Protein AF-A0A364N516-F1 (afdb_monomer)

Secondary structure (DSSP, 8-state):
--S-TTSSS--SS-----------------------------------------------------------HHHHHHHHHHHHHT-SSHHHHHHHHHHHHHHHHT--HHHHS---HHHHHHTTS--HHHHHHHHHHHHHHHHHHHHHHHHHHHHHHHHHHT-HHHHHHHHHHHTTSSSHHHHHHHHHHSSPPP--SSS------TTSPPHHHHHTT---GGGGGB---EE-SSSEEEEPBPGGGHHHHHHHHHHHHTT--SSSPPPPSSEEEESB-TTSSBPPHHHHHHHHHHHHHHHHHH--PPPPHHHHHHHHHHHHTSS---PPPPPPP---SS-----HHHHHHHHHHHHHT-----TTTSPPTT-PPPP--HHHHHHHHHHHHTT-EEEEEETTTTEEEEEEPPP-S------------GGGGTT--TTS----------S-GGG----B-TTSPBP---TTGGGS-TTSHHHHHHHHHHHHHHHHHHHHHHHHHHTT----TTTHHHH-EEEE--SSSS--HHHHHHHHHHHHHHTT-GGG----HHHHHHHEEPEETTTTEE-S-SEEEEEEE-TTS-EEEEEEEEEEEETTTTEEEEEEEEEEE-GGGTTSSHHHHHHHHHHHHHHHTT--EEEE---TT-HHHHHHHHSTTT-----TT-------HHHHHHHHT-

Sequence (686 aa):
MRRRAWLSVCGWAGSELAVVVERVEIRVQRVVGCAHSANHACPVFACPAQSPPAALTTHAPAQSQSRDFRMPPLHLLRALLREASYLPDATARTYFRRYIVARFKAYQPRQNAVASMHVRAVDRYRHRSFRRRQIAIINERTRPMLRKGQKGLNFLRRANQGEIPCLQKVLFFAYGRMGRRKYALLEHVLKPDPIMDGGATPSPNTNSPTPLQKLYHSNKRYLQFFDAPKASSKTHYTISISDRYSRLRAVLRSQHQKGISIHRELKGPVMKTPINNVWERPMPIKRARNNVGRWYAETMTRMLPPLPNDEWDKMHAMMVGEQHIGLVKRRARALDLRPEPATEHDIFSTTVDEAIALNKPSRADKPAGMQRPHAITPKFMRRLYTKVLMLCCKLDYDHKHKRWKATWGEPSKTIKPALYTAPTDQSLFAGVDDMGHIPKVPKKHSLDKSAHVQPRNAEGEYLRFPFFAEFLPQSNPIRKELDEWKRKRAVAAAAQAQKRKETGINYHDTMASSSATVRYARREVDPDVPTILSLICELADYEKSSSGVEATEESLTRTLAHYDPSTSTFSEGFARTTLLTDPDGTIAGMALWFYSYSTWTSEPGIYLEDLYVREKYRKKGYGKRLLKEVAKQVLKVGGKRLEWSCLDWNKPSLDFYESEAIGAKRKDTWVGLRVDGDALSKLANS

InterPro domains:
  IPR000182 GNAT domain [PF00583] (574-658)
  IPR000182 GNAT domain [PS51186] (516-685)
  IPR016181 Acyl-CoA N-acyltransferase [SSF55729] (526-672)
  IPR046896 LYR motif-containing protein Cup1-like, N-terminal domain [PF20263] (76-186)
  IPR046896 LYR motif-containing protein Cup1-like, N-terminal domain [cd20273] (73-159)
  IPR051016 Diverse Substrate Acetyltransferase [PTHR10545] (511-685)

Organism: Stemphylium lycopersici (NCBI:txid183478)

pLDDT: mean 74.63, std 22.21, range [22.23, 97.81]

Mean predicted aligned error: 21.32 Å

Structure (mmCIF, N/CA/C/O backbone):
data_AF-A0A364N516-F1
#
_entry.id   AF-A0A364N516-F1
#
loop_
_atom_site.group_PDB
_atom_site.id
_atom_site.type_symbol
_atom_site.label_atom_id
_atom_site.label_alt_id
_atom_site.label_comp_id
_atom_site.label_asym_id
_atom_site.label_entity_id
_atom_site.label_seq_id
_atom_site.pdbx_PDB_ins_code
_atom_site.Cartn_x
_atom_site.Cartn_y
_atom_site.Cartn_z
_atom_site.occupancy
_atom_site.B_iso_or_equiv
_atom_site.auth_seq_id
_atom_site.auth_comp_id
_atom_site.auth_asym_id
_atom_site.auth_atom_id
_atom_site.pdbx_PDB_model_num
ATOM 1 N N . MET A 1 1 ? 33.858 -22.686 -10.894 1.00 28.77 1 MET A N 1
ATOM 2 C CA . MET A 1 1 ? 33.955 -21.378 -11.597 1.00 28.77 1 MET A CA 1
ATOM 3 C C . MET A 1 1 ? 32.661 -20.904 -12.304 1.00 28.77 1 MET A C 1
ATOM 5 O O . MET A 1 1 ? 32.713 -20.059 -13.186 1.00 28.77 1 MET A O 1
ATOM 9 N N . ARG A 1 2 ? 31.461 -21.330 -11.877 1.00 29.42 2 ARG A N 1
ATOM 10 C CA . ARG A 1 2 ? 30.159 -20.802 -12.344 1.00 29.42 2 ARG A CA 1
ATOM 11 C C . ARG A 1 2 ? 29.331 -20.423 -11.104 1.00 29.42 2 ARG A C 1
ATOM 13 O O . ARG A 1 2 ? 29.368 -21.181 -10.145 1.00 29.42 2 ARG A O 1
ATOM 20 N N . ARG A 1 3 ? 28.591 -19.297 -11.140 1.00 25.75 3 ARG A N 1
ATOM 21 C CA . ARG A 1 3 ? 27.684 -18.711 -10.098 1.00 25.75 3 ARG A CA 1
ATOM 22 C C . ARG A 1 3 ? 28.152 -17.482 -9.277 1.00 25.75 3 ARG A C 1
ATOM 24 O O . ARG A 1 3 ? 27.578 -17.233 -8.224 1.00 25.75 3 ARG A O 1
ATOM 31 N N . ARG A 1 4 ? 29.088 -16.637 -9.743 1.00 24.56 4 ARG A N 1
ATOM 32 C CA . ARG A 1 4 ? 29.430 -15.369 -9.030 1.00 24.56 4 ARG A CA 1
ATOM 33 C C . ARG A 1 4 ? 28.982 -14.040 -9.666 1.00 24.56 4 ARG A C 1
ATOM 35 O O . ARG A 1 4 ? 29.097 -13.010 -9.019 1.00 24.56 4 ARG A O 1
ATOM 42 N N . ALA A 1 5 ? 28.389 -14.012 -10.860 1.00 25.62 5 ALA A N 1
ATOM 43 C CA . ALA A 1 5 ? 28.224 -12.743 -11.595 1.00 25.62 5 ALA A CA 1
ATOM 44 C C . ALA A 1 5 ? 26.895 -11.963 -11.398 1.00 25.62 5 ALA A C 1
ATOM 46 O O . ALA A 1 5 ? 26.678 -10.972 -12.088 1.00 25.62 5 ALA A O 1
ATOM 47 N N . TRP A 1 6 ? 25.991 -12.362 -10.491 1.00 25.97 6 TRP A N 1
ATOM 48 C CA . TRP A 1 6 ? 24.670 -11.702 -10.344 1.00 25.97 6 TRP A CA 1
ATOM 49 C C . TRP A 1 6 ? 24.538 -10.699 -9.188 1.00 25.97 6 TRP A C 1
ATOM 51 O O . TRP A 1 6 ? 23.502 -10.052 -9.071 1.00 25.97 6 TRP A O 1
ATOM 61 N N . LEU A 1 7 ? 25.562 -10.528 -8.348 1.00 26.50 7 LEU A N 1
ATOM 62 C CA . LEU A 1 7 ? 25.419 -9.817 -7.066 1.00 26.50 7 LEU A CA 1
ATOM 63 C C . LEU A 1 7 ? 25.891 -8.351 -7.047 1.00 26.50 7 LEU A C 1
ATOM 65 O O . LEU A 1 7 ? 25.838 -7.720 -6.001 1.00 26.50 7 LEU A O 1
ATOM 69 N N . SER A 1 8 ? 26.280 -7.759 -8.179 1.00 24.22 8 SER A N 1
ATOM 70 C CA . SER A 1 8 ? 26.886 -6.412 -8.188 1.00 24.22 8 SER A CA 1
ATOM 71 C C . SER A 1 8 ? 25.920 -5.232 -8.431 1.00 24.22 8 SER A C 1
ATOM 73 O O . SER A 1 8 ? 26.388 -4.104 -8.547 1.00 24.22 8 SER A O 1
ATOM 75 N N . VAL A 1 9 ? 24.597 -5.427 -8.547 1.00 26.30 9 VAL A N 1
ATOM 76 C CA . VAL A 1 9 ? 23.669 -4.324 -8.932 1.00 26.30 9 VAL A CA 1
ATOM 77 C C . VAL A 1 9 ? 22.542 -4.061 -7.919 1.00 26.30 9 VAL A C 1
ATOM 79 O O . VAL A 1 9 ? 21.739 -3.156 -8.108 1.00 26.30 9 VAL A O 1
ATOM 82 N N . CYS A 1 10 ? 22.497 -4.762 -6.784 1.00 25.89 10 CYS A N 1
ATOM 83 C CA . CYS A 1 10 ? 21.513 -4.485 -5.727 1.00 25.89 10 CYS A CA 1
ATOM 84 C C . CYS A 1 10 ? 22.085 -3.552 -4.650 1.00 25.89 10 CYS A C 1
ATOM 86 O O . CYS A 1 10 ? 22.183 -3.917 -3.483 1.00 25.89 10 CYS A O 1
ATOM 88 N N . GLY A 1 11 ? 22.462 -2.342 -5.059 1.00 25.91 11 GLY A N 1
ATOM 89 C CA . GLY A 1 11 ? 22.627 -1.206 -4.159 1.00 25.91 11 GLY A CA 1
ATOM 90 C C . GLY A 1 11 ? 21.366 -0.351 -4.224 1.00 25.91 11 GLY A C 1
ATOM 91 O O . GLY A 1 11 ? 21.012 0.114 -5.300 1.00 25.91 11 GLY A O 1
ATOM 92 N N . TRP A 1 12 ? 20.714 -0.162 -3.075 1.00 25.95 12 TRP A N 1
ATOM 93 C CA . TRP A 1 12 ? 19.613 0.781 -2.832 1.00 25.95 12 TRP A CA 1
ATOM 94 C C . TRP A 1 12 ? 18.204 0.382 -3.304 1.00 25.95 12 TRP A C 1
ATOM 96 O O . TRP A 1 12 ? 17.643 0.928 -4.248 1.00 25.95 12 TRP A O 1
ATOM 106 N N . ALA A 1 13 ? 17.582 -0.505 -2.523 1.00 23.70 13 ALA A N 1
ATOM 107 C CA . ALA A 1 13 ? 16.188 -0.363 -2.093 1.00 23.70 13 ALA A CA 1
ATOM 108 C C . ALA A 1 13 ? 15.963 -1.217 -0.830 1.00 23.70 13 ALA A C 1
ATOM 110 O O . ALA A 1 13 ? 15.976 -2.439 -0.906 1.00 23.70 13 ALA A O 1
ATOM 111 N N . GLY A 1 14 ? 15.795 -0.569 0.328 1.00 24.62 14 GLY A N 1
ATOM 112 C CA . GLY A 1 14 ? 15.195 -1.143 1.543 1.00 24.62 14 GLY A CA 1
ATOM 113 C C . GLY A 1 14 ? 15.777 -2.463 2.071 1.00 24.62 14 GLY A C 1
ATOM 114 O O . GLY A 1 14 ? 15.230 -3.525 1.813 1.00 24.62 14 GLY A O 1
ATOM 115 N N . SER A 1 15 ? 16.853 -2.371 2.857 1.00 31.23 15 SER A N 1
ATOM 116 C CA . SER A 1 15 ? 17.243 -3.259 3.975 1.00 31.23 15 SER A CA 1
ATOM 117 C C . SER A 1 15 ? 16.556 -4.642 4.135 1.00 31.23 15 SER A C 1
ATOM 119 O O . SER A 1 15 ? 16.015 -4.972 5.195 1.00 31.23 15 SER A O 1
ATOM 121 N N . GLU A 1 16 ? 16.698 -5.541 3.154 1.00 29.27 16 GLU A N 1
ATOM 122 C CA . GLU A 1 16 ? 16.345 -6.960 3.292 1.00 29.27 16 GLU A CA 1
ATOM 123 C C . GLU A 1 16 ? 17.357 -7.915 2.627 1.00 29.27 16 GLU A C 1
ATOM 125 O O . GLU A 1 16 ? 17.455 -8.030 1.415 1.00 29.27 16 GLU A O 1
ATOM 130 N N . LEU A 1 17 ? 18.038 -8.688 3.484 1.00 30.52 17 LEU A N 1
ATOM 131 C CA . LEU A 1 17 ? 18.258 -10.136 3.366 1.00 30.52 17 LEU A CA 1
ATOM 132 C C . LEU A 1 17 ? 18.866 -10.692 2.066 1.00 30.52 17 LEU A C 1
ATOM 134 O O . LEU A 1 17 ? 18.158 -11.229 1.218 1.00 30.52 17 LEU A O 1
ATOM 138 N N . ALA A 1 18 ? 20.193 -10.806 2.051 1.00 22.94 18 ALA A N 1
ATOM 139 C CA . ALA A 1 18 ? 20.891 -11.805 1.249 1.00 22.94 18 ALA A CA 1
ATOM 140 C C . ALA A 1 18 ? 22.124 -12.323 2.003 1.00 22.94 18 ALA A C 1
ATOM 142 O O . ALA A 1 18 ? 23.034 -11.552 2.276 1.00 22.94 18 ALA A O 1
ATOM 143 N N . VAL A 1 19 ? 22.158 -13.623 2.321 1.00 25.56 19 VAL A N 1
ATOM 144 C CA . VAL A 1 19 ? 23.412 -14.374 2.486 1.00 25.56 19 VAL A CA 1
ATOM 145 C C . VAL A 1 19 ? 23.240 -15.743 1.822 1.00 25.56 19 VAL A C 1
ATOM 147 O O . VAL A 1 19 ? 22.163 -16.340 1.829 1.00 25.56 19 VAL A O 1
ATOM 150 N N . VAL A 1 20 ? 24.325 -16.129 1.167 1.00 23.31 20 VAL A N 1
ATOM 151 C CA . VAL A 1 20 ? 24.576 -17.187 0.189 1.00 23.31 20 VAL A CA 1
ATOM 152 C C . VAL A 1 20 ? 24.386 -18.597 0.768 1.00 23.31 20 VAL A C 1
ATOM 154 O O . VAL A 1 20 ? 24.695 -18.833 1.929 1.00 23.31 20 VAL A O 1
ATOM 157 N N . VAL A 1 21 ? 23.915 -19.546 -0.053 1.00 24.50 21 VAL A N 1
ATOM 158 C CA . VAL A 1 21 ? 23.967 -20.992 0.234 1.00 24.50 21 VAL A CA 1
ATOM 159 C C . VAL A 1 21 ? 24.708 -21.680 -0.911 1.00 24.50 21 VAL A C 1
ATOM 161 O O . VAL A 1 21 ? 24.193 -21.746 -2.030 1.00 24.50 21 VAL A O 1
ATOM 164 N N . GLU A 1 22 ? 25.901 -22.194 -0.622 1.00 23.73 22 GLU A N 1
ATOM 165 C CA . GLU A 1 22 ? 26.507 -23.292 -1.376 1.00 23.73 22 GLU A CA 1
ATOM 166 C C . GLU A 1 22 ? 25.908 -24.611 -0.872 1.00 23.73 22 GLU A C 1
ATOM 168 O O . GLU A 1 22 ? 25.768 -24.843 0.327 1.00 23.73 22 GLU A O 1
ATOM 173 N N . ARG A 1 23 ? 25.467 -25.443 -1.816 1.00 22.38 23 ARG A N 1
ATOM 174 C CA . ARG A 1 23 ? 24.948 -26.791 -1.583 1.00 22.38 23 ARG A CA 1
ATOM 175 C C . ARG A 1 23 ? 26.146 -27.740 -1.603 1.00 22.38 23 ARG A C 1
ATOM 177 O O . ARG A 1 23 ? 26.834 -27.778 -2.617 1.00 22.38 23 ARG A O 1
ATOM 184 N N . VAL A 1 24 ? 26.330 -28.527 -0.550 1.00 22.67 24 VAL A N 1
ATOM 185 C CA . VAL A 1 24 ? 27.077 -29.791 -0.605 1.00 22.67 24 VAL A CA 1
ATOM 186 C C . VAL A 1 24 ? 26.136 -30.874 -0.086 1.00 22.67 24 VAL A C 1
ATOM 188 O O . VAL A 1 24 ? 25.494 -30.703 0.952 1.00 22.67 24 VAL A O 1
ATOM 191 N N . GLU A 1 25 ? 25.966 -31.925 -0.883 1.00 24.23 25 GLU A N 1
ATOM 192 C CA . GLU A 1 25 ? 25.201 -33.124 -0.547 1.00 24.23 25 GLU A CA 1
ATOM 193 C C . GLU A 1 25 ? 25.805 -33.828 0.667 1.00 24.23 25 GLU A C 1
ATOM 195 O O . GLU A 1 25 ? 27.021 -33.966 0.759 1.00 24.23 25 GLU A O 1
ATOM 200 N N . ILE A 1 26 ? 24.960 -34.323 1.574 1.00 24.75 26 ILE A N 1
ATOM 201 C CA . ILE A 1 26 ? 25.372 -35.351 2.532 1.00 24.75 26 ILE A CA 1
ATOM 202 C C . ILE A 1 26 ? 24.325 -36.465 2.517 1.00 24.75 26 ILE A C 1
ATOM 204 O O . ILE A 1 26 ? 23.131 -36.235 2.718 1.00 24.75 26 ILE A O 1
ATOM 208 N N . ARG A 1 27 ? 24.838 -37.662 2.225 1.00 22.77 27 ARG A N 1
ATOM 209 C CA . ARG A 1 27 ? 24.201 -38.980 2.212 1.00 22.77 27 ARG A CA 1
ATOM 210 C C . ARG A 1 27 ? 23.454 -39.242 3.525 1.00 22.77 27 ARG A C 1
ATOM 212 O O . ARG A 1 27 ? 23.957 -38.953 4.607 1.00 22.77 27 ARG A O 1
ATOM 219 N N . VAL A 1 28 ? 22.262 -39.821 3.419 1.00 22.23 28 VAL A N 1
ATOM 220 C CA . VAL A 1 28 ? 21.476 -40.301 4.560 1.00 22.23 28 VAL A CA 1
ATOM 221 C C . VAL A 1 28 ? 22.133 -41.569 5.107 1.00 22.23 28 VAL A C 1
ATOM 223 O O . VAL A 1 28 ? 22.185 -42.573 4.405 1.00 22.23 28 VAL A O 1
ATOM 226 N N . GLN A 1 29 ? 22.572 -41.545 6.365 1.00 23.86 29 GLN A N 1
ATOM 227 C CA . GLN A 1 29 ? 22.681 -42.752 7.183 1.00 23.86 29 GLN A CA 1
ATOM 228 C C . GLN A 1 29 ? 21.574 -42.705 8.238 1.00 23.86 29 GLN A C 1
ATOM 230 O O . GLN A 1 29 ? 21.497 -41.783 9.050 1.00 23.86 29 GLN A O 1
ATOM 235 N N . ARG A 1 30 ? 20.671 -43.689 8.162 1.00 24.48 30 ARG A N 1
ATOM 236 C CA . ARG A 1 30 ? 19.720 -44.028 9.222 1.00 24.48 30 ARG A CA 1
ATOM 237 C C . ARG A 1 30 ? 20.519 -44.495 10.437 1.00 24.48 30 ARG A C 1
ATOM 239 O O . ARG A 1 30 ? 21.309 -45.421 10.307 1.00 24.48 30 ARG A O 1
ATOM 246 N N . VAL A 1 31 ? 20.233 -43.931 11.604 1.00 24.23 31 VAL A N 1
ATOM 247 C CA . VAL A 1 31 ? 20.443 -44.628 12.874 1.00 24.23 31 VAL A CA 1
ATOM 248 C C . VAL A 1 31 ? 19.099 -44.644 13.585 1.00 24.23 31 VAL A C 1
ATOM 250 O O . VAL A 1 31 ? 18.559 -43.606 13.966 1.00 24.23 31 VAL A O 1
ATOM 253 N N . VAL A 1 32 ? 18.534 -45.845 13.640 1.00 28.92 32 VAL A N 1
ATOM 254 C CA . VAL A 1 32 ? 17.416 -46.234 14.495 1.00 28.92 32 VAL A CA 1
ATOM 255 C C . VAL A 1 32 ? 17.987 -46.398 15.902 1.00 28.92 32 VAL A C 1
ATOM 257 O O . VAL A 1 32 ? 19.032 -47.019 16.062 1.00 28.92 32 VAL A O 1
ATOM 260 N N . GLY A 1 33 ? 17.326 -45.831 16.908 1.00 24.50 33 GLY A N 1
ATOM 261 C CA . GLY A 1 33 ? 17.673 -46.021 18.314 1.00 24.50 33 GLY A CA 1
ATOM 262 C C . GLY A 1 33 ? 16.397 -46.152 19.128 1.00 24.50 33 GLY A C 1
ATOM 263 O O . GLY A 1 33 ? 15.757 -45.146 19.429 1.00 24.50 33 GLY A O 1
ATOM 264 N N . CYS A 1 34 ? 16.014 -47.402 19.386 1.00 24.89 34 CYS A N 1
ATOM 265 C CA . CYS A 1 34 ? 14.893 -47.823 20.217 1.00 24.89 34 CYS A CA 1
ATOM 266 C C . CYS A 1 34 ? 15.009 -47.304 21.654 1.00 24.89 34 CYS A C 1
ATOM 268 O O . CYS A 1 34 ? 16.090 -47.289 22.237 1.00 24.89 34 CYS A O 1
ATOM 270 N N . ALA A 1 35 ? 13.859 -46.977 22.241 1.00 25.75 35 ALA A N 1
ATOM 271 C CA . ALA A 1 35 ? 13.672 -46.988 23.682 1.00 25.75 35 ALA A CA 1
ATOM 272 C C . ALA A 1 35 ? 13.527 -48.445 24.149 1.00 25.75 35 ALA A C 1
ATOM 274 O O . ALA A 1 35 ? 12.794 -49.208 23.520 1.00 25.75 35 ALA A O 1
ATOM 275 N N . HIS A 1 36 ? 14.199 -48.818 25.236 1.00 26.78 36 HIS A N 1
ATOM 276 C CA . HIS A 1 36 ? 13.842 -49.970 26.062 1.00 26.78 36 HIS A CA 1
ATOM 277 C C . HIS A 1 36 ? 13.916 -49.567 27.533 1.00 26.78 36 HIS A C 1
ATOM 279 O O . HIS A 1 36 ? 14.865 -48.924 27.979 1.00 26.78 36 HIS A O 1
ATOM 285 N N . SER A 1 37 ? 12.845 -49.920 28.231 1.00 27.14 37 SER A N 1
ATOM 286 C CA . SER A 1 37 ? 12.626 -49.854 29.668 1.00 27.14 37 SER A CA 1
ATOM 287 C C . SER A 1 37 ? 13.409 -50.936 30.406 1.00 27.14 37 SER A C 1
ATOM 289 O O . SER A 1 37 ? 13.543 -52.043 29.889 1.00 27.14 37 SER A O 1
ATOM 291 N N . ALA A 1 38 ? 13.768 -50.673 31.660 1.00 27.30 38 ALA A N 1
ATOM 292 C CA . ALA A 1 38 ? 13.971 -51.719 32.657 1.00 27.30 38 ALA A CA 1
ATOM 293 C C . ALA A 1 38 ? 13.373 -51.255 33.995 1.00 27.30 38 ALA A C 1
ATOM 295 O O . ALA A 1 38 ? 13.786 -50.239 34.550 1.00 27.30 38 ALA A O 1
ATOM 296 N N . ASN A 1 39 ? 12.360 -51.995 34.448 1.00 29.72 39 ASN A N 1
ATOM 297 C CA . ASN A 1 39 ? 11.831 -52.021 35.812 1.00 29.72 39 ASN A CA 1
ATOM 298 C C . ASN A 1 39 ? 12.590 -53.087 36.611 1.00 29.72 39 ASN A C 1
ATOM 300 O O . ASN A 1 39 ? 12.963 -54.087 36.013 1.00 29.72 39 ASN A O 1
ATOM 304 N N . HIS A 1 40 ? 12.728 -52.887 37.925 1.00 28.38 40 HIS A N 1
ATOM 305 C CA . HIS A 1 40 ? 12.757 -53.856 39.047 1.00 28.38 40 HIS A CA 1
ATOM 306 C C . HIS A 1 40 ? 13.300 -53.081 40.269 1.00 28.38 40 HIS A C 1
ATOM 308 O O . HIS A 1 40 ? 14.204 -52.275 40.097 1.00 28.38 40 HIS A O 1
ATOM 314 N N . ALA A 1 41 ? 12.882 -53.214 41.526 1.00 26.59 41 ALA A N 1
ATOM 315 C CA . ALA A 1 41 ? 11.753 -53.811 42.235 1.00 26.59 41 ALA A CA 1
ATOM 316 C C . ALA A 1 41 ? 11.769 -53.180 43.660 1.00 26.59 41 ALA A C 1
ATOM 318 O O . ALA A 1 41 ? 12.792 -52.647 44.087 1.00 26.59 41 ALA A O 1
ATOM 319 N N . CYS A 1 42 ? 10.639 -53.203 44.369 1.00 27.05 42 CYS A N 1
ATOM 320 C CA . CYS A 1 42 ? 10.451 -52.725 45.756 1.00 27.05 42 CYS A CA 1
ATOM 321 C C . CYS A 1 42 ? 11.157 -53.657 46.786 1.00 27.05 42 CYS A C 1
ATOM 323 O O . CYS A 1 42 ? 11.491 -54.777 46.394 1.00 27.05 42 CYS A O 1
ATOM 325 N N . PRO A 1 43 ? 11.355 -53.281 48.077 1.00 33.69 43 PRO A N 1
ATOM 326 C CA . PRO A 1 43 ? 10.239 -53.303 49.035 1.00 33.69 43 PRO A CA 1
ATOM 327 C C . PRO A 1 43 ? 10.251 -52.245 50.165 1.00 33.69 43 PRO A C 1
ATOM 329 O O . PRO A 1 43 ? 11.218 -51.535 50.421 1.00 33.69 43 PRO A O 1
ATOM 332 N N . VAL A 1 44 ? 9.093 -52.187 50.824 1.00 34.44 44 VAL A N 1
ATOM 333 C CA . VAL A 1 44 ? 8.648 -51.349 51.948 1.00 34.44 44 VAL A CA 1
ATOM 334 C C . VAL A 1 44 ? 9.063 -51.961 53.295 1.00 34.44 44 VAL A C 1
ATOM 336 O O . VAL A 1 44 ? 8.894 -53.164 53.447 1.00 34.44 44 VAL A O 1
ATOM 339 N N . PHE A 1 45 ? 9.484 -51.154 54.283 1.00 26.09 45 PHE A N 1
ATOM 340 C CA . PHE A 1 45 ? 9.282 -51.394 55.730 1.00 26.09 45 PHE A CA 1
ATOM 341 C C . PHE A 1 45 ? 9.331 -50.066 56.526 1.00 26.09 45 PHE A C 1
ATOM 343 O O . PHE A 1 45 ? 9.895 -49.076 56.065 1.00 26.09 45 PHE A O 1
ATOM 350 N N . ALA A 1 46 ? 8.649 -50.038 57.675 1.00 26.56 46 ALA A N 1
ATOM 351 C CA . ALA A 1 46 ? 8.046 -48.875 58.337 1.00 26.56 46 ALA A CA 1
ATOM 352 C C . ALA A 1 46 ? 8.844 -48.238 59.507 1.00 26.56 46 ALA A C 1
ATOM 354 O O . ALA A 1 46 ? 9.504 -48.969 60.229 1.00 26.56 46 ALA A O 1
ATOM 355 N N . CYS A 1 47 ? 8.631 -46.914 59.705 1.00 25.38 47 CYS A N 1
ATOM 356 C CA . CYS A 1 47 ? 8.639 -46.052 60.929 1.00 25.38 47 CYS A CA 1
ATOM 357 C C . CYS A 1 47 ? 9.813 -46.107 61.957 1.00 25.38 47 CYS A C 1
ATOM 359 O O . CYS A 1 47 ? 10.533 -47.093 61.983 1.00 25.38 47 CYS A O 1
ATOM 361 N N . PRO A 1 48 ? 10.011 -45.107 62.868 1.00 32.44 48 PRO A N 1
ATOM 362 C CA . PRO A 1 48 ? 9.180 -43.940 63.214 1.00 32.44 48 PRO A CA 1
ATOM 363 C C . PRO A 1 48 ? 9.928 -42.576 63.268 1.00 32.44 48 PRO A C 1
ATOM 365 O O . PRO A 1 48 ? 11.102 -42.444 62.940 1.00 32.44 48 PRO A O 1
ATOM 368 N N . ALA A 1 49 ? 9.175 -41.546 63.661 1.00 37.16 49 ALA A N 1
ATOM 369 C CA . ALA A 1 49 ? 9.527 -40.134 63.776 1.00 37.16 49 ALA A CA 1
ATOM 370 C C . ALA A 1 49 ? 10.779 -39.807 64.611 1.00 37.16 49 ALA A C 1
ATOM 372 O O . ALA A 1 49 ? 10.952 -40.348 65.697 1.00 37.16 49 ALA A O 1
ATOM 373 N N . GLN A 1 50 ? 11.537 -38.802 64.158 1.00 27.27 50 GLN A N 1
ATOM 374 C CA . GLN A 1 50 ? 12.306 -37.865 64.985 1.00 27.27 50 GLN A CA 1
ATOM 375 C C . GLN A 1 50 ? 12.562 -36.586 64.170 1.00 27.27 50 GLN A C 1
ATOM 377 O O . GLN A 1 50 ? 13.105 -36.627 63.068 1.00 27.27 50 GLN A O 1
ATOM 382 N N . SER A 1 51 ? 12.122 -35.446 64.693 1.00 39.66 51 SER A N 1
ATOM 383 C CA . SER A 1 51 ? 12.415 -34.105 64.179 1.00 39.66 51 SER A CA 1
ATOM 384 C C . SER A 1 51 ? 13.835 -33.664 64.548 1.00 39.66 51 SER A C 1
ATOM 386 O O . SER A 1 51 ? 14.201 -33.800 65.716 1.00 39.66 51 SER A O 1
ATOM 388 N N . PRO A 1 52 ? 14.594 -33.046 63.625 1.00 32.50 52 PRO A N 1
ATOM 389 C CA . PRO A 1 52 ? 15.637 -32.095 64.022 1.00 32.50 52 PRO A CA 1
ATOM 390 C C . PRO A 1 52 ? 15.634 -30.839 63.100 1.00 32.50 52 PRO A C 1
ATOM 392 O O . PRO A 1 52 ? 14.817 -30.751 62.183 1.00 32.50 52 PRO A O 1
ATOM 395 N N . PRO A 1 53 ? 16.413 -29.780 63.390 1.00 32.31 53 PRO A N 1
ATOM 396 C CA . PRO A 1 53 ? 15.865 -28.501 63.823 1.00 32.31 53 PRO A CA 1
ATOM 397 C C . PRO A 1 53 ? 15.968 -27.419 62.739 1.00 32.31 53 PRO A C 1
ATOM 399 O O . PRO A 1 53 ? 16.593 -27.594 61.694 1.00 32.31 53 PRO A O 1
ATOM 402 N N . ALA A 1 54 ? 15.356 -26.272 63.033 1.00 38.31 54 ALA A N 1
ATOM 403 C CA . ALA A 1 54 ? 15.398 -25.049 62.244 1.00 38.31 54 ALA A CA 1
ATOM 404 C C . ALA A 1 54 ? 16.825 -24.690 61.783 1.00 38.31 54 ALA A C 1
ATOM 406 O O . ALA A 1 54 ? 17.651 -24.220 62.565 1.00 38.31 54 ALA A O 1
ATOM 407 N N . ALA A 1 55 ? 17.093 -24.874 60.490 1.00 29.06 55 ALA A N 1
ATOM 408 C CA . ALA A 1 55 ? 18.265 -24.330 59.823 1.00 29.06 55 ALA A CA 1
ATOM 409 C C . ALA A 1 55 ? 17.863 -23.036 59.112 1.00 29.06 55 ALA A C 1
ATOM 411 O O . ALA A 1 55 ? 17.016 -23.039 58.219 1.00 29.06 55 ALA A O 1
ATOM 412 N N . LEU A 1 56 ? 18.485 -21.937 59.541 1.00 30.42 56 LEU A N 1
ATOM 413 C CA . LEU A 1 56 ? 18.441 -20.617 58.924 1.00 30.42 56 LEU A CA 1
ATOM 414 C C . LEU A 1 56 ? 18.550 -20.717 57.395 1.00 30.42 56 LEU A C 1
ATOM 416 O O . LEU A 1 56 ? 19.631 -20.937 56.843 1.00 30.42 56 LEU A O 1
ATOM 420 N N . THR A 1 57 ? 17.432 -20.508 56.702 1.00 28.11 57 THR A N 1
ATOM 421 C CA . THR A 1 57 ? 17.420 -20.234 55.267 1.00 28.11 57 THR A CA 1
ATOM 422 C C . THR A 1 57 ? 18.079 -18.885 55.033 1.00 28.11 57 THR A C 1
ATOM 424 O O . THR A 1 57 ? 17.454 -17.828 55.102 1.00 28.11 57 THR A O 1
ATOM 427 N N . THR A 1 58 ? 19.373 -18.931 54.739 1.00 28.03 58 THR A N 1
ATOM 428 C CA . THR A 1 58 ? 20.057 -17.872 54.009 1.00 28.03 58 THR A CA 1
ATOM 429 C C . THR A 1 58 ? 19.339 -17.713 52.673 1.00 28.03 58 THR A C 1
ATOM 431 O O . THR A 1 58 ? 19.442 -18.549 51.775 1.00 28.03 58 THR A O 1
ATOM 434 N N . HIS A 1 59 ? 18.547 -16.649 52.551 1.00 29.14 59 HIS A N 1
ATOM 435 C CA . HIS A 1 59 ? 18.025 -16.207 51.269 1.00 29.14 59 HIS A CA 1
ATOM 436 C C . HIS A 1 59 ? 19.219 -15.863 50.374 1.00 29.14 59 HIS A C 1
ATOM 438 O O . HIS A 1 59 ? 19.780 -14.772 50.445 1.00 29.14 59 HIS A O 1
ATOM 444 N N . ALA A 1 60 ? 19.622 -16.810 49.525 1.00 24.39 60 ALA A N 1
ATOM 445 C CA . ALA A 1 60 ? 20.420 -16.492 48.356 1.00 24.39 60 ALA A CA 1
ATOM 446 C C . ALA A 1 60 ? 19.626 -15.444 47.558 1.00 24.39 60 ALA A C 1
ATOM 448 O O . ALA A 1 60 ? 18.454 -15.695 47.253 1.00 24.39 60 ALA A O 1
ATOM 449 N N . PRO A 1 61 ? 20.202 -14.268 47.248 1.00 26.86 61 PRO A N 1
ATOM 450 C CA . PRO A 1 61 ? 19.467 -13.244 46.534 1.00 26.86 61 PRO A CA 1
ATOM 451 C C . PRO A 1 61 ? 19.057 -13.841 45.195 1.00 26.86 61 PRO A C 1
ATOM 453 O O . PRO A 1 61 ? 19.897 -14.349 44.443 1.00 26.86 61 PRO A O 1
ATOM 456 N N . ALA A 1 62 ? 17.751 -13.826 44.933 1.00 25.92 62 ALA A N 1
ATOM 457 C CA . ALA A 1 62 ? 17.194 -14.176 43.646 1.00 25.92 62 ALA A CA 1
ATOM 458 C C . ALA A 1 62 ? 17.945 -13.352 42.601 1.00 25.92 62 ALA A C 1
ATOM 460 O O . ALA A 1 62 ? 17.761 -12.140 42.498 1.00 25.92 62 ALA A O 1
ATOM 461 N N . GLN A 1 63 ? 18.847 -14.004 41.863 1.00 26.58 63 GLN A N 1
ATOM 462 C CA . GLN A 1 63 ? 19.440 -13.414 40.679 1.00 26.58 63 GLN A CA 1
ATOM 463 C C . GLN A 1 63 ? 18.262 -13.031 39.798 1.00 26.58 63 GLN A C 1
ATOM 465 O O . GLN A 1 63 ? 17.566 -13.906 39.277 1.00 26.58 63 GLN A O 1
ATOM 470 N N . SER A 1 64 ? 18.021 -11.728 39.694 1.00 27.97 64 SER A N 1
ATOM 471 C CA . SER A 1 64 ? 17.060 -11.115 38.800 1.00 27.97 64 SER A CA 1
ATOM 472 C C . SER A 1 64 ? 17.477 -11.462 37.374 1.00 27.97 64 SER A C 1
ATOM 474 O O . SER A 1 64 ? 18.159 -10.723 36.664 1.00 27.97 64 SER A O 1
ATOM 476 N N . GLN A 1 65 ? 17.096 -12.664 36.944 1.00 28.59 65 GLN A N 1
ATOM 477 C CA . GLN A 1 65 ? 17.041 -13.022 35.545 1.00 28.59 65 GLN A CA 1
ATOM 478 C C . GLN A 1 65 ? 15.995 -12.093 34.956 1.00 28.59 65 GLN A C 1
ATOM 480 O O . GLN A 1 65 ? 14.802 -12.387 35.005 1.00 28.59 65 GLN A O 1
ATOM 485 N N . SER A 1 66 ? 16.449 -10.948 34.446 1.00 26.67 66 SER A N 1
ATOM 486 C CA . SER A 1 66 ? 15.701 -10.150 33.486 1.00 26.67 66 SER A CA 1
ATOM 487 C C . SER A 1 66 ? 15.061 -11.134 32.510 1.00 26.67 66 SER A C 1
ATOM 489 O O . SER A 1 66 ? 15.748 -11.806 31.733 1.00 26.67 66 SER A O 1
ATOM 491 N N . ARG A 1 67 ? 13.743 -11.330 32.634 1.00 32.44 67 ARG A N 1
ATOM 492 C CA . ARG A 1 67 ? 12.975 -12.160 31.714 1.00 32.44 67 ARG A CA 1
ATOM 493 C C . ARG A 1 67 ? 12.995 -11.405 30.401 1.00 32.44 67 ARG A C 1
ATOM 495 O O . ARG A 1 67 ? 12.129 -10.597 30.108 1.00 32.44 67 ARG A O 1
ATOM 502 N N . ASP A 1 68 ? 14.037 -11.644 29.617 1.00 37.12 68 ASP A N 1
ATOM 503 C CA . ASP A 1 68 ? 14.130 -11.223 28.234 1.00 37.12 68 ASP A CA 1
ATOM 504 C C . ASP A 1 68 ? 12.833 -11.745 27.576 1.00 37.12 68 ASP A C 1
ATOM 506 O O . ASP A 1 68 ? 12.701 -12.950 27.357 1.00 37.12 68 ASP A O 1
ATOM 510 N N . PHE A 1 69 ? 11.841 -10.869 27.337 1.00 46.50 69 PHE A N 1
ATOM 511 C CA . PHE A 1 69 ? 10.481 -11.147 26.815 1.00 46.50 69 PHE A CA 1
ATOM 512 C C . PHE A 1 69 ? 10.490 -11.673 25.361 1.00 46.50 69 PHE A C 1
ATOM 514 O O . PHE A 1 69 ? 9.670 -11.347 24.498 1.00 46.50 69 PHE A O 1
ATOM 521 N N . ARG A 1 70 ? 11.481 -12.491 25.024 1.00 58.09 70 ARG A N 1
ATOM 522 C CA . ARG A 1 70 ? 11.740 -13.018 23.698 1.00 58.09 70 ARG A CA 1
ATOM 523 C C . ARG A 1 70 ? 11.421 -14.492 23.726 1.00 58.09 70 ARG A C 1
ATOM 525 O O . ARG A 1 70 ? 12.162 -15.299 24.278 1.00 58.09 70 ARG A O 1
ATOM 532 N N . MET A 1 71 ? 10.311 -14.842 23.078 1.00 65.56 71 MET A N 1
ATOM 533 C CA . MET A 1 71 ? 9.964 -16.241 22.867 1.00 65.56 71 MET A CA 1
ATOM 534 C C . MET A 1 71 ? 11.169 -17.002 22.292 1.00 65.56 71 MET A C 1
ATOM 536 O O . MET A 1 71 ? 11.760 -16.537 21.307 1.00 65.56 71 MET A O 1
ATOM 540 N N . PRO A 1 72 ? 11.501 -18.187 22.839 1.00 78.06 72 PRO A N 1
ATOM 541 C CA . PRO A 1 72 ? 12.547 -19.032 22.291 1.00 78.06 72 PRO A CA 1
ATOM 542 C C . PRO A 1 72 ? 12.357 -19.238 20.778 1.00 78.06 72 PRO A C 1
ATOM 544 O O . PRO A 1 72 ? 11.214 -19.374 20.323 1.00 78.06 72 PRO A O 1
ATOM 547 N N . PRO A 1 73 ? 13.433 -19.327 19.973 1.00 80.06 73 PRO A N 1
ATOM 548 C CA . PRO A 1 73 ? 13.329 -19.437 18.515 1.00 80.06 73 PRO A CA 1
ATOM 549 C C . PRO A 1 73 ? 12.420 -20.582 18.042 1.00 80.06 73 PRO A C 1
ATOM 551 O O . PRO A 1 73 ? 11.691 -20.438 17.061 1.00 80.06 73 PRO A O 1
ATOM 554 N N . LEU A 1 74 ? 12.418 -21.706 18.767 1.00 83.88 74 LEU A N 1
ATOM 555 C CA . LEU A 1 74 ? 11.542 -22.851 18.505 1.00 83.88 74 LEU A CA 1
ATOM 556 C C . LEU A 1 74 ? 10.063 -22.533 18.765 1.00 83.88 74 LEU A C 1
ATOM 558 O O . LEU A 1 74 ? 9.203 -22.937 17.983 1.00 83.88 74 LEU A O 1
ATOM 562 N N . HIS A 1 75 ? 9.752 -21.795 19.833 1.00 85.81 75 HIS A N 1
ATOM 563 C CA . HIS A 1 75 ? 8.386 -21.362 20.140 1.00 85.81 75 HIS A CA 1
ATOM 564 C C . HIS A 1 75 ? 7.894 -20.346 19.112 1.00 85.81 75 HIS A C 1
ATOM 566 O O . HIS A 1 75 ? 6.768 -20.464 18.632 1.00 85.81 75 HIS A O 1
ATOM 572 N N . LEU A 1 76 ? 8.762 -19.425 18.686 1.00 85.56 76 LEU A N 1
ATOM 573 C CA . LEU A 1 76 ? 8.465 -18.496 17.600 1.00 85.56 76 LEU A CA 1
ATOM 574 C C . LEU A 1 76 ? 8.185 -19.231 16.280 1.00 85.56 76 LEU A C 1
ATOM 576 O O . LEU A 1 76 ? 7.196 -18.932 15.615 1.00 85.56 76 LEU A O 1
ATOM 580 N N . LEU A 1 77 ? 9.003 -20.227 15.922 1.00 89.75 77 LEU A N 1
ATOM 581 C CA . LEU A 1 77 ? 8.774 -21.068 14.745 1.00 89.75 77 LEU A CA 1
ATOM 582 C C . LEU A 1 77 ? 7.425 -21.797 14.829 1.00 89.75 77 LEU A C 1
ATOM 584 O O . LEU A 1 77 ? 6.642 -21.745 13.883 1.00 89.75 77 LEU A O 1
ATOM 588 N N . ARG A 1 78 ? 7.130 -22.453 15.959 1.00 90.62 78 ARG A N 1
ATOM 589 C CA . ARG A 1 78 ? 5.855 -23.159 16.175 1.00 90.62 78 ARG A CA 1
ATOM 590 C C . ARG A 1 78 ? 4.662 -22.206 16.084 1.00 90.62 78 ARG A C 1
ATOM 592 O O . ARG A 1 78 ? 3.680 -22.538 15.427 1.00 90.62 78 ARG A O 1
ATOM 599 N N . ALA A 1 79 ? 4.757 -21.021 16.687 1.00 88.38 79 ALA A N 1
ATOM 600 C CA . ALA A 1 79 ? 3.716 -19.999 16.630 1.00 88.38 79 ALA A CA 1
ATOM 601 C C . ALA A 1 79 ? 3.490 -19.494 15.197 1.00 88.38 79 ALA A C 1
ATOM 603 O O . ALA A 1 79 ? 2.349 -19.423 14.749 1.00 88.38 79 ALA A O 1
ATOM 604 N N . LEU A 1 80 ? 4.564 -19.219 14.452 1.00 91.00 80 LEU A N 1
ATOM 605 C CA . LEU A 1 80 ? 4.493 -18.808 13.048 1.00 91.00 80 LEU A CA 1
ATOM 606 C C . LEU A 1 80 ? 3.855 -19.882 12.165 1.00 91.00 80 LEU A C 1
ATOM 608 O O . LEU A 1 80 ? 2.985 -19.572 11.358 1.00 91.00 80 LEU A O 1
ATOM 612 N N . LEU A 1 81 ? 4.263 -21.145 12.318 1.00 94.06 81 LEU A N 1
ATOM 613 C CA . LEU A 1 81 ? 3.692 -22.258 11.556 1.00 94.06 81 LEU A CA 1
ATOM 614 C C . LEU A 1 81 ? 2.219 -22.494 11.899 1.00 94.06 81 LEU A C 1
ATOM 616 O O . LEU A 1 81 ? 1.432 -22.805 11.006 1.00 94.06 81 LEU A O 1
ATOM 620 N N . ARG A 1 82 ? 1.842 -22.311 13.168 1.00 92.44 82 ARG A N 1
ATOM 621 C CA . ARG A 1 82 ? 0.450 -22.374 13.617 1.00 92.44 82 ARG A CA 1
ATOM 622 C C . ARG A 1 82 ? -0.381 -21.262 12.978 1.00 92.44 82 ARG A C 1
ATOM 624 O O . ARG A 1 82 ? -1.391 -21.558 12.355 1.00 92.44 82 ARG A O 1
ATOM 631 N N . GLU A 1 83 ? 0.055 -20.008 13.054 1.00 90.44 83 GLU A N 1
ATOM 632 C C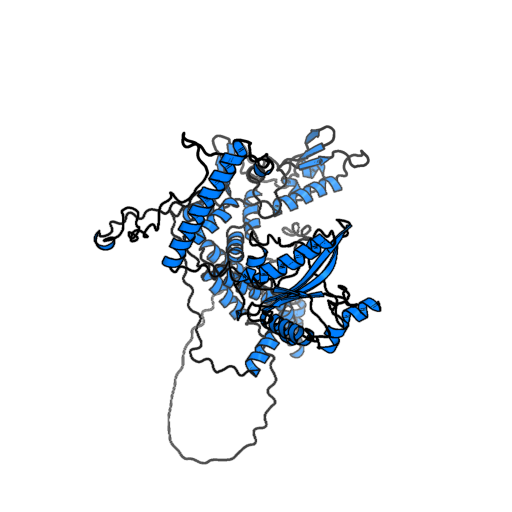A . GLU A 1 83 ? -0.678 -18.894 12.434 1.00 90.44 83 GLU A CA 1
ATOM 633 C C . GLU A 1 83 ? -0.722 -19.011 10.903 1.00 90.44 83 GLU A C 1
ATOM 635 O O . GLU A 1 83 ? -1.762 -18.769 10.298 1.00 90.44 83 GLU A O 1
ATOM 640 N N . ALA A 1 84 ? 0.349 -19.487 10.264 1.00 94.19 84 ALA A N 1
ATOM 641 C CA . ALA A 1 84 ? 0.346 -19.765 8.829 1.00 94.19 84 ALA A CA 1
ATOM 642 C C . ALA A 1 84 ? -0.640 -20.876 8.435 1.00 94.19 84 ALA A C 1
ATOM 644 O O . ALA A 1 84 ? -1.112 -20.873 7.304 1.00 94.19 84 ALA A O 1
ATOM 645 N N . SER A 1 85 ? -0.961 -21.816 9.333 1.00 93.44 85 SER A N 1
ATOM 646 C CA . SER A 1 85 ? -1.936 -22.885 9.066 1.00 93.44 85 SER A CA 1
ATOM 647 C C . SER A 1 85 ? -3.397 -22.424 9.106 1.00 93.44 85 SER A C 1
ATOM 649 O O . SER A 1 85 ? -4.241 -23.086 8.506 1.00 93.44 85 SER A O 1
ATOM 651 N N . TYR A 1 86 ? -3.679 -21.286 9.750 1.00 92.44 86 TYR A N 1
ATOM 652 C CA . TYR A 1 86 ? -5.017 -20.686 9.833 1.00 92.44 86 TYR A CA 1
ATOM 653 C C . TYR A 1 86 ? -5.328 -19.700 8.704 1.00 92.44 86 TYR A C 1
ATOM 655 O O . TYR A 1 86 ? -6.441 -19.184 8.649 1.00 92.44 86 TYR A O 1
ATOM 663 N N . LEU A 1 87 ? -4.374 -19.439 7.803 1.00 93.00 87 LEU A N 1
ATOM 664 C CA . LEU A 1 87 ? -4.629 -18.566 6.661 1.00 93.00 87 LEU A CA 1
ATOM 665 C C . LEU A 1 87 ? -5.811 -19.106 5.834 1.00 93.00 87 LEU A C 1
ATOM 667 O O . LEU A 1 87 ? -5.865 -20.313 5.574 1.00 93.00 87 LEU A O 1
ATOM 671 N N . PRO A 1 88 ? -6.725 -18.232 5.376 1.00 90.94 88 PRO A N 1
ATOM 672 C CA . PRO A 1 88 ? -7.944 -18.661 4.693 1.00 90.94 88 PRO A CA 1
ATOM 673 C C . PRO A 1 88 ? -7.674 -19.302 3.327 1.00 90.94 88 PRO A C 1
ATOM 675 O O . PRO A 1 88 ? -8.438 -20.151 2.882 1.00 90.94 88 PRO A O 1
ATOM 678 N N . ASP A 1 89 ? -6.575 -18.925 2.669 1.00 91.88 89 ASP A N 1
ATOM 679 C CA . ASP A 1 89 ? -6.200 -19.426 1.348 1.00 91.88 89 ASP A CA 1
ATOM 680 C C . ASP A 1 89 ? -5.230 -20.623 1.429 1.00 91.88 89 ASP A C 1
ATOM 682 O O . ASP A 1 89 ? -4.198 -20.574 2.106 1.00 91.88 89 ASP A O 1
ATOM 686 N N . ALA A 1 90 ? -5.526 -21.709 0.707 1.00 91.50 90 ALA A N 1
ATOM 687 C CA . ALA A 1 90 ? -4.713 -22.931 0.712 1.00 91.50 90 ALA A CA 1
ATOM 688 C C . ALA A 1 90 ? -3.308 -22.740 0.108 1.00 91.50 90 ALA A C 1
ATOM 690 O O . ALA A 1 90 ? -2.320 -23.285 0.624 1.00 91.50 90 ALA A O 1
ATOM 691 N N . THR A 1 91 ? -3.196 -21.930 -0.946 1.00 91.81 91 THR A N 1
ATOM 692 C CA . THR A 1 91 ? -1.915 -21.622 -1.597 1.00 91.81 91 THR A CA 1
ATOM 693 C C . THR A 1 91 ? -1.034 -20.802 -0.658 1.00 91.81 91 THR A C 1
ATOM 695 O O . THR A 1 91 ? 0.155 -21.096 -0.499 1.00 91.81 91 THR A O 1
ATOM 698 N N . ALA A 1 92 ? -1.621 -19.829 0.039 1.00 93.56 92 ALA A N 1
ATOM 699 C CA . ALA A 1 92 ? -0.955 -19.020 1.046 1.00 93.56 92 ALA A CA 1
ATOM 700 C C . ALA A 1 92 ? -0.463 -19.870 2.225 1.00 93.56 92 ALA A C 1
ATOM 702 O O . ALA A 1 92 ? 0.701 -19.733 2.606 1.00 93.56 92 ALA A O 1
ATOM 703 N N . ARG A 1 93 ? -1.276 -20.803 2.748 1.00 94.31 93 ARG A N 1
ATOM 704 C CA . ARG A 1 93 ? -0.853 -21.748 3.806 1.00 94.31 93 ARG A CA 1
ATOM 705 C C . ARG A 1 93 ? 0.408 -22.511 3.403 1.00 94.31 93 ARG A C 1
ATOM 707 O O . ARG A 1 93 ? 1.406 -22.520 4.129 1.00 94.31 93 ARG A O 1
ATOM 714 N N . THR A 1 94 ? 0.391 -23.107 2.212 1.00 93.75 94 THR A N 1
ATOM 715 C CA . THR A 1 94 ? 1.514 -23.900 1.689 1.00 93.75 94 THR A CA 1
ATOM 716 C C . THR A 1 94 ? 2.753 -23.037 1.455 1.00 93.75 94 THR A C 1
ATOM 718 O O . THR A 1 94 ? 3.864 -23.410 1.850 1.00 93.75 94 THR A O 1
ATOM 721 N N . TYR A 1 95 ? 2.571 -21.856 0.860 1.00 94.38 95 TYR A N 1
ATOM 722 C CA . TYR A 1 95 ? 3.649 -20.908 0.603 1.00 94.38 95 TYR A CA 1
ATOM 723 C C . TYR A 1 95 ? 4.311 -20.438 1.901 1.00 94.38 95 TYR A C 1
ATOM 725 O O . TYR A 1 95 ? 5.530 -20.560 2.039 1.00 94.38 95 TYR A O 1
ATOM 733 N N . PHE A 1 96 ? 3.535 -19.949 2.875 1.00 94.56 96 PHE A N 1
ATOM 734 C CA . PHE A 1 96 ? 4.079 -19.431 4.130 1.00 94.56 96 PHE A CA 1
ATOM 735 C C . PHE A 1 96 ? 4.701 -20.531 4.985 1.00 94.56 96 PHE A C 1
ATOM 737 O O . PHE A 1 96 ? 5.775 -20.305 5.538 1.00 94.56 96 PHE A O 1
ATOM 744 N N . ARG A 1 97 ? 4.135 -21.745 5.015 1.00 94.56 97 ARG A N 1
ATOM 745 C CA . ARG A 1 97 ? 4.779 -22.900 5.663 1.00 94.56 97 ARG A CA 1
ATOM 746 C C . ARG A 1 97 ? 6.175 -23.151 5.086 1.00 94.56 97 ARG A C 1
ATOM 748 O O . ARG A 1 97 ? 7.145 -23.216 5.840 1.00 94.56 97 ARG A O 1
ATOM 755 N N . ARG A 1 98 ? 6.303 -23.239 3.754 1.00 93.31 98 ARG A N 1
ATOM 756 C CA . ARG A 1 98 ? 7.603 -23.433 3.080 1.00 93.31 98 ARG A CA 1
ATOM 757 C C . ARG A 1 98 ? 8.545 -22.255 3.313 1.00 93.31 98 ARG A C 1
ATOM 759 O O . ARG A 1 98 ? 9.722 -22.471 3.586 1.00 93.31 98 ARG A O 1
ATOM 766 N N . TYR A 1 99 ? 8.034 -21.028 3.231 1.00 91.12 99 TYR A N 1
ATOM 767 C CA . TYR A 1 99 ? 8.801 -19.804 3.441 1.00 91.12 99 TYR A CA 1
ATOM 768 C C . TYR A 1 99 ? 9.379 -19.740 4.859 1.00 91.12 99 TYR A C 1
ATOM 770 O O . TYR A 1 99 ? 10.587 -19.580 5.014 1.00 91.12 99 TYR A O 1
ATOM 778 N N . ILE A 1 100 ? 8.550 -19.938 5.886 1.00 91.31 100 ILE A N 1
ATOM 779 C CA . ILE A 1 100 ? 8.962 -19.925 7.293 1.00 91.31 100 ILE A CA 1
ATOM 780 C C . ILE A 1 100 ? 10.013 -21.014 7.540 1.00 91.31 100 ILE A C 1
ATOM 782 O O . ILE A 1 100 ? 11.100 -20.710 8.029 1.00 91.31 100 ILE A O 1
ATOM 786 N N . VAL A 1 101 ? 9.750 -22.262 7.131 1.00 90.62 101 VAL A N 1
ATOM 787 C CA . VAL A 1 101 ? 10.704 -23.369 7.321 1.00 90.62 101 VAL A CA 1
ATOM 788 C C . VAL A 1 101 ? 12.026 -23.096 6.607 1.00 90.62 101 VAL A C 1
ATOM 790 O O . VAL A 1 101 ? 13.082 -23.264 7.209 1.00 90.62 101 VAL A O 1
ATOM 793 N N . ALA A 1 102 ? 11.998 -22.648 5.350 1.00 87.25 102 ALA A N 1
ATOM 794 C CA . ALA A 1 102 ? 13.215 -22.355 4.595 1.00 87.25 102 ALA A CA 1
ATOM 795 C C . ALA A 1 102 ? 14.043 -21.244 5.253 1.00 87.25 102 ALA A C 1
ATOM 797 O O . ALA A 1 102 ? 15.267 -21.327 5.290 1.00 87.25 102 ALA A O 1
ATOM 798 N N . ARG A 1 103 ? 13.385 -20.220 5.802 1.00 82.88 103 ARG A N 1
ATOM 799 C CA . ARG A 1 103 ? 14.038 -19.094 6.478 1.00 82.88 103 ARG A CA 1
ATOM 800 C C . ARG A 1 103 ? 14.672 -19.488 7.809 1.00 82.88 103 ARG A C 1
ATOM 802 O O . ARG A 1 103 ? 15.781 -19.041 8.078 1.00 82.88 103 ARG A O 1
ATOM 809 N N . PHE A 1 104 ? 14.012 -20.335 8.598 1.00 81.19 104 PHE A N 1
ATOM 810 C CA . PHE A 1 104 ? 14.583 -20.867 9.839 1.00 81.19 104 PHE A CA 1
ATOM 811 C C . PHE A 1 104 ? 15.687 -21.902 9.569 1.00 81.19 104 PHE A C 1
ATOM 813 O O . PHE A 1 104 ? 16.694 -21.892 10.263 1.00 81.19 104 PHE A O 1
ATOM 820 N N . LYS A 1 105 ? 15.557 -22.738 8.526 1.00 76.62 105 LYS A N 1
ATOM 821 C CA . LYS A 1 105 ? 16.607 -23.689 8.112 1.00 76.62 105 LYS A CA 1
ATOM 822 C C . LYS A 1 105 ? 17.849 -23.006 7.536 1.00 76.62 105 LYS A C 1
ATOM 824 O O . LYS A 1 105 ? 18.947 -23.504 7.745 1.00 76.62 105 LYS A O 1
ATOM 829 N N . ALA A 1 106 ? 17.685 -21.898 6.808 1.00 65.12 106 ALA A N 1
ATOM 830 C CA . ALA A 1 106 ? 18.800 -21.153 6.216 1.00 65.12 106 ALA A CA 1
ATOM 831 C C . ALA A 1 106 ? 19.743 -20.550 7.271 1.00 65.12 106 ALA A C 1
ATOM 833 O O . ALA A 1 106 ? 20.896 -20.259 6.967 1.00 65.12 106 ALA A O 1
ATOM 834 N N . TYR A 1 107 ? 19.272 -20.366 8.505 1.00 62.56 107 TYR A N 1
ATOM 835 C CA . TYR A 1 107 ? 20.104 -19.910 9.606 1.00 62.56 107 TYR A CA 1
ATOM 836 C C . TYR A 1 107 ? 20.512 -21.098 10.485 1.00 62.56 107 TYR A C 1
ATOM 838 O O . TYR A 1 107 ? 19.788 -21.481 11.399 1.00 62.56 107 TYR A O 1
ATOM 846 N N . GLN A 1 108 ? 21.682 -21.684 10.215 1.00 60.81 108 GLN A N 1
ATOM 847 C CA . GLN A 1 108 ? 22.297 -22.684 11.091 1.00 60.81 108 GLN A CA 1
ATOM 848 C C . GLN A 1 108 ? 23.421 -22.030 11.908 1.00 60.81 108 GLN A C 1
ATOM 850 O O . GLN A 1 108 ? 24.487 -21.744 11.355 1.00 60.81 108 GLN A O 1
ATOM 855 N N . PRO A 1 109 ? 23.226 -21.806 13.224 1.00 56.41 109 PRO A N 1
ATOM 856 C CA . PRO A 1 109 ? 24.221 -21.152 14.072 1.00 56.41 109 PRO A CA 1
ATOM 857 C C . PRO A 1 109 ? 25.574 -21.864 14.030 1.00 56.41 109 PRO A C 1
ATOM 859 O O . PRO A 1 109 ? 26.605 -21.216 13.923 1.00 56.41 109 PRO A O 1
ATOM 862 N N . ARG A 1 110 ? 25.573 -23.204 14.016 1.00 52.66 110 ARG A N 1
ATOM 863 C CA . ARG A 1 110 ? 26.793 -24.023 13.972 1.00 52.66 110 ARG A CA 1
ATOM 864 C C . ARG A 1 110 ? 27.616 -23.874 12.692 1.00 52.66 110 ARG A C 1
ATOM 866 O O . ARG A 1 110 ? 28.801 -24.141 12.747 1.00 52.66 110 ARG A O 1
ATOM 873 N N . GLN A 1 111 ? 27.041 -23.486 11.556 1.00 54.78 111 GLN A N 1
ATOM 874 C CA . GLN A 1 111 ? 27.814 -23.291 10.319 1.00 54.78 111 GLN A CA 1
ATOM 875 C C . GLN A 1 111 ? 28.272 -21.837 10.172 1.00 54.78 111 GLN A C 1
ATOM 877 O O . GLN A 1 111 ? 29.405 -21.584 9.786 1.00 54.78 111 GLN A O 1
ATOM 882 N N . ASN A 1 112 ? 27.427 -20.884 10.571 1.00 52.00 112 ASN A N 1
ATOM 883 C CA . ASN A 1 112 ? 27.703 -19.449 10.444 1.00 52.00 112 ASN A CA 1
ATOM 884 C C . ASN A 1 112 ? 28.520 -18.861 11.613 1.00 52.00 112 ASN A C 1
ATOM 886 O O . ASN A 1 112 ? 28.962 -17.713 11.536 1.00 52.00 112 ASN A O 1
ATOM 890 N N . ALA A 1 113 ? 28.680 -19.611 12.708 1.00 50.94 113 ALA A N 1
ATOM 891 C CA . ALA A 1 113 ? 29.535 -19.254 13.841 1.00 50.94 113 ALA A CA 1
ATOM 892 C C . ALA A 1 113 ? 30.901 -19.956 13.817 1.00 50.94 113 ALA A C 1
ATOM 894 O O . ALA A 1 113 ? 31.751 -19.626 14.640 1.00 50.94 113 ALA A O 1
ATOM 895 N N . VAL A 1 114 ? 31.120 -20.917 12.913 1.00 47.59 114 VAL A N 1
ATOM 896 C CA . VAL A 1 114 ? 32.409 -21.605 12.778 1.00 47.59 114 VAL A CA 1
ATOM 897 C C . VAL A 1 114 ? 33.343 -20.710 11.973 1.00 47.59 114 VAL A C 1
ATOM 899 O O . VAL A 1 114 ? 33.101 -20.432 10.802 1.00 47.59 114 VAL A O 1
ATOM 902 N N . ALA A 1 115 ? 34.402 -20.233 12.621 1.00 50.16 115 ALA A N 1
ATOM 903 C CA . ALA A 1 115 ? 35.554 -19.692 11.913 1.00 50.16 115 ALA A CA 1
ATOM 904 C C . ALA A 1 115 ? 36.256 -20.824 11.133 1.00 50.16 115 ALA A C 1
ATOM 906 O O . ALA A 1 115 ? 35.979 -21.994 11.389 1.00 50.16 115 ALA A O 1
ATOM 907 N N . SER A 1 116 ? 37.099 -20.470 10.158 1.00 52.50 116 SER A N 1
ATOM 908 C CA . SER A 1 116 ? 37.791 -21.366 9.208 1.00 52.50 116 SER A CA 1
ATOM 909 C C . SER A 1 116 ? 38.278 -22.703 9.800 1.00 52.50 116 SER A C 1
ATOM 911 O O . SER A 1 116 ? 38.458 -22.844 11.005 1.00 52.50 116 SER A O 1
ATOM 913 N N . MET A 1 117 ? 38.539 -23.700 8.946 1.00 50.22 117 MET A N 1
ATOM 914 C CA . MET A 1 117 ? 38.929 -25.065 9.346 1.00 50.22 117 MET A CA 1
ATOM 915 C C . MET A 1 117 ? 40.042 -25.114 10.421 1.00 50.22 117 MET A C 1
ATOM 917 O O . MET A 1 117 ? 39.987 -25.956 11.315 1.00 50.22 117 MET A O 1
ATOM 921 N N . HIS A 1 118 ? 40.965 -24.145 10.409 1.00 52.66 118 HIS A N 1
ATOM 922 C CA . HIS A 1 118 ? 42.023 -23.960 11.410 1.00 52.66 118 HIS A CA 1
ATOM 923 C C . HIS A 1 118 ? 41.523 -23.631 12.830 1.00 52.66 118 HIS A C 1
ATOM 925 O O . HIS A 1 118 ? 42.137 -24.044 13.809 1.00 52.66 118 HIS A O 1
ATOM 931 N N . VAL A 1 119 ? 40.384 -22.953 12.990 1.00 56.03 119 VAL A N 1
ATOM 932 C CA . VAL A 1 119 ? 39.846 -22.582 14.313 1.00 56.03 119 VAL A CA 1
ATOM 933 C C . VAL A 1 119 ? 39.211 -23.771 15.037 1.00 56.03 119 VAL A C 1
ATOM 935 O O . VAL A 1 119 ? 39.213 -23.804 16.265 1.00 56.03 119 VAL A O 1
ATOM 938 N N . ARG A 1 120 ? 38.741 -24.797 14.312 1.00 54.28 120 ARG A N 1
ATOM 939 C CA . ARG A 1 120 ? 38.225 -26.034 14.931 1.00 54.28 120 ARG A CA 1
ATOM 940 C C . ARG A 1 120 ? 39.305 -26.820 15.680 1.00 54.28 120 ARG A C 1
ATOM 942 O O . ARG A 1 120 ? 38.992 -27.424 16.701 1.00 54.28 120 ARG A O 1
ATOM 949 N N . ALA A 1 121 ? 40.550 -26.792 15.199 1.00 59.88 121 ALA A N 1
ATOM 950 C CA . ALA A 1 121 ? 41.686 -27.406 15.887 1.00 59.88 121 ALA A CA 1
ATOM 951 C C . ALA A 1 121 ? 42.019 -26.665 17.197 1.00 59.88 121 ALA A C 1
ATOM 953 O O . ALA A 1 121 ? 42.292 -27.291 18.218 1.00 59.88 121 ALA A O 1
ATOM 954 N N . VAL A 1 122 ? 41.892 -25.334 17.191 1.00 59.38 122 VAL A N 1
ATOM 955 C CA . VAL A 1 122 ? 42.158 -24.462 18.347 1.00 59.38 122 VAL A CA 1
ATOM 956 C C . VAL A 1 122 ? 41.032 -24.509 19.395 1.00 59.38 122 VAL A C 1
ATOM 958 O O . VAL A 1 122 ? 41.285 -24.380 20.590 1.00 59.38 122 VAL A O 1
ATOM 961 N N . ASP A 1 123 ? 39.781 -24.751 18.990 1.00 59.69 123 ASP A N 1
ATOM 962 C CA . ASP A 1 123 ? 38.615 -24.782 19.894 1.00 59.69 123 ASP A CA 1
ATOM 963 C C . ASP A 1 123 ? 38.649 -25.926 20.928 1.00 59.69 123 ASP A C 1
ATOM 965 O O . ASP A 1 123 ? 38.002 -25.831 21.983 1.00 59.69 123 ASP A O 1
ATOM 969 N N . ARG A 1 124 ? 39.427 -26.989 20.669 1.00 63.41 124 ARG A N 1
ATOM 970 C CA . ARG A 1 124 ? 39.652 -28.087 21.625 1.00 63.41 124 ARG A CA 1
ATOM 971 C C . ARG A 1 124 ? 40.418 -27.609 22.866 1.00 63.41 124 ARG A C 1
ATOM 973 O O . ARG A 1 124 ? 40.096 -28.056 23.960 1.00 63.41 124 ARG A O 1
ATOM 980 N N . TYR A 1 125 ? 41.323 -26.643 22.697 1.00 62.91 125 TYR A N 1
ATOM 981 C CA . TYR A 1 125 ? 42.208 -26.109 23.741 1.00 62.91 125 TYR A CA 1
ATOM 982 C C . TYR A 1 125 ? 41.732 -24.773 24.337 1.00 62.91 125 TYR A C 1
ATOM 984 O O . TYR A 1 125 ? 42.388 -24.196 25.200 1.00 62.91 125 TYR A O 1
ATOM 992 N N . ARG A 1 126 ? 40.579 -24.247 23.901 1.00 60.16 126 ARG A N 1
ATOM 993 C CA . ARG A 1 126 ? 40.039 -22.978 24.410 1.00 60.16 126 ARG A CA 1
ATOM 994 C C . ARG A 1 126 ? 39.287 -23.139 25.730 1.00 60.16 126 ARG A C 1
ATOM 996 O O . ARG A 1 126 ? 38.368 -23.951 25.845 1.00 60.16 126 ARG A O 1
ATOM 1003 N N . HIS A 1 127 ? 39.607 -22.261 26.679 1.00 61.09 127 HIS A N 1
ATOM 1004 C CA . HIS A 1 127 ? 38.961 -22.163 27.988 1.00 61.09 127 HIS A CA 1
ATOM 1005 C C . HIS A 1 127 ? 37.439 -21.901 27.889 1.00 61.09 127 HIS A C 1
ATOM 1007 O O . HIS A 1 127 ? 36.954 -21.225 26.973 1.00 61.09 127 HIS A O 1
ATOM 1013 N N . ARG A 1 128 ? 36.662 -22.405 28.864 1.00 60.25 128 ARG A N 1
ATOM 1014 C CA . ARG A 1 128 ? 35.178 -22.380 28.891 1.00 60.25 128 ARG A CA 1
ATOM 1015 C C . ARG A 1 128 ? 34.584 -20.970 28.734 1.00 60.25 128 ARG A C 1
ATOM 1017 O O . ARG A 1 128 ? 33.511 -20.817 28.147 1.00 60.25 128 ARG A O 1
ATOM 1024 N N . SER A 1 129 ? 35.291 -19.940 29.201 1.00 54.41 129 SER A N 1
ATOM 1025 C CA . SER A 1 129 ? 34.908 -18.524 29.075 1.00 54.41 129 SER A CA 1
ATOM 1026 C C . SER A 1 129 ? 34.890 -18.019 27.623 1.00 54.41 129 SER A C 1
ATOM 1028 O O . SER A 1 129 ? 34.018 -17.228 27.264 1.00 54.41 129 SER A O 1
ATOM 1030 N N . PHE A 1 130 ? 35.769 -18.519 26.748 1.00 53.25 130 PHE A N 1
ATOM 1031 C CA . PHE A 1 130 ? 35.802 -18.129 25.333 1.00 53.25 130 PHE A CA 1
ATOM 1032 C C . PHE A 1 130 ? 34.699 -18.805 24.507 1.00 53.25 130 PHE A C 1
ATOM 1034 O O . PHE A 1 130 ? 34.158 -18.185 23.592 1.00 53.25 130 PHE A O 1
ATOM 1041 N N . ARG A 1 131 ? 34.266 -20.020 24.882 1.00 56.25 131 ARG A N 1
ATOM 1042 C CA . ARG A 1 131 ? 33.102 -20.689 24.263 1.00 56.25 131 ARG A CA 1
ATOM 1043 C C . ARG A 1 131 ? 31.789 -19.926 24.511 1.00 56.25 131 ARG A C 1
ATOM 1045 O O . ARG A 1 131 ? 30.932 -19.876 23.630 1.00 56.25 131 ARG A O 1
ATOM 1052 N N . ARG A 1 132 ? 31.645 -19.251 25.665 1.00 52.78 132 ARG A N 1
ATOM 1053 C CA . ARG A 1 132 ? 30.486 -18.380 25.970 1.00 52.78 132 ARG A CA 1
ATOM 1054 C C . ARG A 1 132 ? 30.400 -17.152 25.048 1.00 52.78 132 ARG A C 1
ATOM 1056 O O . ARG A 1 132 ? 29.291 -16.755 24.692 1.00 52.78 132 ARG A O 1
ATOM 1063 N N . ARG A 1 133 ? 31.533 -16.605 24.575 1.00 56.22 133 ARG A N 1
ATOM 1064 C CA . ARG A 1 133 ? 31.545 -15.472 23.621 1.00 56.22 133 ARG A CA 1
ATOM 1065 C C . ARG A 1 133 ? 30.895 -15.831 22.282 1.00 56.22 133 ARG A C 1
ATOM 1067 O O . ARG A 1 133 ? 30.200 -15.005 21.703 1.00 56.22 133 ARG A O 1
ATOM 1074 N N . GLN A 1 134 ? 31.042 -17.069 21.808 1.00 61.34 134 GLN A N 1
ATOM 1075 C CA . GLN A 1 134 ? 30.426 -17.506 20.550 1.00 61.34 134 GLN A CA 1
ATOM 1076 C C . GLN A 1 134 ? 28.893 -17.564 20.646 1.00 61.34 134 GLN A C 1
ATOM 1078 O O . GLN A 1 134 ? 28.206 -17.181 19.701 1.00 61.34 134 GLN A O 1
ATOM 1083 N N . ILE A 1 135 ? 28.350 -17.970 21.801 1.00 62.97 135 ILE A N 1
ATOM 1084 C CA . ILE A 1 135 ? 26.903 -17.953 22.072 1.00 62.97 135 ILE A CA 1
ATOM 1085 C C . ILE A 1 135 ? 26.387 -16.510 22.116 1.00 62.97 135 ILE A C 1
ATOM 1087 O O . ILE A 1 135 ? 25.360 -16.221 21.507 1.00 62.97 135 ILE A O 1
ATOM 1091 N N . ALA A 1 136 ? 27.121 -15.593 22.756 1.00 64.25 136 ALA A N 1
ATOM 1092 C CA . ALA A 1 136 ? 26.779 -14.170 22.765 1.00 64.25 136 ALA A CA 1
ATOM 1093 C C . ALA A 1 136 ? 26.752 -13.577 21.342 1.00 64.25 136 ALA A C 1
ATOM 1095 O O . ALA A 1 136 ? 25.758 -12.970 20.954 1.00 64.25 136 ALA A O 1
ATOM 1096 N N . ILE A 1 137 ? 27.763 -13.868 20.514 1.00 65.38 137 ILE A N 1
ATOM 1097 C CA . ILE A 1 137 ? 27.824 -13.434 19.105 1.00 65.38 137 ILE A CA 1
ATOM 1098 C C . ILE A 1 137 ? 26.661 -14.018 18.284 1.00 65.38 137 ILE A C 1
ATOM 1100 O O . ILE A 1 137 ? 26.064 -13.328 17.453 1.00 65.38 137 ILE A O 1
ATOM 1104 N N . ILE A 1 138 ? 26.308 -15.291 18.499 1.00 66.44 138 ILE A N 1
ATOM 1105 C CA . ILE A 1 138 ? 25.138 -15.915 17.861 1.00 66.44 138 ILE A CA 1
ATOM 1106 C C . ILE A 1 138 ? 23.853 -15.207 18.305 1.00 66.44 138 ILE A C 1
ATOM 1108 O O . ILE A 1 138 ? 23.008 -14.895 17.464 1.00 66.44 138 ILE A O 1
ATOM 1112 N N . ASN A 1 139 ? 23.699 -14.923 19.596 1.00 68.44 139 ASN A N 1
ATOM 1113 C CA . ASN A 1 139 ? 22.525 -14.248 20.144 1.00 68.44 139 ASN A CA 1
ATOM 1114 C C . ASN A 1 139 ? 22.390 -12.818 19.602 1.00 68.44 139 ASN A C 1
ATOM 1116 O O . ASN A 1 139 ? 21.303 -12.422 19.185 1.00 68.44 139 ASN A O 1
ATOM 1120 N N . GLU A 1 140 ? 23.486 -12.068 19.495 1.00 69.69 140 GLU A N 1
ATOM 1121 C CA . GLU A 1 140 ? 23.495 -10.735 18.885 1.00 69.69 140 GLU A CA 1
ATOM 1122 C C . GLU A 1 140 ? 23.123 -10.773 17.399 1.00 69.69 140 GLU A C 1
ATOM 1124 O O . GLU A 1 140 ? 22.266 -10.007 16.952 1.00 69.69 140 GLU A O 1
ATOM 1129 N N . ARG A 1 141 ? 23.687 -11.714 16.629 1.00 70.69 141 ARG A N 1
ATOM 1130 C CA . ARG A 1 141 ? 23.387 -11.870 15.193 1.00 70.69 141 ARG A CA 1
ATOM 1131 C C . ARG A 1 141 ? 21.971 -12.390 14.929 1.00 70.69 141 ARG A C 1
ATOM 1133 O O . ARG A 1 141 ? 21.361 -12.024 13.923 1.00 70.69 141 ARG A 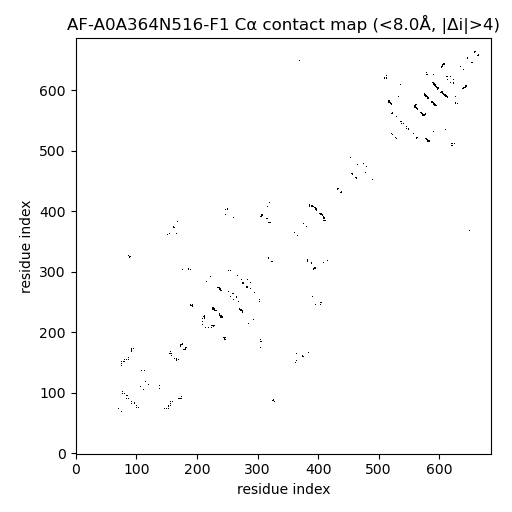O 1
ATOM 1140 N N . THR A 1 142 ? 21.431 -13.241 15.804 1.00 74.38 142 THR A N 1
ATOM 1141 C CA . THR A 1 142 ? 20.056 -13.766 15.693 1.00 74.38 142 THR A CA 1
ATOM 1142 C C . THR A 1 142 ? 19.005 -12.764 16.140 1.00 74.38 142 THR A C 1
ATOM 1144 O O . THR A 1 142 ? 17.900 -12.777 15.594 1.00 74.38 142 THR A O 1
ATOM 1147 N N . ARG A 1 143 ? 19.325 -11.861 17.074 1.00 74.44 143 ARG A N 1
ATOM 1148 C CA . ARG A 1 143 ? 18.410 -10.840 17.606 1.00 74.44 143 ARG A CA 1
ATOM 1149 C C . ARG A 1 143 ? 17.608 -10.097 16.525 1.00 74.44 143 ARG A C 1
ATOM 1151 O O . ARG A 1 143 ? 16.378 -10.098 16.619 1.00 74.44 143 ARG A O 1
ATOM 1158 N N . PRO A 1 144 ? 18.207 -9.516 15.464 1.00 76.06 144 PRO A N 1
ATOM 1159 C CA . PRO A 1 144 ? 17.437 -8.846 14.413 1.00 76.06 144 PRO A CA 1
ATOM 1160 C C . PRO A 1 144 ? 16.553 -9.810 13.608 1.00 76.06 144 PRO A C 1
ATOM 1162 O O . PRO A 1 144 ? 15.468 -9.426 13.170 1.00 76.06 144 PRO A O 1
ATOM 1165 N N . MET A 1 145 ? 16.972 -11.065 13.416 1.00 78.25 145 MET A N 1
ATOM 1166 C CA . MET A 1 145 ? 16.172 -12.072 12.712 1.00 78.25 145 MET A CA 1
ATOM 1167 C C . MET A 1 145 ? 14.963 -12.525 13.532 1.00 78.25 145 MET A C 1
ATOM 1169 O O . MET A 1 145 ? 13.866 -12.616 12.984 1.00 78.25 145 MET A O 1
ATOM 1173 N N . LEU A 1 146 ? 15.142 -12.751 14.836 1.00 78.94 146 LEU A N 1
ATOM 1174 C CA . LEU A 1 146 ? 14.056 -13.095 15.755 1.00 78.94 146 LEU A CA 1
ATOM 1175 C C . LEU A 1 146 ? 13.041 -11.955 15.849 1.00 78.94 146 LEU A C 1
ATOM 1177 O O . LEU A 1 146 ? 11.846 -12.200 15.707 1.00 78.94 146 LEU A O 1
ATOM 1181 N N . ARG A 1 147 ? 13.509 -10.702 15.933 1.00 77.62 147 ARG A N 1
ATOM 1182 C CA . ARG A 1 147 ? 12.645 -9.510 15.850 1.00 77.62 147 ARG A CA 1
ATOM 1183 C C . ARG A 1 147 ? 11.825 -9.486 14.559 1.00 77.62 147 ARG A C 1
ATOM 1185 O O . ARG A 1 147 ? 10.621 -9.246 14.597 1.00 77.62 147 ARG A O 1
ATOM 1192 N N . LYS A 1 148 ? 12.444 -9.767 13.404 1.00 80.62 148 LYS A N 1
ATOM 1193 C CA . LYS A 1 148 ? 11.722 -9.876 12.121 1.00 80.62 148 LYS A CA 1
ATOM 1194 C C . LYS A 1 148 ? 10.693 -11.012 12.137 1.00 80.62 148 LYS A C 1
ATOM 1196 O O . LYS A 1 148 ? 9.598 -10.837 11.612 1.00 80.62 148 LYS A O 1
ATOM 1201 N N . GLY A 1 149 ? 11.020 -12.148 12.751 1.00 84.00 149 GLY A N 1
ATOM 1202 C CA . GLY A 1 149 ? 10.093 -13.266 12.927 1.00 84.00 149 GLY A CA 1
ATOM 1203 C C . GLY A 1 149 ? 8.888 -12.906 13.799 1.00 84.00 149 GLY A C 1
ATOM 1204 O O . GLY A 1 149 ? 7.763 -13.230 13.436 1.00 84.00 149 GLY A O 1
ATOM 1205 N N . GLN A 1 150 ? 9.101 -12.176 14.894 1.00 82.62 150 GLN A N 1
ATOM 1206 C CA . GLN A 1 150 ? 8.039 -11.729 15.801 1.00 82.62 150 GLN A CA 1
ATOM 1207 C C . GLN A 1 150 ? 7.115 -10.696 15.137 1.00 82.62 150 GLN A C 1
ATOM 1209 O O . GLN A 1 150 ? 5.897 -10.831 15.209 1.00 82.62 150 GLN A O 1
ATOM 1214 N N . LYS A 1 151 ? 7.674 -9.761 14.355 1.00 81.44 151 LYS A N 1
ATOM 1215 C CA . LYS A 1 151 ? 6.884 -8.877 13.475 1.00 81.44 151 LYS A CA 1
ATOM 1216 C C . LYS A 1 151 ? 6.069 -9.669 12.448 1.00 81.44 151 LYS A C 1
ATOM 1218 O O . LYS A 1 151 ? 4.899 -9.384 12.220 1.00 81.44 151 LYS A O 1
ATOM 1223 N N . GLY A 1 152 ? 6.668 -10.702 11.852 1.00 84.62 152 GLY A N 1
ATOM 1224 C CA . GLY A 1 152 ? 5.965 -11.621 10.955 1.00 84.62 152 GLY A CA 1
ATOM 1225 C C . GLY A 1 152 ? 4.813 -12.368 11.639 1.00 84.62 152 GLY A C 1
ATOM 1226 O O . GLY A 1 152 ? 3.776 -12.581 11.018 1.00 84.62 152 GLY A O 1
ATOM 1227 N N . LEU A 1 153 ? 4.965 -12.722 12.919 1.00 85.94 153 LEU A N 1
ATOM 1228 C CA . LEU A 1 153 ? 3.925 -13.386 13.706 1.00 85.94 153 LEU A CA 1
ATOM 1229 C C . LEU A 1 153 ? 2.727 -12.463 13.943 1.00 85.94 153 LEU A C 1
ATOM 1231 O O . LEU A 1 153 ? 1.595 -12.873 13.696 1.00 85.94 153 LEU A O 1
ATOM 1235 N N . ASN A 1 154 ? 2.970 -11.222 14.365 1.00 82.44 154 ASN A N 1
ATOM 1236 C CA . ASN A 1 154 ? 1.916 -10.220 14.535 1.00 82.44 154 ASN A CA 1
ATOM 1237 C C . ASN A 1 154 ? 1.191 -9.943 13.216 1.00 82.44 154 ASN A C 1
ATOM 1239 O O . ASN A 1 154 ? -0.037 -9.928 13.166 1.00 82.44 154 ASN A O 1
ATOM 1243 N N . PHE A 1 155 ? 1.949 -9.823 12.128 1.00 85.12 155 PHE A N 1
ATOM 1244 C CA . PHE A 1 155 ? 1.399 -9.624 10.794 1.00 85.12 155 PHE A CA 1
ATOM 1245 C C . PHE A 1 155 ? 0.454 -10.760 10.364 1.00 85.12 155 PHE A C 1
ATOM 1247 O O . PHE A 1 155 ? -0.647 -10.499 9.879 1.00 85.12 155 PHE A O 1
ATOM 1254 N N . LEU A 1 156 ? 0.853 -12.022 10.568 1.00 89.00 156 LEU A N 1
ATOM 1255 C CA . LEU A 1 156 ? 0.005 -13.179 10.255 1.00 89.00 156 LEU A CA 1
ATOM 1256 C C . LEU A 1 156 ? -1.237 -13.244 11.152 1.00 89.00 156 LEU A C 1
ATOM 1258 O O . LEU A 1 156 ? -2.321 -13.537 10.655 1.00 89.00 156 LEU A O 1
ATOM 1262 N N . ARG A 1 157 ? -1.109 -12.915 12.444 1.00 86.81 157 ARG A N 1
ATOM 1263 C CA . ARG A 1 157 ? -2.254 -12.840 13.368 1.00 86.81 157 ARG A CA 1
ATOM 1264 C C . ARG A 1 157 ? -3.296 -11.830 12.894 1.00 86.81 157 ARG A C 1
ATOM 1266 O O . ARG A 1 157 ? -4.472 -12.170 12.837 1.00 86.81 157 ARG A O 1
ATOM 1273 N N . ARG A 1 158 ? -2.866 -10.634 12.490 1.00 84.69 158 ARG A N 1
ATOM 1274 C CA . ARG A 1 158 ? -3.749 -9.580 11.962 1.00 84.69 158 ARG A CA 1
ATOM 1275 C C . ARG A 1 158 ? -4.405 -9.978 10.641 1.00 84.69 158 ARG A C 1
ATOM 1277 O O . ARG A 1 158 ? -5.597 -9.754 10.445 1.00 84.69 158 ARG A O 1
ATOM 1284 N N . ALA A 1 159 ? -3.655 -10.635 9.754 1.00 88.44 159 ALA A N 1
ATOM 1285 C CA . ALA A 1 159 ? -4.218 -11.198 8.528 1.00 88.44 159 ALA A CA 1
ATOM 1286 C C . ALA A 1 159 ? -5.316 -12.236 8.830 1.00 88.44 159 ALA A C 1
ATOM 1288 O O . ALA A 1 159 ? -6.382 -12.182 8.222 1.00 88.44 159 ALA A O 1
ATOM 1289 N N . ASN A 1 160 ? -5.090 -13.124 9.806 1.00 88.94 160 ASN A N 1
ATOM 1290 C CA . ASN A 1 160 ? -6.067 -14.125 10.257 1.00 88.94 160 ASN A CA 1
ATOM 1291 C C . ASN A 1 160 ? -7.266 -13.518 10.999 1.00 88.94 160 ASN A C 1
ATOM 1293 O O . ASN A 1 160 ? -8.341 -14.108 11.003 1.00 88.94 160 ASN A O 1
ATOM 1297 N N . GLN A 1 161 ? -7.098 -12.356 11.631 1.00 85.50 161 GLN A N 1
ATOM 1298 C CA . GLN A 1 161 ? -8.202 -11.598 12.221 1.00 85.50 161 GLN A CA 1
ATOM 1299 C C . GLN A 1 161 ? -9.066 -10.915 11.150 1.00 85.50 161 GLN A C 1
ATOM 1301 O O . GLN A 1 161 ? -10.181 -10.525 11.456 1.00 85.50 161 GLN A O 1
ATOM 1306 N N . GLY A 1 162 ? -8.601 -10.815 9.900 1.00 85.94 162 GLY A N 1
ATOM 1307 C CA . GLY A 1 162 ? -9.369 -10.238 8.795 1.00 85.94 162 GLY A CA 1
ATOM 1308 C C . GLY A 1 162 ? -9.043 -8.778 8.496 1.00 85.94 162 GLY A C 1
ATOM 1309 O O . GLY A 1 162 ? -9.853 -8.054 7.914 1.00 85.94 162 GLY A O 1
ATOM 1310 N N . GLU A 1 163 ? -7.842 -8.325 8.850 1.00 86.25 163 GLU A N 1
ATOM 1311 C CA . GLU A 1 163 ? -7.354 -7.043 8.361 1.00 86.25 163 GLU A CA 1
ATOM 1312 C C . GLU A 1 163 ? -6.998 -7.102 6.874 1.00 86.25 163 GLU A C 1
ATOM 1314 O O . GLU A 1 163 ? -6.060 -7.795 6.459 1.00 86.25 163 GLU A O 1
ATOM 1319 N N . ILE A 1 164 ? -7.715 -6.310 6.071 1.00 86.75 164 ILE A N 1
ATOM 1320 C CA . ILE A 1 164 ? -7.591 -6.302 4.608 1.00 86.75 164 ILE A CA 1
ATOM 1321 C C . ILE A 1 164 ? -6.150 -6.042 4.142 1.00 86.75 164 ILE A C 1
ATOM 1323 O O . ILE A 1 164 ? -5.662 -6.839 3.339 1.00 86.75 164 ILE A O 1
ATOM 1327 N N . PRO A 1 165 ? -5.425 -5.001 4.608 1.00 86.88 165 PRO A N 1
ATOM 1328 C CA . PRO A 1 165 ? -4.097 -4.700 4.068 1.00 86.88 165 PRO A CA 1
ATOM 1329 C C . PRO A 1 165 ? -3.077 -5.810 4.351 1.00 86.88 165 PRO A C 1
ATOM 1331 O O . PRO A 1 165 ? -2.250 -6.136 3.494 1.00 86.88 165 PRO A O 1
ATOM 1334 N N . CYS A 1 166 ? -3.153 -6.425 5.535 1.00 88.12 166 CYS A N 1
ATOM 1335 C CA . CYS A 1 166 ? -2.295 -7.541 5.919 1.00 88.12 166 CYS A CA 1
ATOM 1336 C C . CYS A 1 166 ? -2.609 -8.779 5.076 1.00 88.12 166 CYS A C 1
ATOM 1338 O O . CYS A 1 166 ? -1.706 -9.348 4.460 1.00 88.12 166 CYS A O 1
ATOM 1340 N N . LEU A 1 167 ? -3.887 -9.152 4.977 1.00 90.81 167 LEU A N 1
ATOM 1341 C CA . LEU A 1 167 ? -4.315 -10.328 4.223 1.00 90.81 167 LEU A CA 1
ATOM 1342 C C . LEU A 1 167 ? -4.063 -10.181 2.713 1.00 90.81 167 LEU A C 1
ATOM 1344 O O . LEU A 1 167 ? -3.547 -11.099 2.079 1.00 90.81 167 LEU A O 1
ATOM 1348 N N . GLN A 1 168 ? -4.320 -9.006 2.138 1.00 92.19 168 GLN A N 1
ATOM 1349 C CA . GLN A 1 168 ? -4.001 -8.705 0.740 1.00 92.19 168 GLN A CA 1
ATOM 1350 C C . GLN A 1 168 ? -2.502 -8.873 0.462 1.00 92.19 168 GLN A C 1
ATOM 1352 O O . GLN A 1 168 ? -2.106 -9.482 -0.532 1.00 92.19 168 GLN A O 1
ATOM 1357 N N . LYS A 1 169 ? -1.647 -8.387 1.365 1.00 91.44 169 LYS A N 1
ATOM 1358 C CA . LYS A 1 169 ? -0.195 -8.524 1.232 1.00 91.44 169 LYS A CA 1
ATOM 1359 C C . LYS A 1 169 ? 0.275 -9.974 1.410 1.00 91.44 169 LYS A C 1
ATOM 1361 O O . LYS A 1 169 ? 1.190 -10.385 0.697 1.00 91.44 169 LYS A O 1
ATOM 1366 N N . VAL A 1 170 ? -0.358 -10.774 2.277 1.00 93.25 170 VAL A N 1
ATOM 1367 C CA . VAL A 1 170 ? -0.147 -12.238 2.336 1.00 93.25 170 VAL A CA 1
ATOM 1368 C C . VAL A 1 170 ? -0.412 -12.861 0.962 1.00 93.25 170 VAL A C 1
ATOM 1370 O O . VAL A 1 170 ? 0.445 -13.585 0.450 1.00 93.25 170 VAL A O 1
ATOM 1373 N N . LEU A 1 171 ? -1.543 -12.536 0.328 1.00 94.25 171 LEU A N 1
ATOM 1374 C CA . LEU A 1 171 ? -1.866 -13.049 -1.005 1.00 94.25 171 LEU A CA 1
ATOM 1375 C C . LEU A 1 171 ? -0.879 -12.561 -2.073 1.00 94.25 171 LEU A C 1
ATOM 1377 O O . LEU A 1 171 ? -0.468 -13.339 -2.929 1.00 94.25 171 LEU A O 1
ATOM 1381 N N . PHE A 1 172 ? -0.407 -11.316 -2.000 1.00 94.56 172 PHE A N 1
ATOM 1382 C CA . PHE A 1 172 ? 0.619 -10.809 -2.917 1.00 94.56 172 PHE A CA 1
ATOM 1383 C C . PHE A 1 172 ? 1.936 -11.588 -2.840 1.00 94.56 172 PHE A C 1
ATOM 1385 O O . PHE A 1 172 ? 2.571 -11.810 -3.873 1.00 94.56 172 PHE A O 1
ATOM 1392 N N . PHE A 1 173 ? 2.345 -12.043 -1.655 1.00 93.38 173 PHE A N 1
ATOM 1393 C CA . PHE A 1 173 ? 3.478 -12.961 -1.530 1.00 93.38 173 PHE A CA 1
ATOM 1394 C C . PHE A 1 173 ? 3.150 -14.351 -2.082 1.00 93.38 173 PHE A C 1
ATOM 1396 O O . PHE A 1 173 ? 3.951 -14.914 -2.833 1.00 93.38 173 PHE A O 1
ATOM 1403 N N . ALA A 1 174 ? 1.974 -14.883 -1.739 1.00 93.69 174 ALA A N 1
ATOM 1404 C CA . ALA A 1 174 ? 1.542 -16.210 -2.158 1.00 93.69 174 ALA A CA 1
ATOM 1405 C C . ALA A 1 174 ? 1.449 -16.330 -3.685 1.00 93.69 174 ALA A C 1
ATOM 1407 O O . ALA A 1 174 ? 1.940 -17.313 -4.217 1.00 93.69 174 ALA A O 1
ATOM 1408 N N . TYR A 1 175 ? 0.938 -15.322 -4.393 1.00 94.62 175 TYR A N 1
ATOM 1409 C CA . TYR A 1 175 ? 0.801 -15.297 -5.859 1.00 94.62 175 TYR A CA 1
ATOM 1410 C C . TYR A 1 175 ? 1.941 -14.546 -6.576 1.00 94.62 175 TYR A C 1
ATOM 1412 O O . TYR A 1 175 ? 1.833 -14.144 -7.739 1.00 94.62 175 TYR A O 1
ATOM 1420 N N . GLY A 1 176 ? 3.065 -14.314 -5.888 1.00 91.75 176 GLY A N 1
ATOM 1421 C CA . GLY A 1 176 ? 4.285 -13.786 -6.505 1.00 91.75 176 GLY A CA 1
ATOM 1422 C C . GLY A 1 176 ? 4.151 -12.384 -7.107 1.00 91.75 176 GLY A C 1
ATOM 1423 O O . GLY A 1 176 ? 4.855 -12.058 -8.057 1.00 91.75 176 GLY A O 1
ATOM 1424 N N . ARG A 1 177 ? 3.267 -11.540 -6.567 1.00 93.12 177 ARG A N 1
ATOM 1425 C CA . ARG A 1 177 ? 3.275 -10.092 -6.842 1.00 93.12 177 ARG A CA 1
ATOM 1426 C C . ARG A 1 177 ? 4.410 -9.399 -6.083 1.00 93.12 177 ARG A C 1
ATOM 1428 O O . ARG A 1 177 ? 4.946 -8.389 -6.536 1.00 93.12 177 ARG A O 1
ATOM 1435 N N . MET A 1 178 ? 4.805 -9.980 -4.948 1.00 89.88 178 MET A N 1
ATOM 1436 C CA . MET A 1 178 ? 5.896 -9.524 -4.089 1.00 89.88 178 MET A CA 1
ATOM 1437 C C . MET A 1 178 ? 6.782 -10.687 -3.618 1.00 89.88 178 MET A C 1
ATOM 1439 O O . MET A 1 178 ? 6.384 -11.853 -3.619 1.00 89.88 178 MET A O 1
ATOM 1443 N N . GLY A 1 179 ? 7.997 -10.356 -3.177 1.00 87.56 179 GLY A N 1
ATOM 1444 C CA . GLY A 1 179 ? 8.927 -11.298 -2.552 1.00 87.56 179 GLY A CA 1
ATOM 1445 C C . GLY A 1 179 ? 9.597 -12.279 -3.514 1.00 87.56 179 GLY A C 1
ATOM 1446 O O . GLY A 1 179 ? 9.638 -12.083 -4.724 1.00 87.56 179 GLY A O 1
ATOM 1447 N N . ARG A 1 180 ? 10.152 -13.364 -2.961 1.00 87.94 180 ARG A N 1
ATOM 1448 C CA . ARG A 1 180 ? 11.001 -14.310 -3.708 1.00 87.94 180 ARG A CA 1
ATOM 1449 C C . ARG A 1 180 ? 10.258 -15.044 -4.829 1.00 87.94 180 ARG A C 1
ATOM 1451 O O . ARG A 1 180 ? 10.850 -15.287 -5.877 1.00 87.94 180 ARG A O 1
ATOM 1458 N N . ARG A 1 181 ? 8.974 -15.375 -4.632 1.00 91.88 181 ARG A N 1
ATOM 1459 C CA . ARG A 1 181 ? 8.163 -16.072 -5.646 1.00 91.88 181 ARG A CA 1
ATOM 1460 C C . ARG A 1 181 ? 8.002 -15.247 -6.921 1.00 91.88 181 ARG A C 1
ATOM 1462 O O . ARG A 1 181 ? 8.030 -15.826 -7.998 1.00 91.88 181 ARG A O 1
ATOM 1469 N N . LYS A 1 182 ? 7.921 -13.914 -6.813 1.00 93.06 182 LYS A N 1
ATOM 1470 C CA . LYS A 1 182 ? 7.889 -13.012 -7.974 1.00 93.06 182 LYS A CA 1
ATOM 1471 C C . LYS A 1 182 ? 9.047 -13.291 -8.929 1.00 93.06 182 LYS A C 1
ATOM 1473 O O . LYS A 1 182 ? 8.839 -13.504 -10.115 1.00 93.06 182 LYS A O 1
ATOM 1478 N N . TYR A 1 183 ? 10.265 -13.325 -8.397 1.00 90.62 183 TYR A N 1
ATOM 1479 C CA . TYR A 1 183 ? 11.466 -13.534 -9.202 1.00 90.62 183 TYR A CA 1
ATOM 1480 C C . TYR A 1 183 ? 11.570 -14.962 -9.743 1.00 90.62 183 TYR A C 1
ATOM 1482 O O . TYR A 1 183 ? 12.049 -15.141 -10.856 1.00 90.62 183 TYR A O 1
ATOM 1490 N N . ALA A 1 184 ? 11.064 -15.955 -9.002 1.00 91.88 184 ALA A N 1
ATOM 1491 C CA . ALA A 1 184 ? 10.962 -17.325 -9.503 1.00 91.88 184 ALA A CA 1
ATOM 1492 C C . ALA A 1 184 ? 10.016 -17.418 -10.715 1.00 91.88 184 ALA A C 1
ATOM 1494 O O . ALA A 1 184 ? 10.357 -18.055 -11.701 1.00 91.88 184 ALA A O 1
ATOM 1495 N N . LEU A 1 185 ? 8.868 -16.731 -10.685 1.00 93.06 185 LEU A N 1
ATOM 1496 C CA . LEU A 1 185 ? 7.948 -16.677 -11.829 1.00 93.06 185 LEU A CA 1
ATOM 1497 C C . LEU A 1 185 ? 8.532 -15.878 -13.005 1.00 93.06 185 LEU A C 1
ATOM 1499 O O . LEU A 1 185 ? 8.415 -16.299 -14.153 1.00 93.06 185 LEU A O 1
ATOM 1503 N N . LEU A 1 186 ? 9.214 -14.758 -12.729 1.00 91.94 186 LEU A N 1
ATOM 1504 C CA . LEU A 1 186 ? 9.915 -13.979 -13.759 1.00 91.94 186 LEU A CA 1
ATOM 1505 C C . LEU A 1 186 ? 10.976 -14.812 -14.487 1.00 91.94 186 LEU A C 1
ATOM 1507 O O . LEU A 1 186 ? 11.153 -14.649 -15.690 1.00 91.94 186 LEU A O 1
ATOM 1511 N N . GLU A 1 187 ? 11.654 -15.732 -13.796 1.00 90.38 187 GLU A N 1
ATOM 1512 C CA . GLU A 1 187 ? 12.668 -16.594 -14.408 1.00 90.38 187 GLU A CA 1
ATOM 1513 C C . GLU A 1 187 ? 12.113 -17.422 -15.577 1.00 90.38 187 GLU A C 1
ATOM 1515 O O . GLU A 1 187 ? 12.815 -17.600 -16.569 1.00 90.38 187 GLU A O 1
ATOM 1520 N N . HIS A 1 188 ? 10.851 -17.861 -15.523 1.00 87.56 188 HIS A N 1
ATOM 1521 C CA . HIS A 1 188 ? 10.209 -18.593 -16.624 1.00 87.56 188 HIS A CA 1
ATOM 1522 C C . HIS A 1 188 ? 9.940 -17.722 -17.858 1.00 87.56 188 HIS A C 1
ATOM 1524 O O . HIS A 1 188 ? 9.955 -18.229 -18.980 1.00 87.56 188 HIS A O 1
ATOM 1530 N N . VAL A 1 189 ? 9.723 -16.421 -17.658 1.00 89.44 189 VAL A N 1
ATOM 1531 C CA . VAL A 1 189 ? 9.482 -15.442 -18.730 1.00 89.44 189 VAL A CA 1
ATOM 1532 C C . VAL A 1 189 ? 10.788 -14.954 -19.358 1.00 89.44 189 VAL A C 1
ATOM 1534 O O . VAL A 1 189 ? 10.818 -14.591 -20.528 1.00 89.44 189 VAL A O 1
ATOM 1537 N N . LEU A 1 190 ? 11.878 -14.961 -18.586 1.00 89.44 190 LEU A N 1
ATOM 1538 C CA . LEU A 1 190 ? 13.215 -14.558 -19.031 1.00 89.44 190 LEU A CA 1
ATOM 1539 C C . LEU A 1 190 ? 13.989 -15.676 -19.747 1.00 89.44 190 LEU A C 1
ATOM 1541 O O . LEU A 1 190 ? 15.155 -15.476 -20.102 1.00 89.44 190 LEU A O 1
ATOM 1545 N N . LYS A 1 191 ? 13.386 -16.854 -19.934 1.00 87.00 191 LYS A N 1
ATOM 1546 C CA . LYS A 1 191 ? 13.945 -17.910 -20.785 1.00 87.00 191 LYS A CA 1
ATOM 1547 C C . LYS A 1 191 ? 13.699 -17.555 -22.256 1.00 87.00 191 LYS A C 1
ATOM 1549 O O . LYS A 1 191 ? 12.625 -17.036 -22.555 1.00 87.00 191 LYS A O 1
ATOM 1554 N N . PRO A 1 192 ? 14.675 -17.796 -23.150 1.00 83.81 192 PRO A N 1
ATOM 1555 C CA . PRO A 1 192 ? 14.441 -17.644 -24.580 1.00 83.81 192 PRO A CA 1
ATOM 1556 C C . PRO A 1 192 ? 13.338 -18.609 -25.021 1.00 83.81 192 PRO A C 1
ATOM 1558 O O . PRO A 1 192 ? 13.160 -19.671 -24.413 1.00 83.81 192 PRO A O 1
ATOM 1561 N N . ASP A 1 193 ? 12.589 -18.227 -26.048 1.00 80.75 193 ASP A N 1
ATOM 1562 C CA . ASP A 1 193 ? 11.546 -19.087 -26.591 1.00 80.75 193 ASP A CA 1
ATOM 1563 C C . ASP A 1 193 ? 12.132 -20.380 -27.184 1.00 80.75 193 ASP A C 1
ATOM 1565 O O . ASP A 1 193 ? 13.223 -20.351 -27.761 1.00 80.75 193 ASP A O 1
ATOM 1569 N N . PRO A 1 194 ? 11.440 -21.524 -27.020 1.00 70.19 194 PRO A N 1
ATOM 1570 C CA . PRO A 1 194 ? 11.802 -22.749 -27.715 1.00 70.19 194 PRO A CA 1
ATOM 1571 C C . PRO A 1 194 ? 11.647 -22.523 -29.222 1.00 70.19 194 PRO A C 1
ATOM 1573 O O . PRO A 1 194 ? 10.666 -21.929 -29.668 1.00 70.19 194 PRO A O 1
ATOM 1576 N N . ILE A 1 195 ? 12.631 -22.978 -29.991 1.00 64.44 195 ILE A N 1
ATOM 1577 C CA . ILE A 1 195 ? 12.596 -22.954 -31.454 1.00 64.44 195 ILE A CA 1
ATOM 1578 C C . ILE A 1 195 ? 11.509 -23.953 -31.875 1.00 64.44 195 ILE A C 1
ATOM 1580 O O . ILE A 1 195 ? 11.619 -25.130 -31.546 1.00 64.44 195 ILE A O 1
ATOM 1584 N N . MET A 1 196 ? 10.434 -23.478 -32.509 1.00 55.38 196 MET A N 1
ATOM 1585 C CA . MET A 1 196 ? 9.270 -24.304 -32.881 1.00 55.38 196 MET A CA 1
ATOM 1586 C C . MET A 1 196 ? 9.320 -24.825 -34.325 1.00 55.38 196 MET A C 1
ATOM 1588 O O . MET A 1 196 ? 8.400 -25.522 -34.740 1.00 55.38 196 MET A O 1
ATOM 1592 N N . ASP A 1 197 ? 10.380 -24.530 -35.076 1.00 45.66 197 ASP A N 1
ATOM 1593 C CA . ASP A 1 197 ? 10.527 -24.981 -36.459 1.00 45.66 197 ASP A CA 1
ATOM 1594 C C . ASP A 1 197 ? 11.474 -26.187 -36.510 1.00 45.66 197 ASP A C 1
ATOM 1596 O O . ASP A 1 197 ? 12.616 -26.111 -36.054 1.00 45.66 197 ASP A O 1
ATOM 1600 N N . GLY A 1 198 ? 10.989 -27.313 -37.045 1.00 46.56 198 GLY A N 1
ATOM 1601 C CA . GLY A 1 198 ? 11.707 -28.583 -37.214 1.00 46.56 198 GLY A CA 1
ATOM 1602 C C . GLY A 1 198 ? 12.844 -28.545 -38.244 1.00 46.56 198 GLY A C 1
ATOM 1603 O O . GLY A 1 198 ? 12.939 -29.430 -39.085 1.00 46.56 198 GLY A O 1
ATOM 1604 N N . GLY A 1 199 ? 13.708 -27.534 -38.186 1.00 35.91 199 GLY A N 1
ATOM 1605 C CA . GLY A 1 199 ? 14.887 -27.389 -39.030 1.00 35.91 199 GLY A CA 1
ATOM 1606 C C . GLY A 1 199 ? 16.097 -26.985 -38.194 1.00 35.91 199 GLY A C 1
ATOM 1607 O O . GLY A 1 199 ? 16.102 -25.912 -37.604 1.00 35.91 199 GLY A O 1
ATOM 1608 N N . ALA A 1 200 ? 17.101 -27.866 -38.173 1.00 36.97 200 ALA A N 1
ATOM 1609 C CA . ALA A 1 200 ? 18.462 -27.685 -37.668 1.00 36.97 200 ALA A CA 1
ATOM 1610 C C . ALA A 1 200 ? 18.614 -27.097 -36.249 1.00 36.97 200 ALA A C 1
ATOM 1612 O O . ALA A 1 200 ? 18.403 -25.918 -35.977 1.00 36.97 200 ALA A O 1
ATOM 1613 N N . THR A 1 201 ? 19.142 -27.923 -35.344 1.00 42.94 201 THR A N 1
ATOM 1614 C CA . THR A 1 201 ? 19.776 -27.460 -34.106 1.00 42.94 201 THR A CA 1
ATOM 1615 C C . THR A 1 201 ? 20.728 -26.293 -34.377 1.00 42.94 201 THR A C 1
ATOM 1617 O O . THR A 1 201 ? 21.687 -26.446 -35.134 1.00 42.94 201 THR A O 1
ATOM 1620 N N . PRO A 1 202 ? 20.618 -25.220 -33.588 1.00 42.59 202 PRO A N 1
ATOM 1621 C CA . PRO A 1 202 ? 21.787 -24.802 -32.851 1.00 42.59 202 PRO A CA 1
ATOM 1622 C C . PRO A 1 202 ? 21.572 -25.191 -31.396 1.00 42.59 202 PRO A C 1
ATOM 1624 O O . PRO A 1 202 ? 20.820 -24.574 -30.639 1.00 42.59 202 PRO A O 1
ATOM 1627 N N . SER A 1 203 ? 22.299 -26.235 -31.008 1.00 42.00 203 SER A N 1
ATOM 1628 C CA . SER A 1 203 ? 22.748 -26.433 -29.635 1.00 42.00 203 SER A CA 1
ATOM 1629 C C . SER A 1 203 ? 23.175 -25.079 -29.028 1.00 42.00 203 SER A C 1
ATOM 1631 O O . SER A 1 203 ? 23.705 -24.219 -29.742 1.00 42.00 203 SER A O 1
ATOM 1633 N N . PRO A 1 204 ? 22.912 -24.829 -27.734 1.00 43.53 204 PRO A N 1
ATOM 1634 C CA . PRO A 1 204 ? 22.974 -23.508 -27.133 1.00 43.53 204 PRO A CA 1
ATOM 1635 C C . PRO A 1 204 ? 24.411 -22.993 -27.051 1.00 43.53 204 PRO A C 1
ATOM 1637 O O . PRO A 1 204 ? 25.036 -23.028 -25.994 1.00 43.53 204 PRO A O 1
ATOM 1640 N N . ASN A 1 205 ? 24.876 -22.325 -28.100 1.00 44.81 205 ASN A N 1
ATOM 1641 C CA . ASN A 1 205 ? 25.846 -21.253 -27.939 1.00 44.81 205 ASN A CA 1
ATOM 1642 C C . ASN A 1 205 ? 25.120 -20.035 -27.340 1.00 44.81 205 ASN A C 1
ATOM 1644 O O . ASN A 1 205 ? 25.060 -18.956 -27.920 1.00 44.81 205 ASN A O 1
ATOM 1648 N N . THR A 1 206 ? 24.602 -20.184 -26.112 1.00 53.75 206 THR A N 1
ATOM 1649 C CA . THR A 1 206 ? 24.087 -19.087 -25.262 1.00 53.75 206 THR A CA 1
ATOM 1650 C C . THR A 1 206 ? 25.159 -18.030 -24.950 1.00 53.75 206 THR A C 1
ATOM 1652 O O . THR A 1 206 ? 24.868 -17.036 -24.289 1.00 53.75 206 THR A O 1
ATOM 1655 N N . ASN A 1 207 ? 26.387 -18.234 -25.435 1.00 55.47 207 ASN A N 1
ATOM 1656 C CA . ASN A 1 207 ? 27.548 -17.382 -25.231 1.00 55.47 207 ASN A CA 1
ATOM 1657 C C . ASN A 1 207 ? 27.836 -16.425 -26.396 1.00 55.47 207 ASN A C 1
ATOM 1659 O O . ASN A 1 207 ? 28.713 -15.577 -26.241 1.00 55.47 207 ASN A O 1
ATOM 1663 N N . SER A 1 208 ? 27.142 -16.510 -27.542 1.00 65.75 208 SER A N 1
ATOM 1664 C CA . SER A 1 208 ? 27.346 -15.508 -28.595 1.00 65.75 208 SER A CA 1
ATOM 1665 C C . SER A 1 208 ? 26.753 -14.167 -28.136 1.00 65.75 208 SER A C 1
ATOM 1667 O O . SER A 1 208 ? 25.549 -14.113 -27.849 1.00 65.75 208 SER A O 1
ATOM 1669 N N . PRO A 1 209 ? 27.549 -13.085 -28.047 1.00 76.31 209 PRO A N 1
ATOM 1670 C CA . PRO A 1 209 ? 27.054 -11.807 -27.567 1.00 76.31 209 PRO A CA 1
ATOM 1671 C C . PRO A 1 209 ? 25.962 -11.288 -28.503 1.00 76.31 209 PRO A C 1
ATOM 1673 O O . PRO A 1 209 ? 26.102 -11.281 -29.726 1.00 76.31 209 PRO A O 1
ATOM 1676 N N . THR A 1 210 ? 24.855 -10.864 -27.907 1.00 83.69 210 THR A N 1
ATOM 1677 C CA . THR A 1 210 ? 23.730 -10.246 -28.620 1.00 83.69 210 THR A CA 1
ATOM 1678 C C . THR A 1 210 ? 24.164 -8.971 -29.352 1.00 83.69 210 THR A C 1
ATOM 1680 O O . THR A 1 210 ? 25.162 -8.364 -28.950 1.00 83.69 210 THR A O 1
ATOM 1683 N N . PRO A 1 211 ? 23.432 -8.516 -30.390 1.00 85.38 211 PRO A N 1
ATOM 1684 C CA . PRO A 1 211 ? 23.795 -7.311 -31.141 1.00 85.38 211 PRO A CA 1
ATOM 1685 C C . PRO A 1 211 ? 24.070 -6.098 -30.241 1.00 85.38 211 PRO A C 1
ATOM 1687 O O . PRO A 1 211 ? 25.058 -5.393 -30.431 1.00 85.38 211 PRO A O 1
ATOM 1690 N N . LEU A 1 212 ? 23.270 -5.915 -29.183 1.00 88.75 212 LEU A N 1
ATOM 1691 C CA . LEU A 1 212 ? 23.474 -4.833 -28.221 1.00 88.75 212 LEU A CA 1
ATOM 1692 C C . LEU A 1 212 ? 24.697 -5.048 -27.310 1.00 88.75 212 LEU A C 1
ATOM 1694 O O . LEU A 1 212 ? 25.388 -4.092 -26.964 1.00 88.75 212 LEU A O 1
ATOM 1698 N N . GLN A 1 213 ? 24.993 -6.291 -26.917 1.00 91.12 213 GLN A N 1
ATOM 1699 C CA . GLN A 1 213 ? 26.203 -6.608 -26.145 1.00 91.12 213 GLN A CA 1
ATOM 1700 C C . GLN A 1 213 ? 27.477 -6.364 -26.956 1.00 91.12 213 GLN A C 1
ATOM 1702 O O . GLN A 1 213 ? 28.448 -5.856 -26.391 1.00 91.12 213 GLN A O 1
ATOM 1707 N N . LYS A 1 214 ? 27.451 -6.679 -28.260 1.00 90.69 214 LYS A N 1
ATOM 1708 C CA . LYS A 1 214 ? 28.531 -6.361 -29.204 1.00 90.69 214 LYS A CA 1
ATOM 1709 C C . LYS A 1 214 ? 28.709 -4.846 -29.326 1.00 90.69 214 LYS A C 1
ATOM 1711 O O . LYS A 1 214 ? 29.810 -4.360 -29.102 1.00 90.69 214 LYS A O 1
ATOM 1716 N N . LEU A 1 215 ? 27.617 -4.108 -29.552 1.00 90.56 215 LEU A N 1
ATOM 1717 C CA . LEU A 1 215 ? 27.637 -2.646 -29.685 1.00 90.56 215 LEU A CA 1
ATOM 1718 C C . LEU A 1 215 ? 28.175 -1.929 -28.435 1.00 90.56 215 LEU A C 1
ATOM 1720 O O . LEU A 1 215 ? 28.844 -0.908 -28.535 1.00 90.56 215 LEU A O 1
ATOM 1724 N N . TYR A 1 216 ? 27.865 -2.435 -27.238 1.00 91.69 216 TYR A N 1
ATOM 1725 C CA . TYR A 1 216 ? 28.289 -1.818 -25.974 1.00 91.69 216 TYR A CA 1
ATOM 1726 C C . TYR A 1 216 ? 29.539 -2.446 -25.350 1.00 91.69 216 TYR A C 1
ATOM 1728 O O . TYR A 1 216 ? 29.864 -2.107 -24.206 1.00 91.69 216 TYR A O 1
ATOM 1736 N N . HIS A 1 217 ? 30.205 -3.369 -26.051 1.00 90.31 217 HIS A N 1
ATOM 1737 C CA . HIS A 1 217 ? 31.388 -4.093 -25.575 1.00 90.31 217 HIS A CA 1
ATOM 1738 C C . HIS A 1 217 ? 31.209 -4.636 -24.141 1.00 90.31 217 HIS A C 1
ATOM 1740 O O . HIS A 1 217 ? 32.030 -4.408 -23.249 1.00 90.31 217 HIS A O 1
ATOM 1746 N N . SER A 1 218 ? 30.064 -5.271 -23.851 1.00 89.62 218 SER A N 1
ATOM 1747 C CA . SER A 1 218 ? 29.719 -5.665 -22.480 1.00 89.62 218 SER A CA 1
ATOM 1748 C C . SER A 1 218 ? 28.907 -6.953 -22.393 1.00 89.62 218 SER A C 1
ATOM 1750 O O . SER A 1 218 ? 27.806 -7.041 -22.920 1.00 89.62 218 SER A O 1
ATOM 1752 N N . ASN A 1 219 ? 29.381 -7.900 -21.580 1.00 88.75 219 ASN A N 1
ATOM 1753 C CA . ASN A 1 219 ? 28.748 -9.210 -21.364 1.00 88.75 219 ASN A CA 1
ATOM 1754 C C . ASN A 1 219 ? 27.700 -9.218 -20.232 1.00 88.75 219 ASN A C 1
ATOM 1756 O O . ASN A 1 219 ? 27.438 -10.246 -19.607 1.00 88.75 219 ASN A O 1
ATOM 1760 N N . LYS A 1 220 ? 27.103 -8.065 -19.902 1.00 89.38 220 LYS A N 1
ATOM 1761 C CA . LYS A 1 220 ? 26.089 -7.996 -18.837 1.00 89.38 220 LYS A CA 1
ATOM 1762 C C . LYS A 1 220 ? 24.820 -8.739 -19.264 1.00 89.38 220 LYS A C 1
ATOM 1764 O O . LYS A 1 220 ? 24.311 -8.515 -20.362 1.00 89.38 220 LYS A O 1
ATOM 1769 N N . ARG A 1 221 ? 24.261 -9.572 -18.371 1.00 88.44 221 ARG A N 1
ATOM 1770 C CA . ARG A 1 221 ? 23.100 -10.428 -18.689 1.00 88.44 221 ARG A CA 1
ATOM 1771 C C . ARG A 1 221 ? 21.854 -9.639 -19.091 1.00 88.44 221 ARG A C 1
ATOM 1773 O O . ARG A 1 221 ? 21.142 -10.087 -19.969 1.00 88.44 221 ARG A O 1
ATOM 1780 N N . TYR A 1 222 ? 21.595 -8.461 -18.522 1.00 90.38 222 TYR A N 1
ATOM 1781 C CA . TYR A 1 222 ? 20.395 -7.694 -18.888 1.00 90.38 222 TYR A CA 1
ATOM 1782 C C . TYR A 1 222 ? 20.417 -7.150 -20.324 1.00 90.38 222 TYR A C 1
ATOM 1784 O O . TYR A 1 222 ? 19.360 -6.870 -20.874 1.00 90.38 222 TYR A O 1
ATOM 1792 N N . LEU A 1 223 ? 21.594 -7.004 -20.941 1.00 91.38 223 LEU A N 1
ATOM 1793 C CA . LEU A 1 223 ? 21.705 -6.525 -22.321 1.00 91.38 223 LEU A CA 1
ATOM 1794 C C . LEU A 1 223 ? 21.218 -7.569 -23.330 1.00 91.38 223 LEU A C 1
ATOM 1796 O O . LEU A 1 223 ? 20.817 -7.203 -24.425 1.00 91.38 223 LEU A O 1
ATOM 1800 N N . GLN A 1 224 ? 21.198 -8.851 -22.948 1.00 89.88 224 GLN A N 1
ATOM 1801 C CA . GLN A 1 224 ? 20.811 -9.940 -23.843 1.00 89.88 224 GLN A CA 1
ATOM 1802 C C . GLN A 1 224 ? 19.338 -9.880 -24.279 1.00 89.88 224 GLN A C 1
ATOM 1804 O O . GLN A 1 224 ? 18.961 -10.500 -25.271 1.00 89.88 224 GLN A O 1
ATOM 1809 N N . PHE A 1 225 ? 18.503 -9.180 -23.503 1.00 89.69 225 PHE A N 1
ATOM 1810 C CA . PHE A 1 225 ? 17.057 -9.110 -23.703 1.00 89.69 225 PHE A CA 1
ATOM 1811 C C . PHE A 1 225 ? 16.640 -8.083 -24.757 1.00 89.69 225 PHE A C 1
ATOM 1813 O O . PHE A 1 225 ? 15.465 -8.030 -25.104 1.00 89.69 225 PHE A O 1
ATOM 1820 N N . PHE A 1 226 ? 17.567 -7.264 -25.249 1.00 91.94 226 PHE A N 1
ATOM 1821 C CA . PHE A 1 226 ? 17.281 -6.149 -26.144 1.00 91.94 226 PHE A CA 1
ATOM 1822 C C . PHE A 1 226 ? 17.901 -6.367 -27.522 1.00 91.94 226 PHE A C 1
ATOM 1824 O O . PHE A 1 226 ? 18.935 -7.027 -27.652 1.00 91.94 226 PHE A O 1
ATOM 1831 N N . ASP A 1 227 ? 17.280 -5.770 -28.533 1.00 90.50 227 ASP A N 1
ATOM 1832 C CA . ASP A 1 227 ? 17.841 -5.692 -29.880 1.00 90.50 227 ASP A CA 1
ATOM 1833 C C . ASP A 1 227 ? 18.803 -4.505 -30.023 1.00 90.50 227 ASP A C 1
ATOM 1835 O O . ASP A 1 227 ? 18.963 -3.679 -29.117 1.00 90.50 227 ASP A O 1
ATOM 1839 N N . ALA A 1 228 ? 19.458 -4.418 -31.181 1.00 89.31 228 ALA A N 1
AT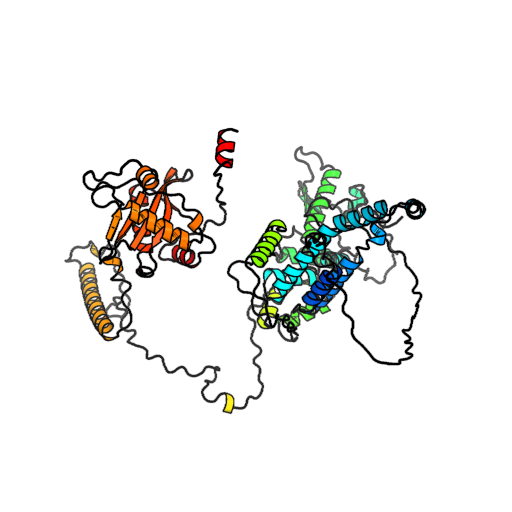OM 1840 C CA . ALA A 1 228 ? 20.240 -3.245 -31.546 1.00 89.31 228 ALA A CA 1
ATOM 1841 C C . ALA A 1 228 ? 19.346 -1.984 -31.608 1.00 89.31 228 ALA A C 1
ATOM 1843 O O . ALA A 1 228 ? 18.181 -2.078 -32.010 1.00 89.31 228 ALA A O 1
ATOM 1844 N N . PRO A 1 229 ? 19.870 -0.807 -31.218 1.00 92.69 229 PRO A N 1
ATOM 1845 C CA . PRO A 1 229 ? 19.134 0.447 -31.301 1.00 92.69 229 PRO A CA 1
ATOM 1846 C C . PRO A 1 229 ? 18.785 0.769 -32.757 1.00 92.69 229 PRO A C 1
ATOM 1848 O O . PRO A 1 229 ? 19.640 0.689 -33.635 1.00 92.69 229 PRO A O 1
ATOM 1851 N N . LYS A 1 230 ? 17.536 1.172 -33.001 1.00 92.31 230 LYS A N 1
ATOM 1852 C CA . LYS A 1 230 ? 17.046 1.633 -34.307 1.00 92.31 230 LYS A CA 1
ATOM 1853 C C . LYS A 1 230 ? 16.730 3.121 -34.237 1.00 92.31 230 LYS A C 1
ATOM 1855 O O . LYS A 1 230 ? 16.103 3.567 -33.271 1.00 92.31 230 LYS A O 1
ATOM 1860 N N . ALA A 1 231 ? 17.166 3.900 -35.223 1.00 89.75 231 ALA A N 1
ATOM 1861 C CA . ALA A 1 231 ? 16.850 5.326 -35.290 1.00 89.75 231 ALA A CA 1
ATOM 1862 C C . ALA A 1 231 ? 15.337 5.501 -35.484 1.00 89.75 231 ALA A C 1
ATOM 1864 O O . ALA A 1 231 ? 14.780 5.015 -36.463 1.00 89.75 231 ALA A O 1
ATOM 1865 N N . SER A 1 232 ? 14.666 6.145 -34.525 1.00 90.12 232 SER A N 1
ATOM 1866 C CA . SER A 1 232 ? 13.237 6.477 -34.646 1.00 90.12 232 SER A CA 1
ATOM 1867 C C . SER A 1 232 ? 13.013 7.903 -35.127 1.00 90.12 232 SER A C 1
ATOM 1869 O O . SER A 1 232 ? 11.990 8.206 -35.725 1.00 90.12 232 SER A O 1
ATOM 1871 N N . SER A 1 233 ? 13.952 8.793 -34.815 1.00 91.94 233 SER A N 1
ATOM 1872 C CA . SER A 1 233 ? 13.960 10.183 -35.256 1.00 91.94 233 SER A CA 1
ATOM 1873 C C . SER A 1 233 ? 15.405 10.642 -35.422 1.00 91.94 233 SER A C 1
ATOM 1875 O O . SER A 1 233 ? 16.326 9.958 -34.970 1.00 91.94 233 SER A O 1
ATOM 1877 N N . LYS A 1 234 ? 15.608 11.834 -35.995 1.00 89.00 234 LYS A N 1
ATOM 1878 C CA . LYS A 1 234 ? 16.938 12.462 -36.108 1.00 89.00 234 LYS A CA 1
ATOM 1879 C C . LYS A 1 234 ? 17.644 12.638 -34.755 1.00 89.00 234 LYS A C 1
ATOM 1881 O O . LYS A 1 234 ? 18.858 12.766 -34.714 1.00 89.00 234 LYS A O 1
ATOM 1886 N N . THR A 1 235 ? 16.895 12.639 -33.650 1.00 91.56 235 THR A N 1
ATOM 1887 C CA . THR A 1 235 ? 17.415 12.904 -32.302 1.00 91.56 235 THR A CA 1
ATOM 1888 C C . THR A 1 235 ? 17.375 11.695 -31.371 1.00 91.56 235 THR A C 1
ATOM 1890 O O . THR A 1 235 ? 18.042 11.727 -30.338 1.00 91.56 235 THR A O 1
ATOM 1893 N N . HIS A 1 236 ? 16.621 10.631 -31.686 1.00 93.25 236 HIS A N 1
ATOM 1894 C CA . HIS A 1 236 ? 16.383 9.512 -30.765 1.00 93.25 236 HIS A CA 1
ATOM 1895 C C . HIS A 1 236 ? 16.540 8.125 -31.404 1.00 93.25 236 HIS A C 1
ATOM 1897 O O . HIS A 1 236 ? 16.007 7.830 -32.476 1.00 93.25 236 HIS A O 1
ATOM 1903 N N . TYR A 1 237 ? 17.179 7.234 -30.644 1.00 93.56 237 TYR A N 1
ATOM 1904 C CA . TYR A 1 237 ? 17.141 5.789 -30.826 1.00 93.56 237 TYR A CA 1
ATOM 1905 C C . TYR A 1 237 ? 15.986 5.158 -30.048 1.00 93.56 237 TYR A C 1
ATOM 1907 O O . TYR A 1 237 ? 15.656 5.562 -28.930 1.00 93.56 237 TYR A O 1
ATOM 1915 N N . THR A 1 238 ? 15.437 4.091 -30.620 1.00 94.19 238 THR A N 1
ATOM 1916 C CA . THR A 1 238 ? 14.526 3.154 -29.965 1.00 94.19 238 THR A CA 1
ATOM 1917 C C . THR A 1 238 ? 15.215 1.817 -29.759 1.00 94.19 238 THR A C 1
ATOM 1919 O O . THR A 1 238 ? 15.849 1.278 -30.663 1.00 94.19 238 THR A O 1
ATOM 1922 N N . ILE A 1 239 ? 15.093 1.284 -28.548 1.00 93.25 239 ILE A N 1
ATOM 1923 C CA . ILE A 1 239 ? 15.607 -0.028 -28.161 1.00 93.25 239 ILE A CA 1
ATOM 1924 C C . ILE A 1 239 ? 14.406 -0.869 -27.729 1.00 93.25 239 ILE A C 1
ATOM 1926 O O . ILE A 1 239 ? 13.749 -0.571 -26.725 1.00 93.25 239 ILE A O 1
ATOM 1930 N N . SER A 1 240 ? 14.100 -1.901 -28.515 1.00 92.00 240 SER A N 1
ATOM 1931 C CA . SER A 1 240 ? 13.053 -2.884 -28.237 1.00 92.00 240 SER A CA 1
ATOM 1932 C C . SER A 1 240 ? 13.604 -4.128 -27.549 1.00 92.00 240 SER A C 1
ATOM 1934 O O . SER A 1 240 ? 14.794 -4.440 -27.618 1.00 92.00 240 SER A O 1
ATOM 1936 N N . ILE A 1 241 ? 12.707 -4.858 -26.892 1.00 90.81 241 ILE A N 1
ATOM 1937 C CA . ILE A 1 241 ? 12.981 -6.211 -26.409 1.00 90.81 241 ILE A CA 1
ATOM 1938 C C . ILE A 1 241 ? 13.028 -7.160 -27.602 1.00 90.81 241 ILE A C 1
ATOM 1940 O O . ILE A 1 241 ? 12.154 -7.088 -28.470 1.00 90.81 241 ILE A O 1
ATOM 1944 N N . SER A 1 242 ? 14.013 -8.055 -27.578 1.00 88.62 242 SER A N 1
ATOM 1945 C CA . SER A 1 242 ? 14.278 -9.011 -28.645 1.00 88.62 242 SER A CA 1
ATOM 1946 C C . SER A 1 242 ? 13.120 -9.968 -28.884 1.00 88.62 242 SER A C 1
ATOM 1948 O O . SER A 1 242 ? 12.490 -10.444 -27.935 1.00 88.62 242 SER A O 1
ATOM 1950 N N . ASP A 1 243 ? 12.886 -10.306 -30.153 1.00 84.69 243 ASP A N 1
ATOM 1951 C CA . ASP A 1 243 ? 11.857 -11.268 -30.566 1.00 84.69 243 ASP A CA 1
ATOM 1952 C C . ASP A 1 243 ? 12.083 -12.668 -29.971 1.00 84.69 243 ASP A C 1
ATOM 1954 O O . ASP A 1 243 ? 11.123 -13.399 -29.745 1.00 84.69 243 ASP A O 1
ATOM 1958 N N . ARG A 1 244 ? 13.326 -12.998 -29.582 1.00 85.19 244 ARG A N 1
ATOM 1959 C CA . ARG A 1 244 ? 13.677 -14.236 -28.852 1.00 85.19 244 ARG A CA 1
ATOM 1960 C C . ARG A 1 244 ? 13.043 -14.349 -27.460 1.00 85.19 244 ARG A C 1
ATOM 1962 O O . ARG A 1 244 ? 13.101 -15.413 -26.849 1.00 85.19 244 ARG A O 1
ATOM 1969 N N . TYR A 1 245 ? 12.520 -13.243 -26.932 1.00 89.56 245 TYR A N 1
ATOM 1970 C CA . TYR A 1 245 ? 11.838 -13.161 -25.641 1.00 89.56 245 TYR A CA 1
ATOM 1971 C C . TYR A 1 245 ? 10.395 -12.683 -25.836 1.00 89.56 245 TYR A C 1
ATOM 1973 O O . TYR A 1 245 ? 9.937 -11.715 -25.216 1.00 89.56 245 TYR A O 1
ATOM 1981 N N . SER A 1 246 ? 9.654 -13.365 -26.706 1.00 89.38 246 SER A N 1
ATOM 1982 C CA . SER A 1 246 ? 8.291 -12.989 -27.080 1.00 89.38 246 SER A CA 1
ATOM 1983 C C . SER A 1 246 ? 7.317 -13.038 -25.891 1.00 89.38 246 SER A C 1
ATOM 1985 O O . SER A 1 246 ? 6.460 -12.158 -25.771 1.00 89.38 246 SER A O 1
ATOM 1987 N N . ARG A 1 247 ? 7.515 -13.960 -24.933 1.00 91.81 247 ARG A N 1
ATOM 1988 C CA . ARG A 1 247 ? 6.766 -14.021 -23.655 1.00 91.81 247 ARG A CA 1
ATOM 1989 C C . ARG A 1 247 ? 6.916 -12.743 -22.836 1.00 91.81 247 ARG A C 1
ATOM 1991 O O . ARG A 1 247 ? 5.927 -12.154 -22.400 1.00 91.81 247 ARG A O 1
ATOM 1998 N N . LEU A 1 248 ? 8.161 -12.299 -22.641 1.00 91.94 248 LEU A N 1
ATOM 1999 C CA . LEU A 1 248 ? 8.482 -11.076 -21.904 1.00 91.94 248 LEU A CA 1
ATOM 2000 C C . LEU A 1 248 ? 7.823 -9.867 -22.567 1.00 91.94 248 LEU A C 1
ATOM 2002 O O . LEU A 1 248 ? 7.202 -9.042 -21.893 1.00 91.94 248 LEU A O 1
ATOM 2006 N N . ARG A 1 249 ? 7.917 -9.796 -23.896 1.00 91.69 249 ARG A N 1
ATOM 2007 C CA . ARG A 1 249 ? 7.331 -8.713 -24.682 1.00 91.69 249 ARG A CA 1
ATOM 2008 C C . ARG A 1 249 ? 5.807 -8.673 -24.568 1.00 91.69 249 ARG A C 1
ATOM 2010 O O . ARG A 1 249 ? 5.251 -7.591 -24.382 1.00 91.69 249 ARG A O 1
ATOM 2017 N N . ALA A 1 250 ? 5.138 -9.824 -24.636 1.00 92.75 250 ALA A N 1
ATOM 2018 C CA . ALA A 1 250 ? 3.684 -9.927 -24.514 1.00 92.75 250 ALA A CA 1
ATOM 2019 C C . ALA A 1 250 ? 3.180 -9.439 -23.146 1.00 92.75 250 ALA A C 1
ATOM 2021 O O . ALA A 1 250 ? 2.234 -8.648 -23.071 1.00 92.75 250 ALA A O 1
ATOM 2022 N N . VAL A 1 251 ? 3.844 -9.846 -22.059 1.00 93.56 251 VAL A N 1
ATOM 2023 C CA . VAL A 1 251 ? 3.466 -9.422 -20.702 1.00 93.56 251 VAL A CA 1
ATOM 2024 C C . VAL A 1 251 ? 3.697 -7.924 -20.507 1.00 93.56 251 VAL A C 1
ATOM 2026 O O . VAL A 1 251 ? 2.799 -7.235 -20.038 1.00 93.56 251 VAL A O 1
ATOM 2029 N N . LEU A 1 252 ? 4.852 -7.385 -20.911 1.00 93.62 252 LEU A N 1
ATOM 2030 C CA . LEU A 1 252 ? 5.141 -5.956 -20.737 1.00 93.62 252 LEU A CA 1
ATOM 2031 C C . LEU A 1 252 ? 4.214 -5.064 -21.565 1.00 93.62 252 LEU A C 1
ATOM 2033 O O . LEU A 1 252 ? 3.710 -4.066 -21.053 1.00 93.62 252 LEU A O 1
ATOM 2037 N N . ARG A 1 253 ? 3.958 -5.432 -22.828 1.00 93.62 253 ARG A N 1
ATOM 2038 C CA . ARG A 1 253 ? 3.054 -4.679 -23.705 1.00 93.62 253 ARG A CA 1
ATOM 2039 C C . ARG A 1 253 ? 1.634 -4.663 -23.142 1.00 93.62 253 ARG A C 1
ATOM 2041 O O . ARG A 1 253 ? 1.048 -3.592 -23.033 1.00 93.62 253 ARG A O 1
ATOM 2048 N N . SER A 1 254 ? 1.110 -5.824 -22.745 1.00 93.81 254 SER A N 1
ATOM 2049 C CA . SER A 1 254 ? -0.246 -5.924 -22.191 1.00 93.81 254 SER A CA 1
ATOM 2050 C C . SER A 1 254 ? -0.386 -5.227 -20.833 1.00 93.81 254 SER A C 1
ATOM 2052 O O . SER A 1 254 ? -1.384 -4.547 -20.611 1.00 93.81 254 SER A O 1
ATOM 2054 N N . GLN A 1 255 ? 0.618 -5.330 -19.951 1.00 94.38 255 GLN A N 1
ATOM 2055 C CA . GLN A 1 255 ? 0.608 -4.651 -18.652 1.00 94.38 255 GLN A CA 1
ATOM 2056 C C . GLN A 1 255 ? 0.601 -3.127 -18.818 1.00 94.38 255 GLN A C 1
ATOM 2058 O O . GLN A 1 255 ? -0.179 -2.446 -18.154 1.00 94.38 255 GLN A O 1
ATOM 2063 N N . HIS A 1 256 ? 1.460 -2.601 -19.699 1.00 94.12 256 HIS A N 1
ATOM 2064 C CA . HIS A 1 256 ? 1.542 -1.168 -19.975 1.00 94.12 256 HIS A CA 1
ATOM 2065 C C . HIS A 1 256 ? 0.250 -0.648 -20.616 1.00 94.12 256 HIS A C 1
ATOM 2067 O O . HIS A 1 256 ? -0.293 0.346 -20.152 1.00 94.12 256 HIS A O 1
ATOM 2073 N N . GLN A 1 257 ? -0.292 -1.358 -21.613 1.00 93.19 257 GLN A N 1
ATOM 2074 C CA . GLN A 1 257 ? -1.533 -0.970 -22.291 1.00 93.19 257 GLN A CA 1
ATOM 2075 C C . GLN A 1 257 ? -2.743 -0.932 -21.345 1.00 93.19 257 GLN A C 1
ATOM 2077 O O . GLN A 1 257 ? -3.601 -0.070 -21.494 1.00 93.19 257 GLN A O 1
ATOM 2082 N N . LYS A 1 258 ? -2.819 -1.848 -20.371 1.00 90.44 258 LYS A N 1
ATOM 2083 C CA . LYS A 1 258 ? -3.897 -1.865 -19.370 1.00 90.44 258 LYS A CA 1
ATOM 2084 C C . LYS A 1 258 ? -3.650 -0.939 -18.166 1.00 90.44 258 LYS A C 1
ATOM 2086 O O . LYS A 1 258 ? -4.515 -0.866 -17.301 1.00 90.44 258 LYS A O 1
ATOM 2091 N N . GLY A 1 259 ? -2.487 -0.287 -18.058 1.00 90.94 259 GLY A N 1
ATOM 2092 C CA . GLY A 1 259 ? -2.157 0.584 -16.919 1.00 90.94 259 GLY A CA 1
ATOM 2093 C C . GLY A 1 259 ? -2.073 -0.142 -15.566 1.00 90.94 259 GLY A C 1
ATOM 2094 O O . GLY A 1 259 ? -2.328 0.452 -14.524 1.00 90.94 259 GLY A O 1
ATOM 2095 N N . ILE A 1 260 ? -1.747 -1.441 -15.549 1.00 91.56 260 ILE A N 1
ATOM 2096 C CA . ILE A 1 260 ? -1.800 -2.250 -14.320 1.00 91.56 260 ILE A CA 1
ATOM 2097 C C . ILE A 1 260 ? -0.504 -2.088 -13.511 1.00 91.56 260 ILE A C 1
ATOM 2099 O O . ILE A 1 260 ? 0.569 -2.558 -13.913 1.00 91.56 260 ILE A O 1
ATOM 2103 N N . SER A 1 261 ? -0.599 -1.495 -12.319 1.00 89.81 261 SER A N 1
ATOM 2104 C CA . SER A 1 261 ? 0.513 -1.364 -11.370 1.00 89.81 261 SER A CA 1
ATOM 2105 C C . SER A 1 261 ? 0.067 -1.497 -9.907 1.00 89.81 261 SER A C 1
ATOM 2107 O O . SER A 1 261 ? -1.081 -1.263 -9.551 1.00 89.81 261 SER A O 1
ATOM 2109 N N . ILE A 1 262 ? 1.001 -1.897 -9.034 1.00 86.81 262 ILE A N 1
ATOM 2110 C CA . ILE A 1 262 ? 0.806 -1.891 -7.565 1.00 86.81 262 ILE A CA 1
ATOM 2111 C C . ILE A 1 262 ? 1.233 -0.544 -6.965 1.00 86.81 262 ILE A C 1
ATOM 2113 O O . ILE A 1 262 ? 0.685 -0.082 -5.968 1.00 86.81 262 ILE A O 1
ATOM 2117 N N . HIS A 1 263 ? 2.260 0.057 -7.559 1.00 81.38 263 HIS A N 1
ATOM 2118 C CA . HIS A 1 263 ? 2.818 1.345 -7.170 1.00 81.38 263 HIS A CA 1
ATOM 2119 C C . HIS A 1 263 ? 2.888 2.214 -8.433 1.00 81.38 263 HIS A C 1
ATOM 2121 O O . HIS A 1 263 ? 1.888 2.390 -9.120 1.00 81.38 263 HIS A O 1
ATOM 2127 N N . ARG A 1 264 ? 4.080 2.693 -8.796 1.00 85.50 264 ARG A N 1
ATOM 2128 C CA . ARG A 1 264 ? 4.306 3.460 -10.025 1.00 85.50 264 ARG A CA 1
ATOM 2129 C C . ARG A 1 264 ? 4.043 2.622 -11.272 1.00 85.50 264 ARG A C 1
ATOM 2131 O O . ARG A 1 264 ? 4.350 1.426 -11.295 1.00 85.50 264 ARG A O 1
ATOM 2138 N N . GLU A 1 265 ? 3.552 3.288 -12.306 1.00 86.81 265 GLU A N 1
ATOM 2139 C CA . GLU A 1 265 ? 3.296 2.688 -13.609 1.00 86.81 265 GLU A CA 1
ATOM 2140 C C . GLU A 1 265 ? 4.565 2.096 -14.237 1.00 86.81 265 GLU A C 1
ATOM 2142 O O . GLU A 1 265 ? 5.711 2.497 -13.966 1.00 86.81 265 GLU A O 1
ATOM 2147 N N . LEU A 1 266 ? 4.345 1.077 -15.065 1.00 88.50 266 LEU A N 1
ATOM 2148 C CA . LEU A 1 266 ? 5.388 0.432 -15.844 1.00 88.50 266 LEU A CA 1
ATOM 2149 C C . LEU A 1 266 ? 5.789 1.353 -17.003 1.00 88.50 266 LEU A C 1
ATOM 2151 O O . LEU A 1 266 ? 4.931 1.818 -17.755 1.00 88.50 266 LEU A O 1
ATOM 2155 N N . LYS A 1 267 ? 7.097 1.576 -17.176 1.00 84.06 267 LYS A N 1
ATOM 2156 C CA . LYS A 1 267 ? 7.614 2.264 -18.365 1.00 84.06 267 LYS A CA 1
ATOM 2157 C C . LYS A 1 267 ? 7.222 1.491 -19.626 1.00 84.06 267 LYS A C 1
ATOM 2159 O O . LYS A 1 267 ? 7.140 0.265 -19.600 1.00 84.06 267 LYS A O 1
ATOM 2164 N N . GLY A 1 268 ? 6.997 2.215 -20.721 1.00 83.06 268 GLY A N 1
ATOM 2165 C CA . GLY A 1 268 ? 6.606 1.613 -21.993 1.00 83.06 268 GLY A CA 1
ATOM 2166 C C . GLY A 1 268 ? 7.577 0.514 -22.456 1.00 83.06 268 GLY A C 1
ATOM 2167 O O . GLY A 1 268 ? 8.755 0.547 -22.095 1.00 83.06 268 GLY A O 1
ATOM 2168 N N . PRO A 1 269 ? 7.109 -0.450 -23.270 1.00 84.50 269 PRO A N 1
ATOM 2169 C CA . PRO A 1 269 ? 7.881 -1.631 -23.676 1.00 84.50 269 PRO A CA 1
ATOM 2170 C C . PRO A 1 269 ? 9.076 -1.314 -24.590 1.00 84.50 269 PRO A C 1
ATOM 2172 O O . PRO A 1 269 ? 9.907 -2.187 -24.834 1.00 84.50 269 PRO A O 1
ATOM 2175 N N . VAL A 1 270 ? 9.147 -0.087 -25.112 1.00 89.62 270 VAL A N 1
ATOM 2176 C CA . VAL A 1 270 ? 10.240 0.416 -25.944 1.00 89.62 270 VAL A CA 1
ATOM 2177 C C . VAL A 1 270 ? 10.938 1.539 -25.195 1.00 89.62 270 VAL A C 1
ATOM 2179 O O . VAL A 1 270 ? 10.300 2.473 -24.705 1.00 89.62 270 VAL A O 1
ATOM 2182 N N . MET A 1 271 ? 12.261 1.459 -25.124 1.00 91.00 271 MET A N 1
ATOM 2183 C CA . MET A 1 271 ? 13.088 2.488 -24.514 1.00 91.00 271 MET A CA 1
ATOM 2184 C C . MET A 1 271 ? 13.510 3.499 -25.580 1.00 91.00 271 MET A C 1
ATOM 2186 O O . MET A 1 271 ? 14.121 3.125 -26.578 1.00 91.00 271 MET A O 1
ATOM 2190 N N . LYS A 1 272 ? 13.198 4.780 -25.358 1.00 91.25 272 LYS A N 1
ATOM 2191 C CA . LYS A 1 272 ? 13.682 5.896 -26.181 1.00 91.25 272 LYS A CA 1
ATOM 2192 C C . LYS A 1 272 ? 14.916 6.509 -25.523 1.00 91.25 272 LYS A C 1
ATOM 2194 O O . LYS A 1 272 ? 14.882 6.828 -24.334 1.00 91.25 272 LYS A O 1
ATOM 2199 N N . THR A 1 273 ? 15.994 6.672 -26.279 1.00 90.88 273 THR A N 1
ATOM 2200 C CA . THR A 1 273 ? 17.217 7.348 -25.821 1.00 90.88 273 THR A CA 1
ATOM 2201 C C . THR A 1 273 ? 17.703 8.349 -26.845 1.00 90.88 273 THR A C 1
ATOM 2203 O O . THR A 1 273 ? 17.699 8.014 -28.027 1.00 90.88 273 THR A O 1
ATOM 2206 N N . PRO A 1 274 ? 18.172 9.529 -26.419 1.00 92.50 274 PRO A N 1
ATOM 2207 C CA . PRO A 1 274 ? 18.731 10.498 -27.345 1.00 92.50 274 PRO A CA 1
ATOM 2208 C C . PRO A 1 274 ? 20.023 9.959 -27.980 1.00 92.50 274 PRO A C 1
ATOM 2210 O O . PRO A 1 274 ? 20.794 9.247 -27.327 1.00 92.50 274 PRO A O 1
ATOM 2213 N N . ILE A 1 275 ? 20.223 10.281 -29.259 1.00 92.50 275 ILE A N 1
ATOM 2214 C CA . ILE A 1 275 ? 21.411 9.922 -30.050 1.00 92.50 275 ILE A CA 1
ATOM 2215 C C . ILE A 1 275 ? 22.613 10.725 -29.552 1.00 92.50 275 ILE A C 1
ATOM 2217 O O . ILE A 1 275 ? 23.674 10.158 -29.280 1.00 92.50 275 ILE A O 1
ATOM 2221 N N . ASN A 1 276 ? 22.400 12.027 -29.357 1.00 93.19 276 ASN A N 1
ATOM 2222 C CA . ASN A 1 276 ? 23.410 12.965 -28.896 1.00 93.19 276 ASN A CA 1
ATOM 2223 C C . ASN A 1 276 ? 23.208 13.324 -27.419 1.00 93.19 276 ASN A C 1
ATOM 2225 O O . ASN A 1 276 ? 22.134 13.146 -26.839 1.00 93.19 276 ASN A O 1
ATOM 2229 N N . ASN A 1 277 ? 24.275 13.776 -26.772 1.00 92.81 277 ASN A N 1
ATOM 2230 C CA . ASN A 1 277 ? 24.229 14.338 -25.431 1.00 92.81 277 ASN A CA 1
ATOM 2231 C C . ASN A 1 277 ? 23.835 15.829 -25.479 1.00 92.81 277 ASN A C 1
ATOM 2233 O O . ASN A 1 277 ? 23.536 16.366 -26.538 1.00 92.81 277 ASN A O 1
ATOM 2237 N N . VAL A 1 278 ? 23.825 16.488 -24.316 1.00 91.38 278 VAL A N 1
ATOM 2238 C CA . VAL A 1 278 ? 23.475 17.920 -24.190 1.00 91.38 278 VAL A CA 1
ATOM 2239 C C . VAL A 1 278 ? 24.431 18.827 -24.981 1.00 91.38 278 VAL A C 1
ATOM 2241 O O . VAL A 1 278 ? 24.043 19.910 -25.380 1.00 91.38 278 VAL A O 1
ATOM 2244 N N . TRP A 1 279 ? 25.653 18.362 -25.248 1.00 91.06 279 TRP A N 1
ATOM 2245 C CA . TRP A 1 279 ? 26.679 19.066 -26.022 1.00 91.06 279 TRP A CA 1
ATOM 2246 C C . TRP A 1 279 ? 26.682 18.663 -27.504 1.00 91.06 279 TRP A C 1
ATOM 2248 O O . TRP A 1 279 ? 27.715 18.767 -28.155 1.00 91.06 279 TRP A O 1
ATOM 2258 N N . GLU A 1 280 ? 25.587 18.076 -27.996 1.00 89.62 280 GLU A N 1
ATOM 2259 C CA . GLU A 1 280 ? 25.418 17.602 -29.380 1.00 89.62 280 GLU A CA 1
ATOM 2260 C C . GLU A 1 280 ? 26.438 16.548 -29.857 1.00 89.62 280 GLU A C 1
ATOM 2262 O O . GLU A 1 280 ? 26.467 16.167 -31.023 1.00 89.62 280 GLU A O 1
ATOM 2267 N N . ARG A 1 281 ? 27.225 15.977 -28.940 1.00 92.19 281 ARG A N 1
ATOM 2268 C CA . ARG A 1 281 ? 28.165 14.880 -29.218 1.00 92.19 281 ARG A CA 1
ATOM 2269 C C . ARG A 1 281 ? 27.466 13.523 -29.114 1.00 92.19 281 ARG A C 1
ATOM 2271 O O . ARG A 1 281 ? 26.517 13.403 -28.333 1.00 92.19 281 ARG A O 1
ATOM 2278 N N . PRO A 1 282 ? 27.951 12.463 -29.788 1.00 91.81 282 PRO A N 1
ATOM 2279 C CA . PRO A 1 282 ? 27.356 11.134 -29.675 1.00 91.81 282 PRO A CA 1
ATOM 2280 C C . PRO A 1 282 ? 27.308 10.648 -28.217 1.00 91.81 282 PRO A C 1
ATOM 2282 O O . PRO A 1 282 ? 28.216 10.888 -27.414 1.00 91.81 282 PRO A O 1
ATOM 2285 N N . MET A 1 283 ? 26.226 9.956 -27.855 1.00 93.31 283 MET A N 1
ATOM 2286 C CA . MET A 1 283 ? 25.999 9.460 -26.497 1.00 93.31 283 MET A CA 1
ATOM 2287 C C . MET A 1 283 ? 27.129 8.522 -26.034 1.00 93.31 283 MET A C 1
ATOM 2289 O O . MET A 1 283 ? 27.336 7.470 -26.644 1.00 93.31 283 MET A O 1
ATOM 2293 N N . PRO A 1 284 ? 27.812 8.803 -24.903 1.00 94.12 284 PRO A N 1
ATOM 2294 C CA . PRO A 1 284 ? 28.853 7.913 -24.399 1.00 94.12 284 PRO A CA 1
ATOM 2295 C C . PRO A 1 284 ? 28.321 6.499 -24.125 1.00 94.12 284 PRO A C 1
ATOM 2297 O O . PRO A 1 284 ? 27.333 6.332 -23.402 1.00 94.12 284 PRO A O 1
ATOM 2300 N N . ILE A 1 285 ? 29.021 5.466 -24.612 1.00 92.31 285 ILE A N 1
ATOM 2301 C CA . ILE A 1 285 ? 28.604 4.051 -24.500 1.00 92.31 285 ILE A CA 1
ATOM 2302 C C . ILE A 1 285 ? 28.330 3.655 -23.041 1.00 92.31 285 ILE A C 1
ATOM 2304 O O . ILE A 1 285 ? 27.328 3.003 -22.737 1.00 92.31 285 ILE A O 1
ATOM 2308 N N . LYS A 1 286 ? 29.175 4.103 -22.098 1.00 92.38 286 LYS A N 1
ATOM 2309 C CA . LYS A 1 286 ? 28.971 3.866 -20.656 1.00 92.38 286 LYS A CA 1
ATOM 2310 C C . LYS A 1 286 ? 27.620 4.417 -20.175 1.00 92.38 286 LYS A C 1
ATOM 2312 O O . LYS A 1 286 ? 26.930 3.737 -19.414 1.00 92.38 286 LYS A O 1
ATOM 2317 N N . ARG A 1 287 ? 27.223 5.610 -20.634 1.00 92.75 287 ARG A N 1
ATOM 2318 C CA . ARG A 1 287 ? 25.948 6.255 -20.280 1.00 92.75 287 ARG A CA 1
ATOM 2319 C C . ARG A 1 287 ? 24.766 5.548 -20.938 1.00 92.75 287 ARG A C 1
ATOM 2321 O O . ARG A 1 287 ? 23.805 5.239 -20.237 1.00 92.75 287 ARG A O 1
ATOM 2328 N N . ALA A 1 288 ? 24.864 5.208 -22.224 1.00 91.69 288 ALA A N 1
ATOM 2329 C CA . ALA A 1 288 ? 23.843 4.437 -22.936 1.00 91.69 288 ALA A CA 1
ATOM 2330 C C . ALA A 1 288 ? 23.575 3.081 -22.249 1.00 91.69 288 ALA A C 1
ATOM 2332 O O . ALA A 1 288 ? 22.437 2.760 -21.898 1.00 91.69 288 ALA A O 1
ATOM 2333 N N . ARG A 1 289 ? 24.639 2.344 -21.905 1.00 92.56 289 ARG A N 1
ATOM 2334 C CA . ARG A 1 289 ? 24.565 1.080 -21.156 1.00 92.56 289 ARG A CA 1
ATOM 2335 C C . ARG A 1 289 ? 23.929 1.236 -19.771 1.00 92.56 289 ARG A C 1
ATOM 2337 O O . ARG A 1 289 ? 23.185 0.352 -19.334 1.00 92.56 289 ARG A O 1
ATOM 2344 N N . ASN A 1 290 ? 24.233 2.324 -19.062 1.00 93.25 290 ASN A N 1
ATOM 2345 C CA . ASN A 1 290 ? 23.644 2.615 -17.753 1.00 93.25 290 ASN A CA 1
ATOM 2346 C C . ASN A 1 290 ? 22.160 2.988 -17.868 1.00 93.25 290 ASN A C 1
ATOM 2348 O O . ASN A 1 290 ? 21.380 2.605 -17.000 1.00 93.25 290 ASN A O 1
ATOM 2352 N N . ASN A 1 291 ? 21.749 3.663 -18.944 1.00 91.88 291 ASN A N 1
ATOM 2353 C CA . ASN A 1 291 ? 20.340 3.946 -19.213 1.00 91.88 291 ASN A CA 1
ATOM 2354 C C . ASN A 1 291 ? 19.546 2.651 -19.440 1.00 91.88 291 ASN A C 1
ATOM 2356 O O . ASN A 1 291 ? 18.504 2.481 -18.808 1.00 91.88 291 ASN A O 1
ATOM 2360 N N . VAL A 1 292 ? 20.078 1.707 -20.231 1.00 93.19 292 VAL A N 1
ATOM 2361 C CA . VAL A 1 292 ? 19.459 0.376 -20.414 1.00 93.19 292 VAL A CA 1
ATOM 2362 C C . VAL A 1 292 ? 19.394 -0.381 -19.087 1.00 93.19 292 VAL A C 1
ATOM 2364 O O . VAL A 1 292 ? 18.356 -0.935 -18.735 1.00 93.19 292 VAL A O 1
ATOM 2367 N N . GLY A 1 293 ? 20.479 -0.367 -18.306 1.00 93.50 293 GLY A N 1
ATOM 2368 C CA . GLY A 1 293 ? 20.516 -1.015 -16.992 1.00 93.50 293 GLY A CA 1
ATOM 2369 C C . GLY A 1 293 ? 19.491 -0.440 -16.010 1.00 93.50 293 GLY A C 1
ATOM 2370 O O . GLY A 1 2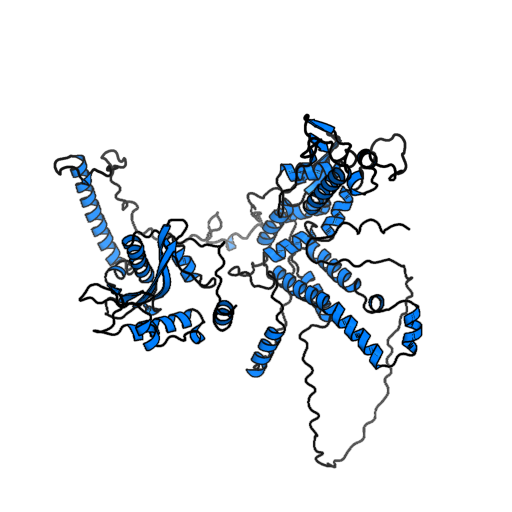93 ? 18.795 -1.200 -15.336 1.00 93.50 293 GLY A O 1
ATOM 2371 N N . ARG A 1 294 ? 19.350 0.892 -15.965 1.00 93.19 294 ARG A N 1
ATOM 2372 C CA . ARG A 1 294 ? 18.359 1.585 -15.128 1.00 93.19 294 ARG A CA 1
ATOM 2373 C C . ARG A 1 294 ? 16.937 1.234 -15.557 1.00 93.19 294 ARG A C 1
ATOM 2375 O O . ARG A 1 294 ? 16.127 0.872 -14.708 1.00 93.19 294 ARG A O 1
ATOM 2382 N N . TRP A 1 295 ? 16.655 1.293 -16.860 1.00 93.12 295 TRP A N 1
ATOM 2383 C CA . TRP A 1 295 ? 15.355 0.909 -17.409 1.00 93.12 295 TRP A CA 1
ATOM 2384 C C . TRP A 1 295 ? 15.023 -0.550 -17.073 1.00 93.12 295 TRP A C 1
ATOM 2386 O O . TRP A 1 295 ? 13.923 -0.828 -16.601 1.00 93.12 295 TRP A O 1
ATOM 2396 N N . TYR A 1 296 ? 15.978 -1.473 -17.227 1.00 92.69 296 TYR A N 1
ATOM 2397 C CA . TYR A 1 296 ? 15.787 -2.892 -16.915 1.00 92.69 296 TYR A CA 1
ATOM 2398 C C . TYR A 1 296 ? 15.476 -3.114 -15.431 1.00 92.69 296 TYR A C 1
ATOM 2400 O O . TYR A 1 296 ? 14.502 -3.790 -15.102 1.00 92.69 296 TYR A O 1
ATOM 2408 N N . ALA A 1 297 ? 16.265 -2.526 -14.527 1.00 91.81 297 ALA A N 1
ATOM 2409 C CA . ALA A 1 297 ? 16.063 -2.671 -13.086 1.00 91.81 297 ALA A CA 1
ATOM 2410 C C . ALA A 1 297 ? 14.687 -2.144 -12.645 1.00 91.81 297 ALA A C 1
ATOM 2412 O O . ALA A 1 297 ? 13.975 -2.798 -11.877 1.00 91.81 297 ALA A O 1
ATOM 2413 N N . GLU A 1 298 ? 14.286 -0.988 -13.173 1.00 91.06 298 GLU A N 1
ATOM 2414 C CA . GLU A 1 298 ? 12.990 -0.374 -12.893 1.00 91.06 298 GLU A CA 1
ATOM 2415 C C . GLU A 1 298 ? 11.830 -1.218 -13.435 1.00 91.06 298 GLU A C 1
ATOM 2417 O O . GLU A 1 298 ? 10.873 -1.499 -12.710 1.00 91.06 298 GLU A O 1
ATOM 2422 N N . THR A 1 299 ? 11.949 -1.689 -14.678 1.00 90.94 299 THR A N 1
ATOM 2423 C CA . THR A 1 299 ? 10.932 -2.504 -15.352 1.00 90.94 299 THR A CA 1
ATOM 2424 C C . THR A 1 299 ? 10.748 -3.843 -14.647 1.00 90.94 299 THR A C 1
ATOM 2426 O O . THR A 1 299 ? 9.627 -4.184 -14.291 1.00 90.94 299 THR A O 1
ATOM 2429 N N . MET A 1 300 ? 11.822 -4.572 -14.332 1.00 90.19 300 MET A N 1
ATOM 2430 C CA . MET A 1 300 ? 11.736 -5.882 -13.662 1.00 90.19 300 MET A CA 1
ATOM 2431 C C . MET A 1 300 ? 11.194 -5.788 -12.230 1.00 90.19 300 MET A C 1
ATOM 2433 O O . MET A 1 300 ? 10.503 -6.690 -11.752 1.00 90.19 300 MET A O 1
ATOM 2437 N N . THR A 1 301 ? 11.461 -4.677 -11.539 1.00 89.75 301 THR A N 1
ATOM 2438 C CA . THR A 1 301 ? 10.912 -4.433 -10.199 1.00 89.75 301 THR A CA 1
ATOM 2439 C C . THR A 1 301 ? 9.405 -4.176 -10.244 1.00 89.75 301 THR A C 1
ATOM 2441 O O . THR A 1 301 ? 8.697 -4.563 -9.312 1.00 89.75 301 THR A O 1
ATOM 2444 N N . ARG A 1 302 ? 8.887 -3.582 -11.327 1.00 91.25 302 ARG A N 1
ATOM 2445 C CA . ARG A 1 302 ? 7.465 -3.222 -11.488 1.00 91.25 302 ARG A CA 1
ATOM 2446 C C . ARG A 1 302 ? 6.639 -4.246 -12.259 1.00 91.25 302 ARG A C 1
ATOM 2448 O O . ARG A 1 302 ? 5.437 -4.345 -12.032 1.00 91.25 302 ARG A O 1
ATOM 2455 N N . MET A 1 303 ? 7.279 -5.031 -13.117 1.00 92.12 303 MET A N 1
ATOM 2456 C CA . MET A 1 303 ? 6.639 -6.073 -13.907 1.00 92.12 303 MET A CA 1
ATOM 2457 C C . MET A 1 303 ? 5.940 -7.079 -12.992 1.00 92.12 303 MET A C 1
ATOM 2459 O O . MET A 1 303 ? 6.488 -7.493 -11.961 1.00 92.12 303 MET A O 1
ATOM 2463 N N . LEU A 1 304 ? 4.726 -7.461 -13.370 1.00 93.94 304 LEU A N 1
ATOM 2464 C CA . LEU A 1 304 ? 3.940 -8.477 -12.685 1.00 93.94 304 LEU A CA 1
ATOM 2465 C C . LEU A 1 304 ? 4.028 -9.772 -13.505 1.00 93.94 304 LEU A C 1
ATOM 2467 O O . LEU A 1 304 ? 3.530 -9.805 -14.629 1.00 93.94 304 LEU A O 1
ATOM 2471 N N . PRO A 1 305 ? 4.697 -10.824 -13.000 1.00 93.75 305 PRO A N 1
ATOM 2472 C CA . PRO A 1 305 ? 4.900 -12.038 -13.782 1.00 93.75 305 PRO A CA 1
ATOM 2473 C C . PRO A 1 305 ? 3.581 -12.796 -14.004 1.00 93.75 305 PRO A C 1
ATOM 2475 O O . PRO A 1 305 ? 2.687 -12.716 -13.154 1.00 93.75 305 PRO A O 1
ATOM 2478 N N . PRO A 1 306 ? 3.452 -13.573 -15.089 1.00 95.31 306 PRO A N 1
ATOM 2479 C CA . PRO A 1 306 ? 2.319 -14.463 -15.273 1.00 95.31 306 PRO A CA 1
ATOM 2480 C C . PRO A 1 306 ? 2.324 -15.568 -14.212 1.00 95.31 306 PRO A C 1
ATOM 2482 O O . PRO A 1 306 ? 3.381 -16.001 -13.740 1.00 95.31 306 PRO A O 1
ATOM 2485 N N . LEU A 1 307 ? 1.130 -15.979 -13.798 1.00 95.06 307 LEU A N 1
ATOM 2486 C CA . LEU A 1 307 ? 0.932 -17.183 -12.998 1.00 95.06 307 LEU A CA 1
ATOM 2487 C C . LEU A 1 307 ? 0.882 -18.414 -13.918 1.00 95.06 307 LEU A C 1
ATOM 2489 O O . LEU A 1 307 ? 0.513 -18.270 -15.084 1.00 95.06 307 LEU A O 1
ATOM 2493 N N . PRO A 1 308 ? 1.227 -19.613 -13.413 1.00 94.44 308 PRO A N 1
ATOM 2494 C CA . PRO A 1 308 ? 0.894 -20.861 -14.093 1.00 94.44 308 PRO A CA 1
ATOM 2495 C C . PRO A 1 308 ? -0.608 -20.930 -14.387 1.00 94.44 308 PRO A C 1
ATOM 2497 O O . PRO A 1 308 ? -1.405 -20.523 -13.537 1.00 94.44 308 PRO A O 1
ATOM 2500 N N . ASN A 1 309 ? -0.979 -21.460 -15.554 1.00 93.38 309 ASN A N 1
ATOM 2501 C CA . ASN A 1 309 ? -2.367 -21.475 -16.026 1.00 93.38 309 ASN A CA 1
ATOM 2502 C C . ASN A 1 309 ? -3.302 -22.143 -15.007 1.00 93.38 309 ASN A C 1
ATOM 2504 O O . ASN A 1 309 ? -4.232 -21.494 -14.538 1.00 93.38 309 ASN A O 1
ATOM 2508 N N . ASP A 1 310 ? -2.943 -23.328 -14.507 1.00 93.38 310 ASP A N 1
ATOM 2509 C CA . ASP A 1 310 ? -3.719 -24.045 -13.486 1.00 93.38 310 ASP A CA 1
ATOM 2510 C C . ASP A 1 310 ? -3.954 -23.229 -12.204 1.00 93.38 310 ASP A C 1
ATOM 2512 O O . ASP A 1 310 ? -5.003 -23.330 -11.570 1.00 93.38 310 ASP A O 1
ATOM 2516 N N . GLU A 1 311 ? -2.965 -22.441 -11.765 1.00 93.44 311 GLU A N 1
ATOM 2517 C CA . GLU A 1 311 ? -3.102 -21.610 -10.563 1.00 93.44 311 GLU A CA 1
ATOM 2518 C C . GLU A 1 311 ? -3.990 -20.392 -10.820 1.00 93.44 311 GLU A C 1
ATOM 2520 O O . GLU A 1 311 ? -4.744 -19.983 -9.933 1.00 93.44 311 GLU A O 1
ATOM 2525 N N . TRP A 1 312 ? -3.890 -19.807 -12.016 1.00 94.69 312 TRP A N 1
ATOM 2526 C CA . TRP A 1 312 ? -4.724 -18.683 -12.425 1.00 94.69 312 TRP A CA 1
ATOM 2527 C C . TRP A 1 312 ? -6.183 -19.119 -12.577 1.00 94.69 312 TRP A C 1
ATOM 2529 O O . TRP A 1 312 ? -7.058 -18.468 -12.010 1.00 94.69 312 TRP A O 1
ATOM 2539 N N . ASP A 1 313 ? -6.435 -20.247 -13.246 1.00 93.38 313 ASP A N 1
ATOM 2540 C CA . ASP A 1 313 ? -7.781 -20.780 -13.472 1.00 93.38 313 ASP A CA 1
ATOM 2541 C C . ASP A 1 313 ? -8.440 -21.192 -12.141 1.00 93.38 313 ASP A C 1
ATOM 2543 O O . ASP A 1 313 ? -9.589 -20.832 -11.891 1.00 93.38 313 ASP A O 1
ATOM 2547 N N . LYS A 1 314 ? -7.697 -21.807 -11.204 1.00 91.88 314 LYS A N 1
ATOM 2548 C CA . LYS A 1 314 ? -8.186 -22.061 -9.829 1.00 91.88 314 LYS A CA 1
ATOM 2549 C C . LYS A 1 314 ? -8.566 -20.774 -9.097 1.00 91.88 314 LYS A C 1
ATOM 2551 O O . LYS A 1 314 ? -9.603 -20.706 -8.442 1.00 91.88 314 LYS A O 1
ATOM 2556 N N . MET A 1 315 ? -7.735 -19.732 -9.182 1.00 91.81 315 MET A N 1
ATOM 2557 C CA . MET A 1 315 ? -8.038 -18.447 -8.540 1.00 91.81 315 MET A CA 1
ATOM 2558 C C . MET A 1 315 ? -9.250 -17.759 -9.177 1.00 91.81 315 MET A C 1
ATOM 2560 O O . MET A 1 315 ? -10.056 -17.159 -8.463 1.00 91.81 315 MET A O 1
ATOM 2564 N N . HIS A 1 316 ? -9.401 -17.882 -10.495 1.00 91.62 316 HIS A N 1
ATOM 2565 C CA . HIS A 1 316 ? -10.569 -17.412 -11.226 1.00 91.62 316 HIS A CA 1
ATOM 2566 C C . HIS A 1 316 ? -11.841 -18.164 -10.790 1.00 91.62 316 HIS A C 1
ATOM 2568 O O . HIS A 1 316 ? -12.820 -17.522 -10.415 1.00 91.62 316 HIS A O 1
ATOM 2574 N N . ALA A 1 317 ? -11.809 -19.498 -10.716 1.00 90.94 317 ALA A N 1
ATOM 2575 C CA . ALA A 1 317 ? -12.929 -20.323 -10.251 1.00 90.94 317 ALA A CA 1
ATOM 2576 C C . ALA A 1 317 ? -13.344 -20.000 -8.802 1.00 90.94 317 ALA A C 1
ATOM 2578 O O . ALA A 1 317 ? -14.534 -19.883 -8.498 1.00 90.94 317 ALA A O 1
ATOM 2579 N N . MET A 1 318 ? -12.378 -19.770 -7.901 1.00 89.44 318 MET A N 1
ATOM 2580 C CA . MET A 1 318 ? -12.650 -19.320 -6.525 1.00 89.44 318 MET A CA 1
ATOM 2581 C C . MET A 1 318 ? -13.286 -17.925 -6.472 1.00 89.44 318 MET A C 1
ATOM 2583 O O . MET A 1 318 ? -14.124 -17.661 -5.608 1.00 89.44 318 MET A O 1
ATOM 2587 N N . MET A 1 319 ? -12.888 -17.022 -7.374 1.00 88.88 319 MET A N 1
ATOM 2588 C CA . MET A 1 319 ? -13.467 -15.681 -7.479 1.00 88.88 319 MET A CA 1
ATOM 2589 C C . MET A 1 319 ? -14.926 -15.742 -7.950 1.00 88.88 319 MET A C 1
ATOM 2591 O O . MET A 1 319 ? -15.782 -15.115 -7.322 1.00 88.88 319 MET A O 1
ATOM 2595 N N . VAL A 1 320 ? -15.199 -16.487 -9.027 1.00 86.69 320 VAL A N 1
ATOM 2596 C CA . VAL A 1 320 ? -16.554 -16.684 -9.575 1.00 86.69 320 VAL A CA 1
ATOM 2597 C C . VAL A 1 320 ? -17.443 -17.389 -8.549 1.00 86.69 320 VAL A C 1
ATOM 2599 O O . VAL A 1 320 ? -18.594 -17.005 -8.344 1.00 86.69 320 VAL A O 1
ATOM 2602 N N . GLY A 1 321 ? -16.875 -18.343 -7.812 1.00 83.81 321 GLY A N 1
ATOM 2603 C CA . GLY A 1 321 ? -17.572 -19.117 -6.793 1.00 83.81 321 GLY A CA 1
ATOM 2604 C C . GLY A 1 321 ? -17.933 -20.535 -7.217 1.00 83.81 321 GLY A C 1
ATOM 2605 O O . GLY A 1 321 ? -18.632 -21.192 -6.454 1.00 83.81 321 GLY A O 1
ATOM 2606 N N . GLU A 1 322 ? -17.443 -20.991 -8.372 1.00 85.81 322 GLU A N 1
ATOM 2607 C CA . GLU A 1 322 ? -17.521 -22.387 -8.825 1.00 85.81 322 GLU A CA 1
ATOM 2608 C C . GLU A 1 322 ? -16.750 -23.313 -7.878 1.00 85.81 322 GLU A C 1
ATOM 2610 O O . GLU A 1 322 ? -17.195 -24.412 -7.563 1.00 85.81 322 GLU A O 1
ATOM 2615 N N . GLN A 1 323 ? -15.608 -22.841 -7.364 1.00 84.25 323 GLN A N 1
ATOM 2616 C CA . GLN A 1 323 ? -14.817 -23.575 -6.384 1.00 84.25 323 GLN A CA 1
ATOM 2617 C C . GLN A 1 323 ? -15.097 -23.088 -4.956 1.00 84.25 323 GLN A C 1
ATOM 2619 O O . GLN A 1 323 ? -15.016 -21.893 -4.650 1.00 84.25 323 GLN A O 1
ATOM 2624 N N . HIS A 1 324 ? -15.377 -24.031 -4.052 1.00 81.00 324 HIS A N 1
ATOM 2625 C CA . HIS A 1 324 ? -15.610 -23.739 -2.639 1.00 81.00 324 HIS A CA 1
ATOM 2626 C C . HIS A 1 324 ? -14.326 -23.297 -1.911 1.00 81.00 324 HIS A C 1
ATOM 2628 O O . HIS A 1 324 ? -13.258 -23.891 -2.069 1.00 81.00 324 HIS A O 1
ATOM 2634 N N . ILE A 1 325 ? -14.440 -22.270 -1.059 1.00 82.81 325 ILE A N 1
ATOM 2635 C CA . ILE A 1 325 ? -13.330 -21.731 -0.259 1.00 82.81 325 ILE A CA 1
ATOM 2636 C C . ILE A 1 325 ? -13.343 -22.412 1.115 1.00 82.81 325 ILE A C 1
ATOM 2638 O O . ILE A 1 325 ? -14.117 -22.032 1.990 1.00 82.81 325 ILE A O 1
ATOM 2642 N N . GLY A 1 326 ? -12.467 -23.400 1.315 1.00 78.75 326 GLY A N 1
ATOM 2643 C CA . GLY A 1 326 ? -12.321 -24.114 2.589 1.00 78.75 326 GLY A CA 1
ATOM 2644 C C . GLY A 1 326 ? -11.659 -23.263 3.680 1.00 78.75 326 GLY A C 1
ATOM 2645 O O . GLY A 1 326 ? -10.452 -23.375 3.910 1.00 78.75 326 GLY A O 1
ATOM 2646 N N . LEU A 1 327 ? -12.442 -22.409 4.345 1.00 83.81 327 LEU A N 1
ATOM 2647 C CA . LEU A 1 327 ? -11.979 -21.565 5.450 1.00 83.81 327 LEU A CA 1
ATOM 2648 C C . LEU A 1 327 ? -11.657 -22.415 6.688 1.00 83.81 327 LEU A C 1
ATOM 2650 O O . LEU A 1 327 ? -12.480 -23.191 7.165 1.00 83.81 327 LEU A O 1
ATOM 2654 N N . VAL A 1 328 ? -10.453 -22.247 7.238 1.00 84.44 328 VAL A N 1
ATOM 2655 C CA . VAL A 1 328 ? -10.014 -22.977 8.435 1.00 84.44 328 VAL A CA 1
ATOM 2656 C C . VAL A 1 328 ? -10.431 -22.212 9.688 1.00 84.44 328 VAL A C 1
ATOM 2658 O O . VAL A 1 328 ? -10.002 -21.078 9.900 1.00 84.44 328 VAL A O 1
ATOM 2661 N N . LYS A 1 329 ? -11.221 -22.844 10.563 1.00 79.38 329 LYS A N 1
ATOM 2662 C CA . LYS A 1 329 ? -11.571 -22.262 11.865 1.00 79.38 329 LYS A CA 1
ATOM 2663 C C . LYS A 1 329 ? -10.348 -22.251 12.787 1.00 79.38 329 LYS A C 1
ATOM 2665 O O . LYS A 1 329 ? -9.649 -23.254 12.945 1.00 79.38 329 LYS A O 1
ATOM 2670 N N . ARG A 1 330 ? -10.089 -21.106 13.421 1.00 77.94 330 ARG A N 1
ATOM 2671 C CA . ARG A 1 330 ? -9.011 -20.965 14.407 1.00 77.94 330 ARG A CA 1
ATOM 2672 C C . ARG A 1 330 ? -9.367 -21.741 15.676 1.00 77.94 330 ARG A C 1
ATOM 2674 O O . ARG A 1 330 ? -10.497 -21.652 16.151 1.00 77.94 330 ARG A O 1
ATOM 2681 N N . ARG A 1 331 ? -8.397 -22.452 16.263 1.00 75.88 331 ARG A N 1
ATOM 2682 C CA . ARG A 1 331 ? -8.566 -22.991 17.623 1.00 75.88 331 ARG A CA 1
ATOM 2683 C C . ARG A 1 331 ? -8.680 -21.830 18.610 1.00 75.88 331 ARG A C 1
ATOM 2685 O O . ARG A 1 331 ? -7.912 -20.869 18.501 1.00 75.88 331 ARG A O 1
ATOM 2692 N N . ALA A 1 332 ? -9.606 -21.933 19.559 1.00 64.81 332 ALA A N 1
ATOM 2693 C CA . ALA A 1 332 ? -9.684 -20.989 20.665 1.00 64.81 332 ALA A CA 1
ATOM 2694 C C . ALA A 1 332 ? -8.331 -20.947 21.393 1.00 64.81 332 ALA A C 1
ATOM 2696 O O . ALA A 1 332 ? -7.653 -21.970 21.536 1.00 64.81 332 ALA A O 1
ATOM 2697 N N . ARG A 1 333 ? -7.894 -19.747 21.788 1.00 60.19 333 ARG A N 1
ATOM 2698 C CA . ARG A 1 333 ? -6.743 -19.624 22.685 1.00 60.19 333 ARG A CA 1
ATOM 2699 C C . ARG A 1 333 ? -7.170 -20.228 24.023 1.00 60.19 333 ARG A C 1
ATOM 2701 O O . ARG A 1 333 ? -8.309 -20.011 24.421 1.00 60.19 333 ARG A O 1
ATOM 2708 N N . ALA A 1 334 ? -6.283 -20.974 24.680 1.00 56.94 334 ALA A N 1
ATOM 2709 C CA . ALA A 1 334 ? -6.516 -21.356 26.067 1.00 56.94 334 ALA A CA 1
ATOM 2710 C C . ALA A 1 334 ? -6.733 -20.062 26.865 1.00 56.94 334 ALA A C 1
ATOM 2712 O O . ALA A 1 334 ? -5.851 -19.197 26.858 1.00 56.94 334 ALA A O 1
ATOM 2713 N N . LEU A 1 335 ? -7.935 -19.887 27.414 1.00 52.25 335 LEU A N 1
ATOM 2714 C CA . LEU A 1 335 ? -8.165 -18.906 28.463 1.00 52.25 335 LEU A CA 1
ATOM 2715 C C . LEU A 1 335 ? -7.570 -19.493 29.741 1.00 52.25 335 LEU A C 1
ATOM 2717 O O . LEU A 1 335 ? -7.781 -20.678 30.008 1.00 52.25 335 LEU A O 1
ATOM 2721 N N . ASP A 1 336 ? -6.849 -18.681 30.510 1.00 49.12 336 ASP A N 1
ATOM 2722 C CA . ASP A 1 336 ? -6.584 -19.042 31.898 1.00 49.12 336 ASP A CA 1
ATOM 2723 C C . ASP A 1 336 ? -7.924 -19.056 32.625 1.00 49.12 336 ASP A C 1
ATOM 2725 O O . ASP A 1 336 ? -8.616 -18.044 32.705 1.00 49.12 336 ASP A O 1
ATOM 2729 N N . LEU A 1 337 ? -8.314 -20.240 33.092 1.00 57.94 337 LEU A N 1
ATOM 2730 C CA . LEU A 1 337 ? -9.576 -20.460 33.800 1.00 57.94 337 LEU A CA 1
ATOM 2731 C C . LEU A 1 337 ? -9.555 -19.841 35.208 1.00 57.94 337 LEU A C 1
ATOM 2733 O O . LEU A 1 337 ? -10.601 -19.732 35.840 1.00 57.94 337 LEU A O 1
ATOM 2737 N N . ARG A 1 338 ? -8.370 -19.441 35.684 1.00 46.16 338 ARG A N 1
ATOM 2738 C CA . ARG A 1 338 ? -8.128 -18.724 36.937 1.00 46.16 338 ARG A CA 1
ATOM 2739 C C . ARG A 1 338 ? -7.008 -17.707 36.706 1.00 46.16 338 ARG A C 1
ATOM 2741 O O . ARG A 1 338 ? -5.842 -18.064 36.864 1.00 46.16 338 ARG A O 1
ATOM 2748 N N . PRO A 1 339 ? -7.312 -16.484 36.247 1.00 52.81 339 PRO A N 1
ATOM 2749 C CA . PRO A 1 339 ? -6.326 -15.424 36.321 1.00 52.81 339 PRO A CA 1
ATOM 2750 C C . PRO A 1 339 ? -6.108 -15.137 37.808 1.00 52.81 339 PRO A C 1
ATOM 2752 O O . PRO A 1 339 ? -7.019 -14.648 38.473 1.00 52.81 339 PRO A O 1
ATOM 2755 N N . GLU A 1 340 ? -4.935 -15.473 38.343 1.00 62.19 340 GLU A N 1
ATOM 2756 C CA . GLU A 1 340 ? -4.487 -14.834 39.582 1.00 62.19 340 GLU A CA 1
ATOM 2757 C C . GLU A 1 340 ? -4.593 -13.317 39.356 1.00 62.19 340 GLU A C 1
ATOM 2759 O O . GLU A 1 340 ? -4.194 -12.851 38.276 1.00 62.19 340 GLU A O 1
ATOM 2764 N N . PRO A 1 341 ? -5.191 -12.545 40.282 1.00 53.25 341 PRO A N 1
ATOM 2765 C CA . PRO A 1 341 ? -5.267 -11.103 40.129 1.00 53.25 341 PRO A CA 1
ATOM 2766 C C . PRO A 1 341 ? -3.836 -10.589 40.004 1.00 53.25 341 PRO A C 1
ATOM 2768 O O . PRO A 1 341 ? -3.050 -10.678 40.942 1.00 53.25 341 PRO A O 1
ATOM 2771 N N . ALA A 1 342 ? -3.472 -10.121 38.809 1.00 59.91 342 ALA A N 1
ATOM 2772 C CA . ALA A 1 342 ? -2.160 -9.546 38.593 1.00 59.91 342 ALA A CA 1
ATOM 2773 C C . ALA A 1 342 ? -2.046 -8.338 39.523 1.00 59.91 342 ALA A C 1
ATOM 2775 O O . ALA A 1 342 ? -2.842 -7.402 39.425 1.00 59.91 342 ALA A O 1
ATOM 2776 N N . THR A 1 343 ? -1.093 -8.388 40.447 1.00 73.69 343 THR A N 1
ATOM 2777 C CA . THR A 1 343 ? -0.809 -7.292 41.369 1.00 73.69 343 THR A CA 1
ATOM 2778 C C . THR A 1 343 ? -0.534 -6.024 40.555 1.00 73.69 343 THR A C 1
ATOM 2780 O O . THR A 1 343 ? 0.052 -6.114 39.474 1.00 73.69 343 THR A O 1
ATOM 2783 N N . GLU A 1 344 ? -0.892 -4.832 41.044 1.00 66.38 344 GLU A N 1
ATOM 2784 C CA . GLU A 1 344 ? -0.588 -3.573 40.332 1.00 66.38 344 GLU A CA 1
ATOM 2785 C C . GLU A 1 344 ? 0.897 -3.473 39.952 1.00 66.38 344 GLU A C 1
ATOM 2787 O O . GLU A 1 344 ? 1.238 -3.019 38.862 1.00 66.38 344 GLU A O 1
ATOM 2792 N N . HIS A 1 345 ? 1.775 -4.006 40.805 1.00 72.06 345 HIS A N 1
ATOM 2793 C CA . HIS A 1 345 ? 3.207 -4.117 40.549 1.00 72.06 345 HIS A CA 1
ATOM 2794 C C . HIS A 1 345 ? 3.562 -5.054 39.379 1.00 72.06 345 HIS A C 1
ATOM 2796 O O . HIS A 1 345 ? 4.468 -4.754 38.601 1.00 72.06 345 HIS A O 1
ATOM 2802 N N . ASP A 1 346 ? 2.846 -6.166 39.201 1.00 68.06 346 ASP A N 1
ATOM 2803 C CA . ASP A 1 346 ? 3.051 -7.088 38.077 1.00 68.06 346 ASP A CA 1
ATOM 2804 C C . ASP A 1 346 ? 2.578 -6.471 36.761 1.00 68.06 346 ASP A C 1
ATOM 2806 O O . ASP A 1 346 ? 3.243 -6.614 35.735 1.00 68.06 346 ASP A O 1
ATOM 2810 N N . ILE A 1 347 ? 1.459 -5.740 36.787 1.00 67.81 347 ILE A N 1
ATOM 2811 C CA . ILE A 1 347 ? 0.926 -5.008 35.629 1.00 67.81 347 ILE A CA 1
ATOM 2812 C C . ILE A 1 347 ? 1.865 -3.857 35.258 1.00 67.81 347 ILE A C 1
ATOM 2814 O O . ILE A 1 347 ? 2.179 -3.670 34.082 1.00 67.81 347 ILE A O 1
ATOM 2818 N N . PHE A 1 348 ? 2.345 -3.109 36.253 1.00 68.69 348 PHE A N 1
ATOM 2819 C CA . PHE A 1 348 ? 3.286 -2.008 36.071 1.00 68.69 348 PHE A CA 1
ATOM 2820 C C . PHE A 1 348 ? 4.636 -2.502 35.547 1.00 68.69 348 PHE A C 1
ATOM 2822 O O . PHE A 1 348 ? 5.143 -1.977 34.562 1.00 68.69 348 PHE A O 1
ATOM 2829 N N . SER A 1 349 ? 5.202 -3.558 36.132 1.00 67.19 349 SER A N 1
ATOM 2830 C CA . SER A 1 349 ? 6.459 -4.143 35.653 1.00 67.19 349 SER A CA 1
ATOM 2831 C C . SER A 1 349 ? 6.322 -4.722 34.245 1.00 67.19 349 SER A C 1
ATOM 2833 O O . SER A 1 349 ? 7.192 -4.475 33.414 1.00 67.19 349 SER A O 1
ATOM 2835 N N . THR A 1 350 ? 5.207 -5.387 33.908 1.00 57.69 350 THR A N 1
ATOM 2836 C CA . THR A 1 350 ? 4.956 -5.822 32.520 1.00 57.69 350 THR A CA 1
ATOM 2837 C C . THR A 1 350 ? 4.815 -4.654 31.554 1.00 57.69 350 THR A C 1
ATOM 2839 O O . THR A 1 350 ? 5.393 -4.706 30.471 1.00 57.69 350 THR A O 1
ATOM 2842 N N . THR A 1 351 ? 4.097 -3.590 31.915 1.00 62.59 351 THR A N 1
ATOM 2843 C CA . THR A 1 351 ? 3.962 -2.409 31.045 1.00 62.59 351 THR A CA 1
ATOM 2844 C C . THR A 1 351 ? 5.272 -1.645 30.889 1.00 62.59 351 THR A C 1
ATOM 2846 O O . THR A 1 351 ? 5.584 -1.218 29.779 1.00 62.59 351 THR A O 1
ATOM 2849 N N . VAL A 1 352 ? 6.072 -1.516 31.948 1.00 59.91 352 VAL A N 1
ATOM 2850 C CA . VAL A 1 352 ? 7.403 -0.896 31.915 1.00 59.91 352 VAL A CA 1
ATOM 2851 C C . VAL A 1 352 ? 8.383 -1.747 31.107 1.00 59.91 352 VAL A C 1
ATOM 2853 O O . VAL A 1 352 ? 9.080 -1.208 30.252 1.00 59.91 352 VAL A O 1
ATOM 2856 N N . ASP A 1 353 ? 8.397 -3.068 31.276 1.00 53.91 353 ASP A N 1
ATOM 2857 C CA . ASP A 1 353 ? 9.230 -3.970 30.472 1.00 53.91 353 ASP A CA 1
ATOM 2858 C C . ASP A 1 353 ? 8.816 -3.963 28.995 1.00 53.91 353 ASP A C 1
ATOM 2860 O O . ASP A 1 353 ? 9.674 -3.954 28.104 1.00 53.91 353 ASP A O 1
ATOM 2864 N N . GLU A 1 354 ? 7.511 -3.919 28.707 1.00 52.06 354 GLU A N 1
ATOM 2865 C CA . GLU A 1 354 ? 7.000 -3.724 27.352 1.00 52.06 354 GLU A CA 1
ATOM 2866 C C . GLU A 1 354 ? 7.456 -2.377 26.790 1.00 52.06 354 GLU A C 1
ATOM 2868 O O . GLU A 1 354 ? 7.963 -2.356 25.665 1.00 52.06 354 GLU A O 1
ATOM 2873 N N . ALA A 1 355 ? 7.357 -1.298 27.579 1.00 53.56 355 ALA A N 1
ATOM 2874 C CA . ALA A 1 355 ? 7.752 0.064 27.227 1.00 53.56 355 ALA A CA 1
ATOM 2875 C C . ALA A 1 355 ? 9.260 0.199 26.960 1.00 53.56 355 ALA A C 1
ATOM 2877 O O . ALA A 1 355 ? 9.662 0.770 25.946 1.00 53.56 355 ALA A O 1
ATOM 2878 N N . ILE A 1 356 ? 10.104 -0.395 27.804 1.00 54.28 356 ILE A N 1
ATOM 2879 C CA . ILE A 1 356 ? 11.566 -0.435 27.652 1.00 54.28 356 ILE A CA 1
ATOM 2880 C C . ILE A 1 356 ? 11.956 -1.307 26.447 1.00 54.28 356 ILE A C 1
ATOM 2882 O O . ILE A 1 356 ? 12.913 -1.011 25.724 1.00 54.28 356 ILE A O 1
ATOM 2886 N N . ALA A 1 357 ? 11.195 -2.369 26.163 1.00 50.72 357 ALA A N 1
ATOM 2887 C CA . ALA A 1 357 ? 11.388 -3.207 24.984 1.00 50.72 357 ALA A CA 1
ATOM 2888 C C . ALA A 1 357 ? 10.863 -2.580 23.672 1.00 50.72 357 ALA A C 1
ATOM 2890 O O . ALA A 1 357 ? 11.125 -3.149 22.591 1.00 50.72 357 ALA A O 1
ATOM 2891 N N . LEU A 1 358 ? 10.160 -1.433 23.720 1.00 45.44 358 LEU A N 1
ATOM 2892 C CA . LEU A 1 358 ? 9.539 -0.793 22.554 1.00 45.44 358 LEU A CA 1
ATOM 2893 C C . LEU A 1 358 ? 10.586 -0.382 21.514 1.00 45.44 358 LEU A C 1
ATOM 2895 O O . LEU A 1 358 ? 11.157 0.704 21.493 1.00 45.44 358 LEU A O 1
ATOM 2899 N N . ASN A 1 359 ? 10.742 -1.242 20.515 1.00 51.72 359 ASN A N 1
ATOM 2900 C CA . ASN A 1 359 ? 11.110 -0.791 19.184 1.00 51.72 359 ASN A CA 1
ATOM 2901 C C . ASN A 1 359 ? 9.853 -0.174 18.567 1.00 51.72 359 ASN A C 1
ATOM 2903 O O . ASN A 1 359 ? 8.800 -0.804 18.660 1.00 51.72 359 ASN A O 1
ATOM 2907 N N . LYS A 1 360 ? 9.964 0.980 17.881 1.00 50.66 360 LYS A N 1
ATOM 2908 C CA . LYS A 1 360 ? 8.851 1.601 17.130 1.00 50.66 360 LYS A CA 1
ATOM 2909 C C . LYS A 1 360 ? 7.979 0.506 16.484 1.00 50.66 360 LYS A C 1
ATOM 2911 O O . LYS A 1 360 ? 8.508 -0.229 15.628 1.00 50.66 360 LYS A O 1
ATOM 2916 N N . PRO A 1 361 ? 6.700 0.347 16.890 1.00 50.69 361 PRO A N 1
ATOM 2917 C CA . PRO A 1 361 ? 5.828 -0.659 16.303 1.00 50.69 361 PRO A CA 1
ATOM 2918 C C . PRO A 1 361 ? 5.821 -0.449 14.792 1.00 50.69 361 PRO A C 1
ATOM 2920 O O . PRO A 1 361 ? 5.785 0.689 14.307 1.00 50.69 361 PRO A O 1
ATOM 2923 N N . SER A 1 362 ? 5.929 -1.535 14.021 1.00 47.22 362 SER A N 1
ATOM 2924 C CA . SER A 1 362 ? 5.799 -1.423 12.572 1.00 47.22 362 SER A CA 1
ATOM 2925 C C . SER A 1 362 ? 4.467 -0.743 12.248 1.00 47.22 362 SER A C 1
ATOM 2927 O O . SER A 1 362 ? 3.499 -0.854 12.997 1.00 47.22 362 SER A O 1
ATOM 2929 N N . ARG A 1 363 ? 4.351 -0.103 11.082 1.00 48.84 363 ARG A N 1
ATOM 2930 C CA . ARG A 1 363 ? 3.043 0.339 10.570 1.00 48.84 363 ARG A CA 1
ATOM 2931 C C . ARG A 1 363 ? 2.033 -0.825 10.502 1.00 48.84 363 ARG A C 1
ATOM 2933 O O . ARG A 1 363 ? 0.836 -0.589 10.545 1.00 48.84 363 ARG A O 1
ATOM 2940 N N . ALA A 1 364 ? 2.528 -2.067 10.449 1.00 44.75 364 ALA A N 1
ATOM 2941 C CA . ALA A 1 364 ? 1.749 -3.299 10.548 1.00 44.75 364 ALA A CA 1
ATOM 2942 C C . ALA A 1 364 ? 1.612 -3.888 11.971 1.00 44.75 364 ALA A C 1
ATOM 2944 O O . ALA A 1 364 ? 1.018 -4.949 12.120 1.00 44.75 364 ALA A O 1
ATOM 2945 N N . ASP A 1 365 ? 2.127 -3.227 13.009 1.00 44.66 365 ASP A N 1
ATOM 2946 C CA . ASP A 1 365 ? 1.865 -3.509 14.433 1.00 44.66 365 ASP A CA 1
ATOM 2947 C C . ASP A 1 365 ? 0.911 -2.459 15.044 1.00 44.66 365 ASP A C 1
ATOM 2949 O O . ASP A 1 365 ? 0.215 -2.759 16.005 1.00 44.66 365 ASP A O 1
ATOM 2953 N N . LYS A 1 366 ? 0.793 -1.261 14.446 1.00 54.22 366 LYS A N 1
ATOM 2954 C CA . LYS A 1 366 ? -0.205 -0.253 14.844 1.00 54.22 366 LYS A CA 1
ATOM 2955 C C . LYS A 1 366 ? -1.618 -0.718 14.469 1.00 54.22 366 LYS A C 1
ATOM 2957 O O . LYS A 1 366 ? -1.822 -0.973 13.273 1.00 54.22 366 LYS A O 1
ATOM 2962 N N . PRO A 1 367 ? -2.575 -0.860 15.405 1.00 48.88 367 PRO A N 1
ATOM 2963 C CA . PRO A 1 367 ? -3.961 -1.137 15.041 1.00 48.88 367 PRO A CA 1
ATOM 2964 C C . PRO A 1 367 ? -4.393 -0.064 14.041 1.00 48.88 367 PRO A C 1
ATOM 2966 O O . PRO A 1 367 ? -4.180 1.126 14.269 1.00 48.88 367 PRO A O 1
ATOM 2969 N N . ALA A 1 368 ? -4.875 -0.480 12.869 1.00 46.97 368 ALA A N 1
ATOM 2970 C CA . ALA A 1 368 ? -5.399 0.490 11.922 1.00 46.97 368 ALA A CA 1
ATOM 2971 C C . ALA A 1 368 ? -6.613 1.129 12.600 1.00 46.97 368 ALA A C 1
ATOM 2973 O O . ALA A 1 368 ? -7.540 0.411 12.977 1.00 46.97 368 ALA A O 1
ATOM 2974 N N . GLY A 1 369 ? -6.572 2.444 12.817 1.00 45.94 369 GLY A N 1
ATOM 2975 C CA . GLY A 1 369 ? -7.686 3.172 13.409 1.00 45.94 369 GLY A CA 1
ATOM 2976 C C . GLY A 1 369 ? -9.014 2.780 12.753 1.00 45.94 369 GLY A C 1
ATOM 2977 O O . GLY A 1 369 ? -9.096 2.577 11.541 1.00 45.94 369 GLY A O 1
ATOM 2978 N N . MET A 1 370 ? -10.048 2.648 13.582 1.00 40.75 370 MET A N 1
ATOM 2979 C CA . MET A 1 370 ? -11.470 2.564 13.222 1.00 40.75 370 MET A CA 1
ATOM 2980 C C . MET A 1 370 ? -11.979 1.367 12.389 1.00 40.75 370 MET A C 1
ATOM 2982 O O . MET A 1 370 ? -13.182 1.107 12.413 1.00 40.75 370 MET A O 1
ATOM 2986 N N . GLN A 1 371 ? -11.139 0.589 11.699 1.00 51.03 371 GLN A N 1
ATOM 2987 C CA . GLN A 1 371 ? -11.589 -0.631 11.014 1.00 51.03 371 GLN A CA 1
ATOM 2988 C C . GLN A 1 371 ? -11.469 -1.834 11.945 1.00 51.03 371 GLN A C 1
ATOM 2990 O O . GLN A 1 371 ? -10.400 -2.423 12.102 1.00 51.03 371 GLN A O 1
ATOM 2995 N N . ARG A 1 372 ? -12.598 -2.218 12.552 1.00 58.03 372 ARG A N 1
ATOM 2996 C CA . ARG A 1 372 ? -12.721 -3.525 13.205 1.00 58.03 372 ARG A CA 1
ATOM 2997 C C . ARG A 1 372 ? -12.269 -4.620 12.220 1.00 58.03 372 ARG A C 1
ATOM 2999 O O . ARG A 1 372 ? -12.609 -4.525 11.037 1.00 58.03 372 ARG A O 1
ATOM 3006 N N . PRO A 1 373 ? -11.534 -5.650 12.676 1.00 67.56 373 PRO A N 1
ATOM 3007 C CA . PRO A 1 373 ? -11.188 -6.787 11.832 1.00 67.56 373 PRO A CA 1
ATOM 3008 C C . PRO A 1 373 ? -12.439 -7.343 11.137 1.00 67.56 373 PRO A C 1
ATOM 3010 O O . PRO A 1 373 ? -13.455 -7.591 11.789 1.00 67.56 373 PRO A O 1
ATOM 3013 N N . HIS A 1 374 ? -12.395 -7.503 9.811 1.00 76.50 374 HIS A N 1
ATOM 3014 C CA . HIS A 1 374 ? -13.533 -8.048 9.073 1.00 76.50 374 HIS A CA 1
ATOM 3015 C C . HIS A 1 374 ? -13.680 -9.539 9.369 1.00 76.50 374 HIS A C 1
ATOM 3017 O O . HIS A 1 374 ? -12.710 -10.288 9.298 1.00 76.50 374 HIS A O 1
ATOM 3023 N N . ALA A 1 375 ? -14.906 -10.008 9.605 1.00 85.00 375 ALA A N 1
ATOM 3024 C CA . ALA A 1 375 ? -15.158 -11.442 9.627 1.00 85.00 375 ALA A CA 1
ATOM 3025 C C . ALA A 1 375 ? -14.793 -12.047 8.259 1.00 85.00 375 ALA A C 1
ATOM 3027 O O . ALA A 1 375 ? -15.323 -11.640 7.217 1.00 85.00 375 ALA A O 1
ATOM 3028 N N . ILE A 1 376 ? -13.871 -13.014 8.258 1.00 87.25 376 ILE A N 1
ATOM 3029 C CA . ILE A 1 376 ? -13.428 -13.688 7.037 1.00 87.25 376 ILE A CA 1
ATOM 3030 C C . ILE A 1 376 ? -14.563 -14.597 6.560 1.00 87.25 376 ILE A C 1
ATOM 3032 O O . ILE A 1 376 ? -14.736 -15.712 7.041 1.00 87.25 376 ILE A O 1
ATOM 3036 N N . THR A 1 377 ? -15.348 -14.099 5.609 1.00 89.62 377 THR A N 1
ATOM 3037 C CA . THR A 1 377 ? -16.432 -14.833 4.943 1.00 89.62 377 THR A CA 1
ATOM 3038 C C . THR A 1 377 ? -16.034 -15.206 3.509 1.00 89.62 377 THR A C 1
ATOM 3040 O O . THR A 1 377 ? -15.169 -14.546 2.920 1.00 89.62 377 THR A O 1
ATOM 3043 N N . PRO A 1 378 ? -16.676 -16.206 2.873 1.00 88.31 378 PRO A N 1
ATOM 3044 C CA . PRO A 1 378 ? -16.415 -16.528 1.467 1.00 88.31 378 PRO A CA 1
ATOM 3045 C C . PRO A 1 378 ? -16.635 -15.328 0.532 1.00 88.31 378 PRO A C 1
ATOM 3047 O O . PRO A 1 378 ? -15.822 -15.070 -0.352 1.00 88.31 378 PRO A O 1
ATOM 3050 N N . LYS A 1 379 ? -17.678 -14.520 0.778 1.00 86.69 379 LYS A N 1
ATOM 3051 C CA . LYS A 1 379 ? -17.961 -13.284 0.021 1.00 86.69 379 LYS A CA 1
ATOM 3052 C C . LYS A 1 379 ? -16.838 -12.254 0.156 1.00 86.69 379 LYS A C 1
ATOM 3054 O O . LYS A 1 379 ? -16.463 -11.612 -0.825 1.00 86.69 379 LYS A O 1
ATOM 3059 N N . PHE A 1 380 ? -16.295 -12.103 1.363 1.00 88.94 380 PHE A N 1
ATOM 3060 C CA . PHE A 1 380 ? -15.140 -11.247 1.616 1.00 88.94 380 PHE A CA 1
ATOM 3061 C C . PHE A 1 380 ? -13.904 -11.727 0.842 1.00 88.94 380 PHE A C 1
ATOM 3063 O O . PHE A 1 380 ? -13.265 -10.929 0.154 1.00 88.94 380 PHE A O 1
ATOM 3070 N N . MET A 1 381 ? -13.619 -13.031 0.872 1.00 91.25 381 MET A N 1
ATOM 3071 C CA . MET A 1 381 ? -12.494 -13.616 0.139 1.00 91.25 381 MET A CA 1
ATOM 3072 C C . MET A 1 381 ? -12.638 -13.477 -1.379 1.00 91.25 381 MET A C 1
ATOM 3074 O O . MET A 1 381 ? -11.669 -13.099 -2.027 1.00 91.25 381 MET A O 1
ATOM 3078 N N . ARG A 1 382 ? -13.835 -13.670 -1.953 1.00 90.31 382 ARG A N 1
ATOM 3079 C CA . ARG A 1 382 ? -14.084 -13.451 -3.395 1.00 90.31 382 ARG A CA 1
ATOM 3080 C C . ARG A 1 382 ? -13.698 -12.042 -3.839 1.00 90.31 382 ARG A C 1
ATOM 3082 O O . ARG A 1 382 ? -12.960 -11.886 -4.805 1.00 90.31 382 ARG A O 1
ATOM 3089 N N . ARG A 1 383 ? -14.104 -11.018 -3.076 1.00 89.12 383 ARG A N 1
ATOM 3090 C CA . ARG A 1 383 ? -13.722 -9.616 -3.339 1.00 89.12 383 ARG A CA 1
ATOM 3091 C C . ARG A 1 383 ? -12.208 -9.412 -3.285 1.00 89.12 383 ARG A C 1
ATOM 3093 O O . ARG A 1 383 ? -11.656 -8.644 -4.073 1.00 89.12 383 ARG A O 1
ATOM 3100 N N . LEU A 1 384 ? -11.533 -10.079 -2.351 1.00 90.88 384 LEU A N 1
ATOM 3101 C CA . LEU A 1 384 ? -10.080 -10.018 -2.224 1.00 90.88 384 LEU A CA 1
ATOM 3102 C C . LEU A 1 384 ? -9.385 -10.714 -3.405 1.00 90.88 384 LEU A C 1
ATOM 3104 O O . LEU A 1 384 ? -8.444 -10.154 -3.965 1.00 90.88 384 LEU A O 1
ATOM 3108 N N . TYR A 1 385 ? -9.880 -11.880 -3.832 1.00 92.56 385 TYR A N 1
ATOM 3109 C CA . TYR A 1 385 ? -9.385 -12.584 -5.013 1.00 92.56 385 TYR A CA 1
ATOM 3110 C C . TYR A 1 385 ? -9.565 -11.759 -6.282 1.00 92.56 385 TYR A C 1
ATOM 3112 O O . TYR A 1 385 ? -8.615 -11.676 -7.048 1.00 92.56 385 TYR A O 1
ATOM 3120 N N . THR A 1 386 ? -10.688 -11.053 -6.468 1.00 91.50 386 THR A N 1
ATOM 3121 C CA . THR A 1 386 ? -10.855 -10.118 -7.597 1.00 91.50 386 THR A CA 1
ATOM 3122 C C . THR A 1 386 ? -9.732 -9.078 -7.624 1.00 91.50 386 THR A C 1
ATOM 3124 O O . THR A 1 386 ? -9.103 -8.870 -8.659 1.00 91.50 386 THR A O 1
ATOM 3127 N N . LYS A 1 387 ? -9.406 -8.467 -6.473 1.00 91.50 387 LYS A N 1
ATOM 3128 C CA . LYS A 1 387 ? -8.306 -7.489 -6.372 1.00 91.50 387 LYS A CA 1
ATOM 3129 C C . LYS A 1 387 ? -6.947 -8.078 -6.739 1.00 91.50 387 LYS A C 1
ATOM 3131 O O . LYS A 1 387 ? -6.148 -7.408 -7.387 1.00 91.50 387 LYS A O 1
ATOM 3136 N N . VAL A 1 388 ? -6.670 -9.309 -6.317 1.00 92.94 388 VAL A N 1
ATOM 3137 C CA . VAL A 1 388 ? -5.405 -9.991 -6.631 1.00 92.94 388 VAL A CA 1
ATOM 3138 C C . VAL A 1 388 ? -5.363 -10.423 -8.098 1.00 92.94 388 VAL A C 1
ATOM 3140 O O . VAL A 1 388 ? -4.344 -10.225 -8.753 1.00 92.94 388 VAL A O 1
ATOM 3143 N N . LEU A 1 389 ? -6.465 -10.950 -8.633 1.00 93.19 389 LEU A N 1
ATOM 3144 C CA . LEU A 1 389 ? -6.581 -11.453 -10.000 1.00 93.19 389 LEU A CA 1
ATOM 3145 C C . LEU A 1 389 ? -6.429 -10.345 -11.045 1.00 93.19 389 LEU A C 1
ATOM 3147 O O . LEU A 1 389 ? -5.786 -10.576 -12.063 1.00 93.19 389 LEU A O 1
ATOM 3151 N N . MET A 1 390 ? -6.901 -9.124 -10.767 1.00 92.56 390 MET A N 1
ATOM 3152 C CA . MET A 1 390 ? -6.631 -7.952 -11.618 1.00 92.56 390 MET A CA 1
ATOM 3153 C C . MET A 1 390 ? -5.126 -7.667 -11.789 1.00 92.56 390 MET A C 1
ATOM 3155 O O . MET A 1 390 ? -4.704 -7.119 -12.802 1.00 92.56 390 MET A O 1
ATOM 3159 N N . LEU A 1 391 ? -4.297 -8.063 -10.818 1.00 93.94 391 LEU A N 1
ATOM 3160 C CA . LEU A 1 391 ? -2.837 -7.916 -10.854 1.00 93.94 391 LEU A CA 1
ATOM 3161 C C . LEU A 1 391 ? -2.124 -9.164 -11.400 1.00 93.94 391 LEU A C 1
ATOM 3163 O O . LEU A 1 391 ? -0.887 -9.220 -11.419 1.00 93.94 391 LEU A O 1
ATOM 3167 N N . CYS A 1 392 ? -2.875 -10.184 -11.808 1.00 94.12 392 CYS A N 1
ATOM 3168 C CA . CYS A 1 392 ? -2.367 -11.455 -12.294 1.00 94.12 392 CYS A CA 1
ATOM 3169 C C . CYS A 1 392 ? -2.769 -11.671 -13.754 1.00 94.12 392 CYS A C 1
ATOM 3171 O O . CYS A 1 392 ? -3.923 -11.497 -14.142 1.00 94.12 392 CYS A O 1
ATOM 3173 N N . CYS A 1 393 ? -1.810 -12.126 -14.552 1.00 94.31 393 CYS A N 1
ATOM 3174 C CA . CYS A 1 393 ? -2.059 -12.602 -15.903 1.00 94.31 393 CYS A CA 1
ATOM 3175 C C . CYS A 1 393 ? -1.747 -14.091 -16.017 1.00 94.31 393 CYS A C 1
ATOM 3177 O O . CYS A 1 393 ? -0.910 -14.609 -15.270 1.00 94.31 393 CYS A O 1
ATOM 3179 N N . LYS A 1 394 ? -2.409 -14.750 -16.963 1.00 94.75 394 LYS A N 1
ATOM 3180 C CA . LYS A 1 394 ? -1.961 -16.020 -17.536 1.00 94.75 394 LYS A CA 1
ATOM 3181 C C . LYS A 1 394 ? -1.431 -15.783 -18.945 1.00 94.75 394 LYS A C 1
ATOM 3183 O O . LYS A 1 394 ? -1.705 -14.737 -19.544 1.00 94.75 394 LYS A O 1
ATOM 3188 N N . LEU A 1 395 ? -0.608 -16.707 -19.424 1.00 93.50 395 LEU A N 1
ATOM 3189 C CA . LEU A 1 395 ? 0.085 -16.580 -20.697 1.00 93.50 395 LEU A CA 1
ATOM 3190 C C . LEU A 1 395 ? -0.266 -17.779 -21.577 1.00 93.50 395 LEU A C 1
ATOM 3192 O O . LEU A 1 395 ? 0.223 -18.877 -21.337 1.00 93.50 395 LEU A O 1
ATOM 3196 N N . ASP A 1 396 ? -1.059 -17.532 -22.612 1.00 92.62 396 ASP A N 1
ATOM 3197 C CA . ASP A 1 396 ? -1.509 -18.556 -23.550 1.00 92.62 396 ASP A CA 1
ATOM 3198 C C . ASP A 1 396 ? -0.850 -18.327 -24.912 1.00 92.62 396 ASP A C 1
ATOM 3200 O O . ASP A 1 396 ? -0.676 -17.183 -25.352 1.00 92.62 396 ASP A O 1
ATOM 3204 N N . TYR A 1 397 ? -0.433 -19.404 -25.576 1.00 90.62 397 TYR A N 1
ATOM 3205 C CA . TYR A 1 397 ? 0.110 -19.309 -26.927 1.00 90.62 397 TYR A CA 1
ATOM 3206 C C . TYR A 1 397 ? -1.037 -19.331 -27.936 1.00 90.62 397 TYR A C 1
ATOM 3208 O O . TYR A 1 397 ? -1.791 -20.297 -28.024 1.00 90.62 397 TYR A O 1
ATOM 3216 N N . ASP A 1 398 ? -1.181 -18.247 -28.692 1.00 90.06 398 ASP A N 1
ATOM 3217 C CA . ASP A 1 398 ? -2.185 -18.142 -29.740 1.00 90.06 398 ASP A CA 1
ATOM 3218 C C . ASP A 1 398 ? -1.619 -18.724 -31.038 1.00 90.06 398 ASP A C 1
ATOM 3220 O O . ASP A 1 398 ? -0.837 -18.072 -31.738 1.00 90.06 398 ASP A O 1
ATOM 3224 N N . HIS A 1 399 ? -2.014 -19.962 -31.348 1.00 88.31 399 HIS A N 1
ATOM 3225 C CA . HIS A 1 399 ? -1.570 -20.677 -32.546 1.00 88.31 399 HIS A CA 1
ATOM 3226 C C . HIS A 1 399 ? -1.991 -19.979 -33.847 1.00 88.31 399 HIS A C 1
ATOM 3228 O O . HIS A 1 399 ? -1.248 -20.041 -34.824 1.00 88.31 399 HIS A O 1
ATOM 3234 N N . LYS A 1 400 ? -3.127 -19.261 -33.866 1.00 90.75 400 LYS A N 1
ATOM 3235 C CA . LYS A 1 400 ? -3.616 -18.570 -35.075 1.00 90.75 400 LYS A CA 1
ATOM 3236 C C . LYS A 1 400 ? -2.720 -17.394 -35.448 1.00 90.75 400 LYS A C 1
ATOM 3238 O O . LYS A 1 400 ? -2.402 -17.188 -36.612 1.00 90.75 400 LYS A O 1
ATOM 3243 N N . HIS A 1 401 ? -2.294 -16.628 -34.446 1.00 85.38 401 HIS A N 1
ATOM 3244 C CA . HIS A 1 401 ? -1.468 -15.433 -34.637 1.00 85.38 401 HIS A CA 1
ATOM 3245 C C . HIS A 1 401 ? 0.025 -15.659 -34.347 1.00 85.38 401 HIS A C 1
ATOM 3247 O O . HIS A 1 401 ? 0.780 -14.686 -34.306 1.00 85.38 401 HIS A O 1
ATOM 3253 N N . LYS A 1 402 ? 0.440 -16.913 -34.106 1.00 85.75 402 LYS A N 1
ATOM 3254 C CA . LYS A 1 402 ? 1.811 -17.330 -33.755 1.00 85.75 402 LYS A CA 1
ATOM 3255 C C . LYS A 1 402 ? 2.461 -16.441 -32.680 1.00 85.75 402 LYS A C 1
ATOM 3257 O O . LYS A 1 402 ? 3.639 -16.095 -32.764 1.00 85.75 402 LYS A O 1
ATOM 3262 N N . ARG A 1 403 ? 1.692 -16.023 -31.666 1.00 88.31 403 ARG A N 1
ATOM 3263 C CA . ARG A 1 403 ? 2.146 -15.067 -30.638 1.00 88.31 403 ARG A CA 1
ATOM 3264 C C . ARG A 1 403 ? 1.636 -15.423 -29.251 1.00 88.31 403 ARG A C 1
ATOM 3266 O O . ARG A 1 403 ? 0.540 -15.946 -29.091 1.00 88.31 403 ARG A O 1
ATOM 3273 N N . TRP A 1 404 ? 2.392 -15.042 -28.228 1.00 91.12 404 TRP A N 1
ATOM 3274 C CA . TRP A 1 404 ? 1.916 -15.137 -26.851 1.00 91.12 404 TRP A CA 1
ATOM 3275 C C . TRP A 1 404 ? 0.873 -14.063 -26.550 1.00 91.12 404 TRP A C 1
ATOM 3277 O O . TRP A 1 404 ? 1.088 -12.872 -26.801 1.00 91.12 404 TRP A O 1
ATOM 3287 N N . LYS A 1 405 ? -0.239 -14.487 -25.956 1.00 92.69 405 LYS A N 1
ATOM 3288 C CA . LYS A 1 405 ? -1.329 -13.643 -25.481 1.00 92.69 405 LYS A CA 1
ATOM 3289 C C . LYS A 1 405 ? -1.348 -13.677 -23.955 1.00 92.69 405 LYS A C 1
ATOM 3291 O O . LYS A 1 405 ? -1.469 -14.730 -23.342 1.00 92.69 405 LYS A O 1
ATOM 3296 N N . ALA A 1 406 ? -1.224 -12.505 -23.337 1.00 94.31 406 ALA A N 1
ATOM 3297 C CA . ALA A 1 406 ? -1.356 -12.357 -21.893 1.00 94.31 406 ALA A CA 1
ATOM 3298 C C . ALA A 1 406 ? -2.786 -11.920 -21.551 1.00 94.31 406 ALA A C 1
ATOM 3300 O O . ALA A 1 406 ? -3.188 -10.799 -21.876 1.00 94.31 406 ALA A O 1
ATOM 3301 N N . THR A 1 407 ? -3.554 -12.788 -20.895 1.00 93.62 407 THR A N 1
ATOM 3302 C CA . THR A 1 407 ? -4.910 -12.466 -20.434 1.00 93.62 407 THR A CA 1
ATOM 3303 C C . THR A 1 407 ? -4.870 -12.073 -18.963 1.00 93.62 407 THR A C 1
ATOM 3305 O O . THR A 1 407 ? -4.384 -12.824 -18.116 1.00 93.62 407 THR A O 1
ATOM 3308 N N . TRP A 1 408 ? -5.361 -10.873 -18.663 1.00 93.81 408 TRP A N 1
ATOM 3309 C CA . TRP A 1 408 ? -5.418 -10.313 -17.310 1.00 93.81 408 TRP A CA 1
ATOM 3310 C C . TRP A 1 408 ? -6.809 -10.491 -16.719 1.00 93.81 408 TRP A C 1
ATOM 3312 O O . TRP A 1 408 ? -7.781 -10.447 -17.470 1.00 93.81 408 TRP A O 1
ATOM 3322 N N . GLY A 1 409 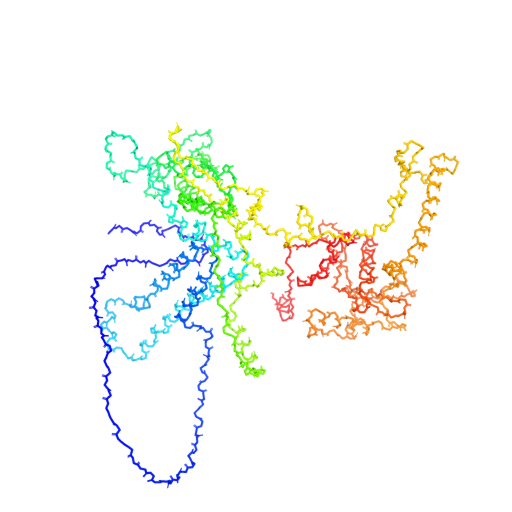? -6.894 -10.623 -15.395 1.00 88.44 409 GLY A N 1
ATOM 3323 C CA . GLY A 1 409 ? -8.174 -10.637 -14.691 1.00 88.44 409 GLY A CA 1
ATOM 3324 C C . GLY A 1 409 ? -8.989 -9.366 -14.922 1.00 88.44 409 GLY A C 1
ATOM 3325 O O . GLY A 1 409 ? -8.435 -8.270 -15.028 1.00 88.44 409 GLY A O 1
ATOM 3326 N N . GLU A 1 410 ? -10.307 -9.519 -14.972 1.00 84.19 410 GLU A N 1
ATOM 3327 C CA . GLU A 1 410 ? -11.247 -8.415 -15.148 1.00 84.19 410 GLU A CA 1
ATOM 3328 C C . GLU A 1 410 ? -11.918 -8.031 -13.820 1.00 84.19 410 GLU A C 1
ATOM 3330 O O . GLU A 1 410 ? -12.088 -8.879 -12.935 1.00 84.19 410 GLU A O 1
ATOM 3335 N N . PRO A 1 411 ? -12.298 -6.753 -13.639 1.00 75.12 411 PRO A N 1
ATOM 3336 C CA . PRO A 1 411 ? -13.059 -6.336 -12.472 1.00 75.12 411 PRO A CA 1
ATOM 3337 C C . PRO A 1 411 ? -14.456 -6.970 -12.511 1.00 75.12 411 PRO A C 1
ATOM 3339 O O . PRO A 1 411 ? -15.235 -6.732 -13.432 1.00 75.12 411 PRO A O 1
ATOM 3342 N N . SER A 1 412 ? -14.800 -7.756 -11.488 1.00 66.50 412 SER A N 1
ATOM 3343 C CA . SER A 1 412 ? -16.151 -8.310 -11.350 1.00 66.50 412 SER A CA 1
ATOM 3344 C C . SER A 1 412 ? -17.147 -7.172 -11.090 1.00 66.50 412 SER A C 1
ATOM 3346 O O . SER A 1 412 ? -17.138 -6.568 -10.016 1.00 66.50 412 SER A O 1
ATOM 3348 N N . LYS A 1 413 ? -17.992 -6.857 -12.081 1.00 60.88 413 LYS A N 1
ATOM 3349 C CA . LYS A 1 413 ? -18.986 -5.768 -12.001 1.00 60.88 413 LYS A CA 1
ATOM 3350 C C . LYS A 1 413 ? -20.190 -6.112 -11.112 1.00 60.88 413 LYS A C 1
ATOM 3352 O O . LYS A 1 413 ? -20.912 -5.213 -10.697 1.00 60.88 413 LYS A O 1
ATOM 3357 N N . THR A 1 414 ? -20.405 -7.387 -10.778 1.00 56.28 414 THR A N 1
ATOM 3358 C CA . THR A 1 414 ? -21.482 -7.838 -9.880 1.00 56.28 414 THR A CA 1
ATOM 3359 C C . THR A 1 414 ? -21.223 -9.290 -9.474 1.00 56.28 414 THR A C 1
ATOM 3361 O O . THR A 1 414 ? -21.272 -10.190 -10.308 1.00 56.28 414 THR A O 1
ATOM 3364 N N . ILE A 1 415 ? -20.951 -9.549 -8.190 1.00 58.88 415 ILE A N 1
ATOM 3365 C CA . ILE A 1 415 ? -20.967 -10.921 -7.658 1.00 58.88 415 ILE A CA 1
ATOM 3366 C C . ILE A 1 415 ? -22.443 -11.307 -7.551 1.00 58.88 415 ILE A C 1
ATOM 3368 O O . ILE A 1 415 ? -23.079 -10.987 -6.544 1.00 58.88 415 ILE A O 1
ATOM 3372 N N . LYS A 1 416 ? -23.005 -11.923 -8.597 1.00 54.00 416 LYS A N 1
ATOM 3373 C CA . LYS A 1 416 ? -24.355 -12.489 -8.525 1.00 54.00 416 LYS A CA 1
ATOM 3374 C C . LYS A 1 416 ? -24.335 -13.581 -7.446 1.00 54.00 416 LYS A C 1
ATOM 3376 O O . LYS A 1 416 ? -23.479 -14.467 -7.521 1.00 54.00 416 LYS A O 1
ATOM 3381 N N . PRO A 1 417 ? -25.170 -13.508 -6.396 1.00 52.59 417 PRO A N 1
ATOM 3382 C CA . PRO A 1 417 ? -25.318 -14.646 -5.503 1.00 52.59 417 PRO A CA 1
ATOM 3383 C C . PRO A 1 417 ? -25.804 -15.828 -6.347 1.00 52.59 417 PRO A C 1
ATOM 3385 O O . PRO A 1 417 ? -26.720 -15.669 -7.149 1.00 52.59 417 PRO A O 1
ATOM 3388 N N . ALA A 1 418 ? -25.164 -16.990 -6.211 1.00 51.91 418 ALA A N 1
ATOM 3389 C CA . ALA A 1 418 ? -25.748 -18.216 -6.731 1.00 51.91 418 ALA A CA 1
ATOM 3390 C C . ALA A 1 418 ? -27.068 -18.414 -5.976 1.00 51.91 418 ALA A C 1
ATOM 3392 O O . ALA A 1 418 ? -27.054 -18.518 -4.747 1.00 51.91 418 ALA A O 1
ATOM 3393 N N . LEU A 1 419 ? -28.192 -18.360 -6.690 1.00 46.19 419 LEU A N 1
ATOM 3394 C CA . LEU A 1 419 ? -29.486 -18.749 -6.147 1.00 46.19 419 LEU A CA 1
ATOM 3395 C C . LEU A 1 419 ? -29.377 -20.246 -5.848 1.00 46.19 419 LEU A C 1
ATOM 3397 O O . LEU A 1 419 ? -29.222 -21.048 -6.764 1.00 46.19 419 LEU A O 1
ATOM 3401 N N . TYR A 1 420 ? -29.348 -20.616 -4.568 1.00 48.94 420 TYR A N 1
ATOM 3402 C CA . TYR A 1 420 ? -29.443 -22.017 -4.175 1.00 48.94 420 TYR A CA 1
ATOM 3403 C C . TYR A 1 420 ? -30.892 -22.453 -4.399 1.00 48.94 420 TYR A C 1
ATOM 3405 O O . TYR A 1 420 ? -31.747 -22.193 -3.562 1.00 48.94 420 TYR A O 1
ATOM 3413 N N . THR A 1 421 ? -31.172 -23.103 -5.524 1.00 46.22 421 THR A N 1
ATOM 3414 C CA . THR A 1 421 ? -32.412 -23.852 -5.765 1.00 46.22 421 THR A CA 1
ATOM 3415 C C . THR A 1 421 ? -32.299 -25.229 -5.111 1.00 46.22 421 THR A C 1
ATOM 3417 O O . THR A 1 421 ? -32.263 -26.258 -5.777 1.00 46.22 421 THR A O 1
ATOM 3420 N N . ALA A 1 422 ? -32.170 -25.266 -3.785 1.00 51.72 422 ALA A N 1
ATOM 3421 C CA . ALA A 1 422 ? -32.540 -26.478 -3.061 1.00 51.72 422 ALA A CA 1
ATOM 3422 C C . ALA A 1 422 ? -34.074 -26.476 -2.928 1.00 51.72 422 ALA A C 1
ATOM 3424 O O . ALA A 1 422 ? -34.628 -25.409 -2.657 1.00 51.72 422 ALA A O 1
ATOM 3425 N N . PRO A 1 423 ? -34.771 -27.610 -3.121 1.00 45.72 423 PRO A N 1
ATOM 3426 C CA . PRO A 1 423 ? -36.197 -27.700 -2.838 1.00 45.72 423 PRO A CA 1
ATOM 3427 C C . PRO A 1 423 ? -36.381 -27.545 -1.327 1.00 45.72 423 PRO A C 1
ATOM 3429 O O . PRO A 1 423 ? -36.137 -28.465 -0.552 1.00 45.72 423 PRO A O 1
ATOM 3432 N N . THR A 1 424 ? -36.700 -26.334 -0.894 1.00 53.66 424 THR A N 1
ATOM 3433 C CA . THR A 1 424 ? -37.007 -26.033 0.499 1.00 53.66 424 THR A CA 1
ATOM 3434 C C . THR A 1 424 ? -38.483 -26.273 0.765 1.00 53.66 424 THR A C 1
ATOM 3436 O O . THR A 1 424 ? -39.333 -25.830 -0.005 1.00 53.66 424 THR A O 1
ATOM 3439 N N . ASP A 1 425 ? -38.758 -26.955 1.871 1.00 55.50 425 ASP A N 1
ATOM 3440 C CA . ASP A 1 425 ? -40.092 -27.213 2.403 1.00 55.50 425 ASP A CA 1
ATOM 3441 C C . ASP A 1 425 ? -40.882 -25.894 2.532 1.00 55.50 425 ASP A C 1
ATOM 3443 O O . ASP A 1 425 ? -40.405 -24.939 3.154 1.00 55.50 425 ASP A O 1
ATOM 3447 N N . GLN A 1 426 ? -42.063 -25.804 1.905 1.00 60.28 426 GLN A N 1
ATOM 3448 C CA . GLN A 1 426 ? -42.849 -24.557 1.812 1.00 60.28 426 GLN A CA 1
ATOM 3449 C C . GLN A 1 426 ? -43.286 -24.030 3.189 1.00 60.28 426 GLN A C 1
ATOM 3451 O O . GLN A 1 426 ? -43.526 -22.835 3.358 1.00 60.28 426 GLN A O 1
ATOM 3456 N N . SER A 1 427 ? -43.315 -24.907 4.192 1.00 68.75 427 SER A N 1
ATOM 3457 C CA . SER A 1 427 ? -43.597 -24.579 5.590 1.00 68.75 427 SER A CA 1
ATOM 3458 C C . SER A 1 427 ? -42.563 -23.628 6.214 1.00 68.75 427 SER A C 1
ATOM 3460 O O . SER A 1 427 ? -42.919 -22.822 7.072 1.00 68.75 427 SER A O 1
ATOM 3462 N N . LEU A 1 428 ? -41.302 -23.655 5.759 1.00 61.59 428 LEU A N 1
ATOM 3463 C CA . LEU A 1 428 ? -40.217 -22.834 6.314 1.00 61.59 428 LEU A CA 1
ATOM 3464 C C . LEU A 1 428 ? -40.343 -21.341 5.950 1.00 61.59 428 LEU A C 1
ATOM 3466 O O . LEU A 1 428 ? -39.774 -20.488 6.631 1.00 61.59 428 LEU A O 1
ATOM 3470 N N . PHE A 1 429 ? -41.075 -21.031 4.875 1.00 61.50 429 PHE A N 1
ATOM 3471 C CA . PHE A 1 429 ? -41.267 -19.676 4.344 1.00 61.50 429 PHE A CA 1
ATOM 3472 C C . PHE A 1 429 ? -42.694 -19.149 4.534 1.00 61.50 429 PHE A C 1
ATOM 3474 O O . PHE A 1 429 ? -43.055 -18.124 3.955 1.00 61.50 429 PHE A O 1
ATOM 3481 N N . ALA A 1 430 ? -43.503 -19.805 5.370 1.00 63.44 430 ALA A N 1
ATOM 3482 C CA . ALA A 1 430 ? -44.805 -19.282 5.754 1.00 63.44 430 ALA A CA 1
ATOM 3483 C C . ALA A 1 430 ? -44.641 -17.884 6.389 1.00 63.44 430 ALA A C 1
ATOM 3485 O O . ALA A 1 430 ? -44.014 -17.730 7.437 1.00 63.44 430 ALA A O 1
ATOM 3486 N N . GLY A 1 431 ? -45.178 -16.853 5.728 1.00 65.38 431 GLY A N 1
ATOM 3487 C CA . GLY A 1 431 ? -45.045 -15.456 6.157 1.00 65.38 431 GLY A CA 1
ATOM 3488 C C . GLY A 1 431 ? -43.865 -14.691 5.545 1.00 65.38 431 GLY A C 1
ATOM 3489 O O . GLY A 1 431 ? -43.429 -13.700 6.128 1.00 65.38 431 GLY A O 1
ATOM 3490 N N . VAL A 1 432 ? -43.347 -15.126 4.393 1.00 64.12 432 VAL A N 1
ATOM 3491 C CA . VAL A 1 432 ? -42.325 -14.432 3.592 1.00 64.12 432 VAL A CA 1
ATOM 3492 C C . VAL A 1 432 ? -42.861 -14.263 2.163 1.00 64.12 432 VAL A C 1
ATOM 3494 O O . VAL A 1 432 ? -43.467 -15.186 1.632 1.00 64.12 432 VAL A O 1
ATOM 3497 N N . ASP A 1 433 ? -42.702 -13.085 1.558 1.00 71.00 433 ASP A N 1
ATOM 3498 C CA . ASP A 1 433 ? -43.115 -12.828 0.172 1.00 71.00 433 ASP A CA 1
ATOM 3499 C C . ASP A 1 433 ? -42.225 -13.564 -0.855 1.00 71.00 433 ASP A C 1
ATOM 3501 O O . ASP A 1 433 ? -41.146 -14.061 -0.520 1.00 71.00 433 ASP A O 1
ATOM 3505 N N . ASP A 1 434 ? -42.647 -13.608 -2.127 1.00 68.31 434 ASP A N 1
ATOM 3506 C CA . ASP A 1 434 ? -41.933 -14.292 -3.227 1.00 68.31 434 ASP A CA 1
ATOM 3507 C C . ASP A 1 434 ? -40.495 -13.774 -3.454 1.00 68.31 434 ASP A C 1
ATOM 3509 O O . ASP A 1 434 ? -39.683 -14.403 -4.135 1.00 68.31 434 ASP A O 1
ATOM 3513 N N . MET A 1 435 ? -40.159 -12.622 -2.866 1.00 64.75 435 MET A N 1
ATOM 3514 C CA . MET A 1 435 ? -38.840 -11.989 -2.916 1.00 64.75 435 MET A CA 1
ATOM 3515 C C . MET A 1 435 ? -37.978 -12.299 -1.679 1.00 64.75 435 MET A C 1
ATOM 3517 O O . MET A 1 435 ? -36.840 -11.825 -1.582 1.00 64.75 435 MET A O 1
ATOM 3521 N N . GLY A 1 436 ? -38.469 -13.119 -0.744 1.00 60.50 436 GLY A N 1
ATOM 3522 C CA . GLY A 1 436 ? -37.737 -13.539 0.449 1.00 60.50 436 GLY A CA 1
ATOM 3523 C C . GLY A 1 436 ? -37.765 -12.516 1.590 1.00 60.50 436 GLY A C 1
ATOM 3524 O O . GLY A 1 436 ? -36.889 -12.533 2.462 1.00 60.50 436 GLY A O 1
ATOM 3525 N N . HIS A 1 437 ? -38.722 -11.591 1.595 1.00 61.59 437 HIS A N 1
ATOM 3526 C CA . HIS A 1 437 ? -38.910 -10.605 2.650 1.00 61.59 437 HIS A CA 1
ATOM 3527 C C . HIS A 1 437 ? -40.099 -10.954 3.541 1.00 61.59 437 HIS A C 1
ATOM 3529 O O . HIS A 1 437 ? -41.191 -11.263 3.084 1.00 61.59 437 HIS A O 1
ATOM 3535 N N . ILE A 1 438 ? -39.898 -10.859 4.855 1.00 71.75 438 ILE A N 1
ATOM 3536 C CA . ILE A 1 438 ? -41.009 -10.896 5.810 1.00 71.75 438 ILE A CA 1
ATOM 3537 C C . ILE A 1 438 ? -41.876 -9.658 5.514 1.00 71.75 438 ILE A C 1
ATOM 3539 O O . ILE A 1 438 ? -41.318 -8.549 5.561 1.00 71.75 438 ILE A O 1
ATOM 3543 N N . PRO A 1 439 ? -43.186 -9.797 5.215 1.00 59.00 439 PRO A N 1
ATOM 3544 C CA . PRO A 1 439 ? -44.079 -8.678 4.968 1.00 59.00 439 PRO A CA 1
ATOM 3545 C C . PRO A 1 439 ? -44.025 -7.745 6.169 1.00 59.00 439 PRO A C 1
ATOM 3547 O O . PRO A 1 439 ? -44.521 -8.039 7.258 1.00 59.00 439 PRO A O 1
ATOM 3550 N N . LYS A 1 440 ? -43.348 -6.610 6.004 1.00 52.88 440 LYS A N 1
ATOM 3551 C CA . LYS A 1 440 ? -43.367 -5.570 7.024 1.00 52.88 440 LYS A CA 1
ATOM 3552 C C . LYS A 1 440 ? -44.798 -5.069 7.074 1.00 52.88 440 LYS A C 1
ATOM 3554 O O . LYS A 1 440 ? -45.304 -4.628 6.043 1.00 52.88 440 LYS A O 1
ATOM 3559 N N . VAL A 1 441 ? -45.411 -5.105 8.261 1.00 52.44 441 VAL A N 1
ATOM 3560 C CA . VAL A 1 441 ? -46.660 -4.382 8.538 1.00 52.44 441 VAL A CA 1
ATOM 3561 C C . VAL A 1 441 ? -46.524 -3.016 7.871 1.00 52.44 441 VAL A C 1
ATOM 3563 O O . VAL A 1 441 ? -45.493 -2.363 8.106 1.00 52.44 441 VAL A O 1
ATOM 3566 N N . PRO A 1 442 ? -47.457 -2.617 6.983 1.00 39.88 442 PRO A N 1
ATOM 3567 C CA . PRO A 1 442 ? -47.331 -1.367 6.258 1.00 39.88 442 PRO A CA 1
ATOM 3568 C C . PRO A 1 442 ? -47.056 -0.296 7.298 1.00 39.88 442 PRO A C 1
ATOM 3570 O O . PRO A 1 442 ? -47.850 -0.097 8.222 1.00 39.88 442 PRO A O 1
ATOM 3573 N N . LYS A 1 443 ? -45.881 0.343 7.208 1.00 41.19 443 LYS A N 1
ATOM 3574 C CA . LYS A 1 443 ? -45.624 1.535 8.010 1.00 41.19 443 LYS A CA 1
ATOM 3575 C C . LYS A 1 443 ? -46.831 2.410 7.744 1.00 41.19 443 LYS A C 1
ATOM 3577 O O . LYS A 1 443 ? -47.065 2.713 6.575 1.00 41.19 443 LYS A O 1
ATOM 3582 N N . LYS A 1 444 ? -47.608 2.754 8.781 1.00 39.06 444 LYS A N 1
ATOM 3583 C CA . LYS A 1 444 ? -48.643 3.781 8.665 1.00 39.06 444 LYS A CA 1
ATOM 3584 C C . LYS A 1 444 ? -47.958 4.933 7.947 1.00 39.06 444 LYS A C 1
ATOM 3586 O O . LYS A 1 444 ? -47.064 5.561 8.515 1.00 39.06 444 LYS A O 1
ATOM 3591 N N . HIS A 1 445 ? -48.283 5.120 6.671 1.00 37.81 445 HIS A N 1
ATOM 3592 C CA . HIS A 1 445 ? -47.870 6.291 5.936 1.00 37.81 445 HIS A CA 1
ATOM 3593 C C . HIS A 1 445 ? -48.630 7.406 6.627 1.00 37.81 445 HIS A C 1
ATOM 3595 O O . HIS A 1 445 ? -49.789 7.670 6.328 1.00 37.81 445 HIS A O 1
ATOM 3601 N N . SER A 1 446 ? -48.014 7.980 7.657 1.00 38.00 446 SER A N 1
ATOM 3602 C CA . SER A 1 446 ? -48.500 9.198 8.249 1.00 38.00 446 SER A CA 1
ATOM 3603 C C . SER A 1 446 ? -48.410 10.244 7.147 1.00 38.00 446 SER A C 1
ATOM 3605 O O . SER A 1 446 ? -47.330 10.759 6.865 1.00 38.00 446 SER A O 1
ATOM 3607 N N . LEU A 1 447 ? -49.579 10.515 6.573 1.00 44.94 447 LEU A N 1
ATOM 3608 C CA . LEU A 1 447 ? -49.990 11.783 5.994 1.00 44.94 447 LEU A CA 1
ATOM 3609 C C . LEU A 1 447 ? -49.452 12.064 4.582 1.00 44.94 447 LEU A C 1
ATOM 3611 O O . LEU A 1 447 ? -48.274 12.327 4.368 1.00 44.94 447 LEU A O 1
ATOM 3615 N N . ASP A 1 448 ? -50.386 12.023 3.631 1.00 42.09 448 ASP A N 1
ATOM 3616 C CA . ASP A 1 448 ? -50.564 13.010 2.565 1.00 42.09 448 ASP A CA 1
ATOM 3617 C C . ASP A 1 448 ? -49.291 13.648 1.981 1.00 42.09 448 ASP A C 1
ATOM 3619 O O . ASP A 1 448 ? -48.744 14.634 2.480 1.00 42.09 448 ASP A O 1
ATOM 3623 N N . LYS A 1 449 ? -48.883 13.161 0.803 1.00 44.19 449 LYS A N 1
ATOM 3624 C CA . LYS A 1 449 ? -47.881 13.824 -0.053 1.00 44.19 449 LYS A CA 1
ATOM 3625 C C . LYS A 1 449 ? -48.355 15.186 -0.602 1.00 44.19 449 LYS A C 1
ATOM 3627 O O . LYS A 1 449 ? -47.602 15.833 -1.324 1.00 44.19 449 LYS A O 1
ATOM 3632 N N . SER A 1 450 ? -49.559 15.647 -0.249 1.00 43.84 450 SER A N 1
ATOM 3633 C CA . SER A 1 450 ? -50.104 16.968 -0.596 1.00 43.84 450 SER A CA 1
ATOM 3634 C C . SER A 1 450 ? -49.446 18.132 0.168 1.00 43.84 450 SER A C 1
ATOM 3636 O O . SER A 1 450 ? -49.633 19.289 -0.196 1.00 43.84 450 SER A O 1
ATOM 3638 N N . ALA A 1 451 ? -48.611 17.865 1.181 1.00 48.94 451 ALA A N 1
ATOM 3639 C CA . ALA A 1 451 ? -47.998 18.900 2.023 1.00 48.94 451 ALA A CA 1
ATOM 3640 C C . ALA A 1 451 ? -46.690 19.526 1.473 1.00 48.94 451 ALA A C 1
ATOM 3642 O O . ALA A 1 451 ? -45.920 20.129 2.224 1.00 48.94 451 ALA A O 1
ATOM 3643 N N . HIS A 1 452 ? -46.393 19.400 0.177 1.00 49.38 452 HIS A N 1
ATOM 3644 C CA . HIS A 1 452 ? -45.365 20.213 -0.485 1.00 49.38 452 HIS A CA 1
ATOM 3645 C C . HIS A 1 452 ? -46.037 21.292 -1.333 1.00 49.38 452 HIS A C 1
ATOM 3647 O O . HIS A 1 452 ? -46.274 21.115 -2.523 1.00 49.38 452 HIS A O 1
ATOM 3653 N N . VAL A 1 453 ? -46.333 22.430 -0.695 1.00 58.41 453 VAL A N 1
ATOM 3654 C CA . VAL A 1 453 ? -46.916 23.628 -1.324 1.00 58.41 453 VAL A CA 1
ATOM 3655 C C . VAL A 1 453 ? -45.848 24.349 -2.160 1.00 58.41 453 VAL A C 1
ATOM 3657 O O . VAL A 1 453 ? -45.393 25.444 -1.825 1.00 58.41 453 VAL A O 1
ATOM 3660 N N . GLN A 1 454 ? -45.383 23.717 -3.235 1.00 59.75 454 GLN A N 1
ATOM 3661 C CA . GLN A 1 454 ? -44.741 24.464 -4.314 1.00 59.75 454 GLN A CA 1
ATOM 3662 C C . GLN A 1 454 ? -45.852 25.183 -5.097 1.00 59.75 454 GLN A C 1
ATOM 3664 O O . GLN A 1 454 ? -46.886 24.565 -5.355 1.00 59.75 454 GLN A O 1
ATOM 3669 N N . PRO A 1 455 ? -45.699 26.481 -5.412 1.00 64.25 455 PRO A N 1
ATOM 3670 C CA . PRO A 1 455 ? -46.734 27.225 -6.117 1.00 64.25 455 PRO A CA 1
ATOM 3671 C C . PRO A 1 455 ? -46.922 26.603 -7.500 1.00 64.25 455 PRO A C 1
ATOM 3673 O O . PRO A 1 455 ? -45.941 26.357 -8.203 1.00 64.25 455 PRO A O 1
ATOM 3676 N N . ARG A 1 456 ? -48.169 26.311 -7.866 1.00 65.12 456 ARG A N 1
ATOM 3677 C CA . ARG A 1 456 ? -48.535 25.823 -9.194 1.00 65.12 456 ARG A CA 1
ATOM 3678 C C . ARG A 1 456 ? -49.591 26.732 -9.808 1.00 65.12 456 ARG A C 1
ATOM 3680 O O . ARG A 1 456 ? -50.406 27.277 -9.063 1.00 65.12 456 ARG A O 1
ATOM 3687 N N . ASN A 1 457 ? -49.533 26.933 -11.121 1.00 66.75 457 ASN A N 1
ATOM 3688 C CA . ASN A 1 457 ? -50.528 27.726 -11.842 1.00 66.75 457 ASN A CA 1
ATOM 3689 C C . ASN A 1 457 ? -51.826 26.907 -11.983 1.00 66.75 457 ASN A C 1
ATOM 3691 O O . ASN A 1 457 ? -51.886 25.750 -11.557 1.00 66.75 457 ASN A O 1
ATOM 3695 N N . ALA A 1 458 ? -52.872 27.494 -12.572 1.00 64.38 458 ALA A N 1
ATOM 3696 C CA . ALA A 1 458 ? -54.140 26.795 -12.809 1.00 64.38 458 ALA A CA 1
ATOM 3697 C C . ALA A 1 458 ? -53.982 25.524 -13.678 1.00 64.38 458 ALA A C 1
ATOM 3699 O O . ALA A 1 458 ? -54.806 24.620 -13.595 1.00 64.38 458 ALA A O 1
ATOM 3700 N N . GLU A 1 459 ? -52.893 25.426 -14.446 1.00 67.81 459 GLU A N 1
ATOM 3701 C CA . GLU A 1 459 ? -52.549 24.305 -15.333 1.00 67.81 459 GLU A CA 1
ATOM 3702 C C . GLU A 1 459 ? -51.667 23.237 -14.648 1.00 67.81 459 GLU A C 1
ATOM 3704 O O . GLU A 1 459 ? -51.373 22.194 -15.229 1.00 67.81 459 GLU A O 1
ATOM 3709 N N . GLY A 1 460 ? -51.265 23.446 -13.387 1.00 63.75 460 GLY A N 1
ATOM 3710 C CA . GLY A 1 460 ? -50.522 22.467 -12.588 1.00 63.75 460 GLY A CA 1
ATOM 3711 C C . GLY A 1 460 ? -48.995 22.487 -12.751 1.00 63.75 460 GLY A C 1
ATOM 3712 O O . GLY A 1 460 ? -48.323 21.636 -12.152 1.00 63.75 460 GLY A O 1
ATOM 3713 N N . GLU A 1 461 ? -48.439 23.452 -13.485 1.00 66.19 461 GLU A N 1
ATOM 3714 C CA . GLU A 1 461 ? -46.999 23.682 -13.642 1.00 66.19 461 GLU A CA 1
ATOM 3715 C C . GLU A 1 461 ? -46.415 24.501 -12.486 1.00 66.19 461 GLU A C 1
ATOM 3717 O O . GLU A 1 461 ? -47.101 25.315 -11.874 1.00 66.19 461 GLU A O 1
ATOM 3722 N N . TYR A 1 462 ? -45.132 24.302 -12.168 1.00 65.94 462 TYR A N 1
ATOM 3723 C CA . TYR A 1 462 ? -44.471 24.999 -11.060 1.00 65.94 462 TYR A CA 1
ATOM 3724 C C . TYR A 1 462 ? -44.222 26.481 -11.372 1.00 65.94 462 TYR A C 1
ATOM 3726 O O . TYR A 1 462 ? -43.428 26.798 -12.258 1.00 65.94 462 TYR A O 1
ATOM 3734 N N . LEU A 1 463 ? -44.783 27.392 -10.569 1.00 67.44 463 LEU A N 1
ATOM 3735 C CA . LEU A 1 463 ? -44.383 28.799 -10.611 1.00 67.44 463 LEU A CA 1
ATOM 3736 C C . LEU A 1 463 ? -42.967 28.955 -10.051 1.00 67.44 463 LEU A C 1
ATOM 3738 O O . LEU A 1 463 ? -42.658 28.545 -8.928 1.00 67.44 463 LEU A O 1
ATOM 3742 N N . ARG A 1 464 ? -42.111 29.633 -10.814 1.00 71.50 464 ARG A N 1
ATOM 3743 C CA . ARG A 1 464 ? -40.841 30.170 -10.322 1.00 71.50 464 ARG A CA 1
ATOM 3744 C C . ARG A 1 464 ? -40.958 31.679 -10.196 1.00 71.50 464 ARG A C 1
ATOM 3746 O O . ARG A 1 464 ? -41.050 32.376 -11.198 1.00 71.50 464 ARG A O 1
ATOM 3753 N N . PHE A 1 465 ? -40.888 32.178 -8.967 1.00 80.75 465 PHE A N 1
ATOM 3754 C CA . PHE A 1 465 ? -40.763 33.612 -8.735 1.00 80.75 465 PHE A CA 1
ATOM 3755 C C . PHE A 1 465 ? -39.302 34.039 -8.955 1.00 80.75 465 PHE A C 1
ATOM 3757 O O . PHE A 1 465 ? -38.403 33.443 -8.351 1.00 80.75 465 PHE A O 1
ATOM 3764 N N . PRO A 1 466 ? -39.028 35.036 -9.813 1.00 75.56 466 PRO A N 1
ATOM 3765 C CA . PRO A 1 466 ? -37.682 35.569 -9.976 1.00 75.56 466 PRO A CA 1
ATOM 3766 C C . PRO A 1 466 ? -37.213 36.257 -8.687 1.00 75.56 466 PRO A C 1
ATOM 3768 O O . PRO A 1 466 ? -38.016 36.797 -7.928 1.00 75.56 466 PRO A O 1
ATOM 3771 N N . PHE A 1 467 ? -35.900 36.257 -8.436 1.00 74.56 467 PHE A N 1
ATOM 3772 C CA . PHE A 1 467 ? -35.327 36.713 -7.159 1.00 74.56 467 PHE A CA 1
ATOM 3773 C C . PHE A 1 467 ? -35.671 38.172 -6.809 1.00 74.56 467 PHE A C 1
ATOM 3775 O O . PHE A 1 467 ? -35.701 38.529 -5.635 1.00 74.56 467 PHE A O 1
ATOM 3782 N N . PHE A 1 468 ? -35.943 39.008 -7.817 1.00 74.56 468 PHE A N 1
ATOM 3783 C CA . PHE A 1 468 ? -36.270 40.419 -7.632 1.00 74.56 468 PHE A CA 1
ATOM 3784 C C . PHE A 1 468 ? -37.761 40.684 -7.370 1.00 74.56 468 PHE A C 1
ATOM 3786 O O . PHE A 1 468 ? -38.132 41.824 -7.101 1.00 74.56 468 PHE A O 1
ATOM 3793 N N . ALA A 1 469 ? -38.620 39.658 -7.428 1.00 82.06 469 ALA A N 1
ATOM 3794 C CA . ALA A 1 469 ? -40.067 39.810 -7.275 1.00 82.06 469 ALA A CA 1
ATOM 3795 C C . ALA A 1 469 ? -40.466 40.456 -5.936 1.00 82.06 469 ALA A C 1
ATOM 3797 O O . ALA A 1 469 ? -41.486 41.131 -5.866 1.00 82.06 469 ALA A O 1
ATOM 3798 N N . GLU A 1 470 ? -39.645 40.316 -4.890 1.00 82.06 470 GLU A N 1
ATOM 3799 C CA . GLU A 1 470 ? -39.877 40.947 -3.585 1.00 82.06 470 GLU A CA 1
ATOM 3800 C C . GLU A 1 470 ? -39.661 42.466 -3.572 1.00 82.06 470 GLU A C 1
ATOM 3802 O O . GLU A 1 470 ? -40.203 43.157 -2.710 1.00 82.06 470 GLU A O 1
ATOM 3807 N N . PHE A 1 471 ? -38.893 42.995 -4.521 1.00 82.31 471 PHE A N 1
ATOM 3808 C CA . PHE A 1 471 ? -38.571 44.420 -4.601 1.00 82.31 471 PHE A CA 1
ATOM 3809 C C . PHE A 1 471 ? -39.500 45.177 -5.559 1.00 82.31 471 PHE A C 1
ATOM 3811 O O . PHE A 1 471 ? -39.363 46.386 -5.721 1.00 82.31 471 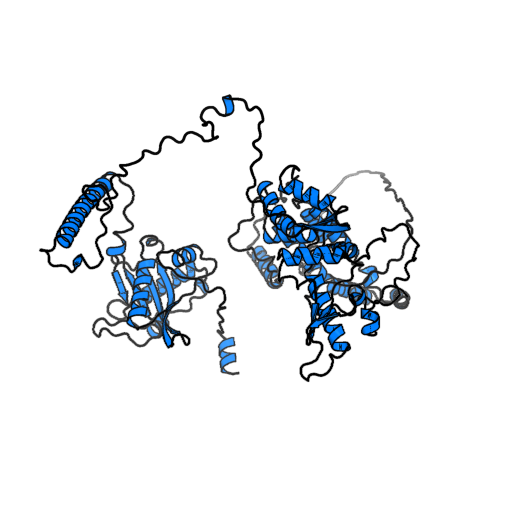PHE A O 1
ATOM 3818 N N . LEU A 1 472 ? -40.451 44.480 -6.192 1.00 84.00 472 LEU A N 1
ATOM 3819 C CA . LEU A 1 472 ? -41.460 45.101 -7.042 1.00 84.00 472 LEU A CA 1
ATOM 3820 C C . LEU A 1 472 ? -42.533 45.812 -6.192 1.00 84.00 472 LEU A C 1
ATOM 3822 O O . LEU A 1 472 ? -42.853 45.348 -5.090 1.00 84.00 472 LEU A O 1
ATOM 3826 N N . PRO A 1 473 ? -43.134 46.907 -6.700 1.00 84.25 473 PRO A N 1
ATOM 3827 C CA . PRO A 1 473 ? -44.254 47.575 -6.042 1.00 84.25 473 PRO A CA 1
ATOM 3828 C C . PRO A 1 473 ? -45.411 46.609 -5.767 1.00 84.25 473 PRO A C 1
ATOM 3830 O O . PRO A 1 473 ? -45.680 45.713 -6.567 1.00 84.25 473 PRO A O 1
ATOM 3833 N N . GLN A 1 474 ? -46.151 46.823 -4.676 1.00 80.50 474 GLN A N 1
ATOM 3834 C CA . GLN A 1 474 ? -47.285 45.964 -4.283 1.00 80.50 474 GLN A CA 1
ATOM 3835 C C . GLN A 1 474 ? -48.422 45.926 -5.322 1.00 80.50 474 GLN A C 1
ATOM 3837 O O . GLN A 1 474 ? -49.239 45.006 -5.325 1.00 80.50 474 GLN A O 1
ATOM 3842 N N . SER A 1 475 ? -48.480 46.904 -6.230 1.00 84.62 475 SER A N 1
ATOM 3843 C CA . SER A 1 475 ? -49.417 46.916 -7.355 1.00 84.62 475 SER A CA 1
ATOM 3844 C C . SER A 1 475 ? -49.070 45.896 -8.448 1.00 84.62 475 SER A C 1
ATOM 3846 O O . SER A 1 475 ? -49.961 45.522 -9.211 1.00 84.62 475 SER A O 1
ATOM 3848 N N . ASN A 1 476 ? -47.820 45.422 -8.520 1.00 86.75 476 ASN A N 1
ATOM 3849 C CA . ASN A 1 476 ? -47.341 44.534 -9.576 1.00 86.75 476 ASN A CA 1
ATOM 3850 C C . ASN A 1 476 ? -47.942 43.114 -9.447 1.00 86.75 476 ASN A C 1
ATOM 3852 O O . ASN A 1 476 ? -47.913 42.542 -8.352 1.00 86.75 476 ASN A O 1
ATOM 3856 N N . PRO A 1 477 ? -48.444 42.510 -10.542 1.00 83.31 477 PRO A N 1
ATOM 3857 C CA . PRO A 1 477 ? -49.096 41.198 -10.510 1.00 83.31 477 PRO A CA 1
ATOM 3858 C C . PRO A 1 477 ? -48.194 40.079 -9.964 1.00 83.31 477 PRO A C 1
ATOM 3860 O O . PRO A 1 477 ? -48.642 39.287 -9.140 1.00 83.31 477 PRO A O 1
ATOM 3863 N N . ILE A 1 478 ? -46.901 40.072 -10.308 1.00 81.19 478 ILE A N 1
ATOM 3864 C CA . ILE A 1 478 ? -45.950 39.041 -9.849 1.00 81.19 478 ILE A CA 1
ATOM 3865 C C . ILE A 1 478 ? -45.737 39.131 -8.329 1.00 81.19 478 ILE A C 1
ATOM 3867 O O . ILE A 1 478 ? -45.604 38.115 -7.645 1.00 81.19 478 ILE A O 1
ATOM 3871 N N . ARG A 1 479 ? -45.730 40.353 -7.779 1.00 82.88 479 ARG A N 1
ATOM 3872 C CA . ARG A 1 479 ? -45.611 40.592 -6.334 1.00 82.88 479 ARG A CA 1
ATOM 3873 C C . ARG A 1 479 ? -46.870 40.150 -5.591 1.00 82.88 479 ARG A C 1
ATOM 3875 O O . ARG A 1 479 ? -46.749 39.516 -4.545 1.00 82.88 479 ARG A O 1
ATOM 3882 N N . LYS A 1 480 ? -48.056 40.405 -6.153 1.00 85.12 480 LYS A N 1
ATOM 3883 C CA . LYS A 1 480 ? -49.334 39.938 -5.591 1.00 85.12 480 LYS A CA 1
ATOM 3884 C C . LYS A 1 480 ? -49.403 38.413 -5.519 1.00 85.12 480 LYS A C 1
ATOM 3886 O O . LYS A 1 480 ? -49.694 37.876 -4.453 1.00 85.12 480 LYS A O 1
ATOM 3891 N N . GLU A 1 481 ? -49.053 37.719 -6.599 1.00 82.69 481 GLU A N 1
ATOM 3892 C CA . GLU A 1 481 ? -49.028 36.249 -6.630 1.00 82.69 481 GLU A CA 1
ATOM 3893 C C . GLU A 1 481 ? -48.008 35.658 -5.643 1.00 82.69 481 GLU A C 1
ATOM 3895 O O . GLU A 1 481 ? -48.292 34.673 -4.952 1.00 82.69 481 GLU A O 1
ATOM 3900 N N . LEU A 1 482 ? -46.830 36.283 -5.523 1.00 82.69 482 LEU A N 1
ATOM 3901 C CA . LEU A 1 482 ? -45.817 35.893 -4.542 1.00 82.69 482 LEU A CA 1
ATOM 3902 C C . LEU A 1 482 ? -46.331 36.048 -3.106 1.00 82.69 482 LEU A C 1
ATOM 3904 O O . LEU A 1 482 ? -46.128 35.158 -2.275 1.00 82.69 482 LEU A O 1
ATOM 3908 N N . ASP A 1 483 ? -46.989 37.165 -2.802 1.00 83.56 483 ASP A N 1
ATOM 3909 C CA . ASP A 1 483 ? -47.487 37.461 -1.461 1.00 83.56 483 ASP A CA 1
ATOM 3910 C C . ASP A 1 483 ? -48.687 36.569 -1.091 1.00 83.56 483 ASP A C 1
ATOM 3912 O O . ASP A 1 483 ? -48.774 36.078 0.040 1.00 83.56 483 ASP A O 1
ATOM 3916 N N . GLU A 1 484 ? -49.563 36.252 -2.048 1.00 82.88 484 GLU A N 1
ATOM 3917 C CA . GLU A 1 484 ? -50.622 35.251 -1.880 1.00 82.88 484 GLU A CA 1
ATOM 3918 C C . GLU A 1 484 ? -50.064 33.850 -1.625 1.00 82.88 484 GLU A C 1
ATOM 3920 O O . GLU A 1 484 ? -50.530 33.144 -0.722 1.00 82.88 484 GLU A O 1
ATOM 3925 N N . TRP A 1 485 ? -49.030 33.442 -2.364 1.00 79.38 485 TRP A N 1
ATOM 3926 C CA . TRP A 1 485 ? -48.363 32.171 -2.105 1.00 79.38 485 TRP A CA 1
ATOM 3927 C C . TRP A 1 485 ? -47.696 32.146 -0.725 1.00 79.38 485 TRP A C 1
ATOM 3929 O O . TRP A 1 485 ? -47.840 31.162 0.006 1.00 79.38 485 TRP A O 1
ATOM 3939 N N . LYS A 1 486 ? -47.019 33.228 -0.320 1.00 79.62 486 LYS A N 1
ATOM 3940 C CA . LYS A 1 486 ? -46.428 33.349 1.023 1.00 79.62 486 LYS A CA 1
ATOM 3941 C C . LYS A 1 486 ? -47.484 33.204 2.117 1.00 79.62 486 LYS A C 1
ATOM 3943 O O . LYS A 1 486 ? -47.232 32.497 3.094 1.00 79.62 486 LYS A O 1
ATOM 3948 N N . ARG A 1 487 ? -48.678 33.782 1.935 1.00 80.88 487 ARG A N 1
ATOM 3949 C CA . ARG A 1 487 ? -49.818 33.597 2.850 1.00 80.88 487 ARG A CA 1
ATOM 3950 C C . ARG A 1 487 ? -50.292 32.146 2.892 1.00 80.88 487 ARG A C 1
ATOM 3952 O O . ARG A 1 487 ? -50.372 31.575 3.976 1.00 80.88 487 ARG A O 1
ATOM 3959 N N . LYS A 1 488 ? -50.532 31.511 1.738 1.00 78.62 488 LYS A N 1
ATOM 3960 C CA . LYS A 1 488 ? -50.950 30.095 1.666 1.00 78.62 488 LYS A CA 1
ATOM 3961 C C . LYS A 1 488 ? -49.929 29.166 2.328 1.00 78.62 488 LYS A C 1
ATOM 3963 O O . LYS A 1 488 ? -50.298 28.260 3.073 1.00 78.62 488 LYS A O 1
ATOM 3968 N N . ARG A 1 489 ? -48.636 29.426 2.123 1.00 74.69 489 ARG A N 1
ATOM 3969 C CA . ARG A 1 489 ? -47.545 28.687 2.765 1.00 74.69 489 ARG A CA 1
ATOM 3970 C C . ARG A 1 489 ? -47.501 28.914 4.277 1.00 74.69 489 ARG A C 1
ATOM 3972 O O . ARG A 1 489 ? -47.266 27.954 5.004 1.00 74.69 489 ARG A O 1
ATOM 3979 N N . ALA A 1 490 ? -47.732 30.137 4.752 1.00 74.00 490 ALA A N 1
ATOM 3980 C CA . ALA A 1 490 ? -47.788 30.437 6.182 1.00 74.00 490 ALA A CA 1
ATOM 3981 C C . ALA A 1 490 ? -48.954 29.706 6.870 1.00 74.00 490 ALA A C 1
ATOM 3983 O O . ALA A 1 490 ? -48.755 29.100 7.920 1.00 74.00 490 ALA A O 1
ATOM 3984 N N . VAL A 1 491 ? -50.133 29.672 6.239 1.00 78.62 491 VAL A N 1
ATOM 3985 C CA . VAL A 1 491 ? -51.307 28.935 6.739 1.00 78.62 491 VAL A CA 1
ATOM 3986 C C . VAL A 1 491 ? -51.053 27.424 6.750 1.00 78.62 491 VAL A C 1
ATOM 3988 O O . VAL A 1 491 ? -51.299 26.768 7.760 1.00 78.62 491 VAL A O 1
ATOM 3991 N N . ALA A 1 492 ? -50.488 26.865 5.675 1.00 70.12 492 ALA A N 1
ATOM 3992 C CA . ALA A 1 492 ? -50.132 25.446 5.622 1.00 70.12 492 ALA A CA 1
ATOM 3993 C C . ALA A 1 492 ? -49.063 25.076 6.668 1.00 70.12 492 ALA A C 1
ATOM 3995 O O . ALA A 1 492 ? -49.164 24.036 7.318 1.00 70.12 492 ALA A O 1
ATOM 3996 N N . ALA A 1 493 ? -48.068 25.944 6.882 1.00 64.25 493 ALA A N 1
ATOM 3997 C CA . ALA A 1 493 ? -47.055 25.767 7.918 1.00 64.25 493 ALA A CA 1
ATOM 3998 C C . ALA A 1 493 ? -47.657 25.833 9.332 1.00 64.25 493 ALA A C 1
ATOM 4000 O O . ALA A 1 493 ? -47.277 25.029 10.182 1.00 64.25 493 ALA A O 1
ATOM 4001 N N . ALA A 1 494 ? -48.620 26.728 9.575 1.00 72.31 494 ALA A N 1
ATOM 4002 C CA . ALA A 1 494 ? -49.340 26.823 10.844 1.00 72.31 494 ALA A CA 1
ATOM 4003 C C . ALA A 1 494 ? -50.206 25.576 11.105 1.00 72.31 494 ALA A C 1
ATOM 4005 O O . ALA A 1 494 ? -50.117 24.981 12.178 1.00 72.31 494 ALA A O 1
ATOM 4006 N N . ALA A 1 495 ? -50.954 25.102 10.104 1.00 68.25 495 ALA A N 1
ATOM 4007 C CA . ALA A 1 495 ? -51.748 23.874 10.201 1.00 68.25 495 ALA A CA 1
ATOM 4008 C C . ALA A 1 495 ? -50.869 22.633 10.447 1.00 68.25 495 ALA A C 1
ATOM 4010 O O . ALA A 1 495 ? -51.202 21.763 11.253 1.00 68.25 495 ALA A O 1
ATOM 4011 N N . GLN A 1 496 ? -49.699 22.563 9.805 1.00 57.53 496 GLN A N 1
ATOM 4012 C CA . GLN A 1 496 ? -48.737 21.481 10.008 1.00 57.53 496 GLN A CA 1
ATOM 4013 C C . GLN A 1 496 ? -48.033 21.575 11.373 1.00 57.53 496 GLN A C 1
ATOM 4015 O O . GLN A 1 496 ? -47.704 20.544 11.959 1.00 57.53 496 GLN A O 1
ATOM 4020 N N . ALA A 1 497 ? -47.838 22.784 11.910 1.00 57.44 497 ALA A N 1
ATOM 4021 C CA . ALA A 1 497 ? -47.349 23.004 13.270 1.00 57.44 497 ALA A CA 1
ATOM 4022 C C . ALA A 1 497 ? -48.376 22.564 14.329 1.00 57.44 497 ALA A C 1
ATOM 4024 O O . ALA A 1 497 ? -47.989 21.948 15.321 1.00 57.44 497 ALA A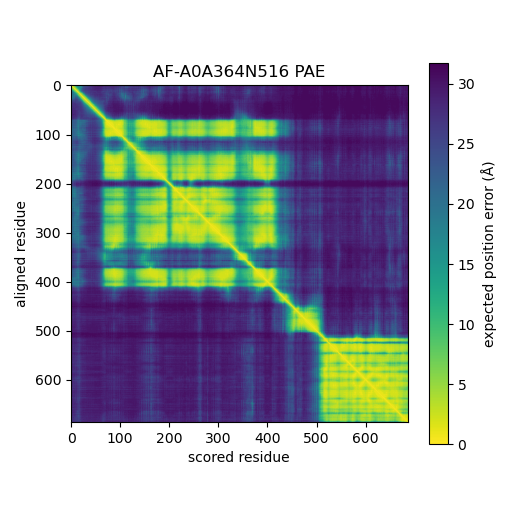 O 1
ATOM 4025 N N . GLN A 1 498 ? -49.672 22.791 14.089 1.00 64.50 498 GLN A N 1
ATOM 4026 C CA . GLN A 1 498 ? -50.765 22.312 14.944 1.00 64.50 498 GLN A CA 1
ATOM 4027 C C . GLN A 1 498 ? -50.795 20.773 14.986 1.00 64.50 498 GLN A C 1
ATOM 4029 O O . GLN A 1 498 ? -50.708 20.172 16.054 1.00 64.50 498 GLN A O 1
ATOM 4034 N N . LYS A 1 499 ? -50.750 20.129 13.812 1.00 53.19 499 LYS A N 1
ATOM 4035 C CA . LYS A 1 499 ? -50.746 18.659 13.668 1.00 53.19 499 LYS A CA 1
ATOM 4036 C C . LYS A 1 499 ? -49.500 17.986 14.272 1.00 53.19 499 LYS A C 1
ATOM 4038 O O . LYS A 1 499 ? -49.530 16.816 14.647 1.00 53.19 499 LYS A O 1
ATOM 4043 N N . ARG A 1 500 ? -48.384 18.721 14.374 1.00 46.00 500 ARG A N 1
ATOM 4044 C CA . ARG A 1 500 ? -47.128 18.279 15.014 1.00 46.00 500 ARG A CA 1
ATOM 4045 C C . ARG A 1 500 ? -47.157 18.390 16.539 1.00 46.00 500 ARG A C 1
ATOM 4047 O O . ARG A 1 500 ? -46.469 17.610 17.190 1.00 46.00 500 ARG A O 1
ATOM 4054 N N . LYS A 1 501 ? -47.957 19.303 17.106 1.00 53.88 501 LYS A N 1
ATOM 4055 C CA . LYS A 1 501 ? -48.200 19.367 18.559 1.00 53.88 501 LYS A CA 1
ATOM 4056 C C . LYS A 1 501 ? -49.031 18.175 19.041 1.00 53.88 501 LYS A C 1
ATOM 4058 O O . LYS A 1 501 ? -48.761 17.652 20.112 1.00 53.88 501 LYS A O 1
ATOM 4063 N N . GLU A 1 502 ? -49.966 17.701 18.221 1.00 49.00 502 GLU A N 1
ATOM 4064 C CA . GLU A 1 502 ? -50.836 16.556 18.536 1.00 49.00 502 GLU A CA 1
ATOM 4065 C C . GLU A 1 502 ? -50.147 15.186 18.395 1.00 49.00 502 GLU A C 1
ATOM 4067 O O . GLU A 1 502 ? -50.592 14.211 18.988 1.00 49.00 502 GLU A O 1
ATOM 4072 N N . THR A 1 503 ? -49.057 15.081 17.623 1.00 44.81 503 THR A N 1
ATOM 4073 C CA . THR A 1 503 ? -48.437 13.784 17.271 1.00 44.81 503 THR A CA 1
ATOM 4074 C C . THR A 1 503 ? -47.186 13.412 18.072 1.00 44.81 503 THR A C 1
ATOM 4076 O O . THR A 1 503 ? -46.627 12.345 17.839 1.00 44.81 503 THR A O 1
ATOM 4079 N N . GLY A 1 504 ? -46.760 14.228 19.042 1.00 46.16 504 GLY A N 1
ATOM 4080 C CA . GLY A 1 504 ? -45.828 13.809 20.101 1.00 46.16 504 GLY A CA 1
ATOM 4081 C C . GLY A 1 504 ? -44.473 13.234 19.650 1.00 46.16 504 GLY A C 1
ATOM 4082 O O . GLY A 1 504 ? -43.930 12.364 20.325 1.00 46.16 504 GLY A O 1
ATOM 4083 N N . ILE A 1 505 ? -43.907 13.693 18.525 1.00 38.75 505 ILE A N 1
ATOM 4084 C CA . ILE A 1 505 ? -42.572 13.280 18.053 1.00 38.75 505 ILE A CA 1
ATOM 4085 C C . ILE A 1 505 ? -41.636 14.499 18.008 1.00 38.75 505 ILE A C 1
ATOM 4087 O O . ILE A 1 505 ? -41.780 15.391 17.174 1.00 38.75 505 ILE A O 1
ATOM 4091 N N . ASN A 1 506 ? -40.688 14.496 18.952 1.00 43.59 506 ASN A N 1
ATOM 4092 C CA . ASN A 1 506 ? -39.541 15.383 19.191 1.00 43.59 506 ASN A CA 1
ATOM 4093 C C . ASN A 1 506 ? -39.274 16.520 18.183 1.00 43.59 506 ASN A C 1
ATOM 4095 O O . ASN A 1 506 ? -38.625 16.331 17.154 1.00 43.59 506 ASN A O 1
ATOM 4099 N N . TYR A 1 507 ? -39.645 17.737 18.594 1.00 35.72 507 TYR A N 1
ATOM 4100 C CA . TYR A 1 507 ? -39.272 19.018 17.982 1.00 35.72 507 TYR A CA 1
ATOM 4101 C C . TYR A 1 507 ? -38.501 19.916 18.975 1.00 35.72 507 TYR A C 1
ATOM 4103 O O . TYR A 1 507 ? -38.676 21.129 19.001 1.00 35.72 507 TYR A O 1
ATOM 4111 N N . HIS A 1 508 ? -37.652 19.332 19.827 1.00 39.88 508 HIS A N 1
ATOM 4112 C CA . HIS A 1 508 ? -36.896 20.096 20.833 1.00 39.88 508 HIS A CA 1
ATOM 4113 C C . HIS A 1 508 ? -35.600 20.747 20.311 1.00 39.88 508 HIS A C 1
ATOM 4115 O O . HIS A 1 508 ? -35.035 21.598 20.992 1.00 39.88 508 HIS A O 1
ATOM 4121 N N . ASP A 1 509 ? -35.141 20.421 19.099 1.00 43.22 509 ASP A N 1
ATOM 4122 C CA . ASP A 1 509 ? -33.776 20.771 18.667 1.00 43.22 509 ASP A CA 1
ATOM 4123 C C . ASP A 1 509 ? -33.648 22.151 17.984 1.00 43.22 509 ASP A C 1
ATOM 4125 O O . ASP A 1 509 ? -32.552 22.671 17.799 1.00 43.22 509 ASP A O 1
ATOM 4129 N N . THR A 1 510 ? -34.763 22.787 17.601 1.00 43.34 510 THR A N 1
ATOM 4130 C CA . THR A 1 510 ? -34.726 24.088 16.893 1.00 43.34 510 THR A CA 1
ATOM 4131 C C . THR A 1 510 ? -35.091 25.283 17.775 1.00 43.34 510 THR A C 1
ATOM 4133 O O . THR A 1 510 ? -34.616 26.382 17.506 1.00 43.34 510 THR A O 1
ATOM 4136 N N . MET A 1 511 ? -35.870 25.087 18.847 1.00 41.94 511 MET A N 1
ATOM 4137 C CA . MET A 1 511 ? -36.228 26.168 19.782 1.00 41.94 511 MET A CA 1
ATOM 4138 C C . MET A 1 511 ? -35.228 26.343 20.936 1.00 41.94 511 MET A C 1
ATOM 4140 O O . MET A 1 511 ? -35.061 27.461 21.414 1.00 41.94 511 MET A O 1
ATOM 4144 N N . ALA A 1 512 ? -34.493 25.298 21.339 1.00 45.09 512 ALA A N 1
ATOM 4145 C CA . ALA A 1 512 ? -33.484 25.417 22.402 1.00 45.09 512 ALA A CA 1
ATOM 4146 C C . ALA A 1 512 ? -32.249 26.244 21.975 1.00 45.09 512 ALA A C 1
ATOM 4148 O O . ALA A 1 512 ? -31.625 26.912 22.793 1.00 45.09 512 ALA A O 1
ATOM 4149 N N . SER A 1 513 ? -31.910 26.267 20.678 1.00 47.41 513 SER A N 1
ATOM 4150 C CA . SER A 1 513 ? -30.765 27.038 20.164 1.00 47.41 513 SER A CA 1
ATOM 4151 C C . SER A 1 513 ? -31.022 28.552 20.058 1.00 47.41 513 SER A C 1
ATOM 4153 O O . SER A 1 513 ? -30.051 29.300 19.896 1.00 47.41 513 SER A O 1
ATOM 4155 N N . SER A 1 514 ? -32.276 29.019 20.072 1.00 53.84 514 SER A N 1
ATOM 4156 C CA . SER A 1 514 ? -32.594 30.453 19.952 1.00 53.84 514 SER A CA 1
ATOM 4157 C C . SER A 1 514 ? -32.565 31.204 21.281 1.00 53.84 514 SER A C 1
ATOM 4159 O O . SER A 1 514 ? -32.384 32.416 21.263 1.00 53.84 514 SER A O 1
ATOM 4161 N N . SER A 1 515 ? -32.711 30.504 22.408 1.00 68.31 515 SER A N 1
ATOM 4162 C CA . SER A 1 515 ? -32.742 31.093 23.753 1.00 68.31 515 SER A CA 1
ATOM 4163 C C . SER A 1 515 ? -31.383 31.107 24.462 1.00 68.31 515 SER A C 1
ATOM 4165 O O . SER A 1 515 ? -31.223 31.826 25.441 1.00 68.31 515 SER A O 1
ATOM 4167 N N . ALA A 1 516 ? -30.394 30.346 23.980 1.00 83.94 516 ALA A N 1
ATOM 4168 C CA . ALA A 1 516 ? -29.034 30.393 24.515 1.00 83.94 516 ALA A CA 1
ATOM 4169 C C . ALA A 1 516 ? -28.316 31.686 24.093 1.00 83.94 516 ALA A C 1
ATOM 4171 O O . ALA A 1 516 ? -28.296 32.048 22.909 1.00 83.94 516 ALA A O 1
ATOM 4172 N N . THR A 1 517 ? -27.697 32.365 25.056 1.00 91.44 517 THR A N 1
ATOM 4173 C CA . THR A 1 517 ? -26.963 33.615 24.826 1.00 91.44 517 THR A CA 1
ATOM 4174 C C . THR A 1 517 ? -25.468 33.342 24.707 1.00 91.44 517 THR A C 1
ATOM 4176 O O . THR A 1 517 ? -24.940 32.398 25.292 1.00 91.44 517 THR A O 1
ATOM 4179 N N . VAL A 1 518 ? -24.773 34.144 23.898 1.00 93.50 518 VAL A N 1
ATOM 4180 C CA . VAL A 1 518 ? -23.321 34.043 23.721 1.00 93.50 518 VAL A CA 1
ATOM 4181 C C . VAL A 1 518 ? -22.703 35.403 23.993 1.00 93.50 518 VAL A C 1
ATOM 4183 O O . VAL A 1 518 ? -23.149 36.403 23.430 1.00 93.50 518 VAL A O 1
ATOM 4186 N N . ARG A 1 519 ? -21.676 35.441 24.843 1.00 93.88 519 ARG A N 1
ATOM 4187 C CA . ARG A 1 519 ? -20.948 36.663 25.208 1.00 93.88 519 ARG A CA 1
ATOM 4188 C C . ARG A 1 519 ? -19.448 36.404 25.320 1.00 93.88 519 ARG A C 1
ATOM 4190 O O . ARG A 1 519 ? -19.012 35.261 25.397 1.00 93.88 519 ARG A O 1
ATOM 4197 N N . TYR A 1 520 ? -18.654 37.466 25.342 1.00 94.44 520 TYR A N 1
ATOM 4198 C CA . TYR A 1 520 ? -17.238 37.370 25.697 1.00 94.44 520 TYR A CA 1
ATOM 4199 C C . TYR A 1 520 ? -17.045 37.210 27.208 1.00 94.44 520 TYR A C 1
ATOM 4201 O O . TYR A 1 520 ? -17.911 37.617 27.993 1.00 94.44 520 TYR A O 1
ATOM 4209 N N . ALA A 1 521 ? -15.913 36.617 27.586 1.00 92.62 521 ALA A N 1
ATOM 4210 C CA . ALA A 1 521 ? -15.471 36.516 28.971 1.00 92.62 521 ALA A CA 1
ATOM 4211 C C . ALA A 1 521 ? -15.118 37.896 29.553 1.00 92.62 521 ALA A C 1
ATOM 4213 O O . ALA A 1 521 ? -14.541 38.733 28.856 1.00 92.62 521 ALA A O 1
ATOM 4214 N N . ARG A 1 522 ? -15.456 38.122 30.824 1.00 90.38 522 ARG A N 1
ATOM 4215 C CA . ARG A 1 522 ? -15.295 39.386 31.562 1.00 90.38 522 ARG A CA 1
ATOM 4216 C C . ARG A 1 522 ? -14.447 39.175 32.821 1.00 90.38 522 ARG A C 1
ATOM 4218 O O . ARG A 1 522 ? -14.248 38.039 33.250 1.00 90.38 522 ARG A O 1
ATOM 4225 N N . ARG A 1 523 ? -13.935 40.278 33.381 1.00 79.00 523 ARG A N 1
ATOM 4226 C CA . ARG A 1 523 ? -13.053 40.274 34.560 1.00 79.00 523 ARG A CA 1
ATOM 4227 C C . ARG A 1 523 ? -13.741 40.700 35.863 1.00 79.00 523 ARG A C 1
ATOM 4229 O O . ARG A 1 523 ? -13.479 40.078 36.880 1.00 79.00 523 ARG A O 1
ATOM 4236 N N . GLU A 1 524 ? -14.571 41.747 35.846 1.00 66.69 524 GLU A N 1
ATOM 4237 C CA . GLU A 1 524 ? -14.884 42.494 37.083 1.00 66.69 524 GLU A CA 1
ATOM 4238 C C . GLU A 1 524 ? -16.240 42.182 37.731 1.00 66.69 524 GLU A C 1
ATOM 4240 O O . GLU A 1 524 ? -16.278 41.909 38.923 1.00 66.69 524 GLU A O 1
ATOM 4245 N N . VAL A 1 525 ? -17.351 42.214 36.985 1.00 62.69 525 VAL A N 1
ATOM 4246 C CA . VAL A 1 525 ? -18.698 42.087 37.592 1.00 62.69 525 VAL A CA 1
ATOM 4247 C C . VAL A 1 525 ? -18.997 40.653 38.053 1.00 62.69 525 VAL A C 1
ATOM 4249 O O . VAL A 1 525 ? -19.633 40.469 39.079 1.00 62.69 525 VAL A O 1
ATOM 4252 N N . ASP A 1 526 ? -18.490 39.664 37.315 1.00 69.88 526 ASP A N 1
ATOM 4253 C CA . ASP A 1 526 ? -18.459 38.240 37.660 1.00 69.88 526 ASP A CA 1
ATOM 4254 C C . ASP A 1 526 ? -17.208 37.658 36.980 1.00 69.88 526 ASP A C 1
ATOM 4256 O O . ASP A 1 526 ? -17.165 37.623 35.740 1.00 69.88 526 ASP A O 1
ATOM 4260 N N . PRO A 1 527 ? -16.152 37.268 37.717 1.00 83.06 527 PRO A N 1
ATOM 4261 C CA . PRO A 1 527 ? -14.938 36.768 37.091 1.00 83.06 527 PRO A CA 1
ATOM 4262 C C . PRO A 1 527 ? -15.239 35.434 36.405 1.00 83.06 527 PRO A C 1
ATOM 4264 O O . PRO A 1 527 ? -15.541 34.432 37.047 1.00 83.06 527 PRO A O 1
ATOM 4267 N N . ASP A 1 528 ? -15.135 35.403 35.077 1.00 91.94 528 ASP A N 1
ATOM 4268 C CA . ASP A 1 528 ? -15.373 34.174 34.313 1.00 91.94 528 ASP A CA 1
ATOM 4269 C C . ASP A 1 528 ? -14.184 33.202 34.385 1.00 91.94 528 ASP A C 1
ATOM 4271 O O . ASP A 1 528 ? -14.318 32.036 34.014 1.00 91.94 528 ASP A O 1
ATOM 4275 N N . VAL A 1 529 ? -13.019 33.669 34.845 1.00 93.25 529 VAL A N 1
ATOM 4276 C CA . VAL A 1 529 ? -11.759 32.908 34.857 1.00 93.25 529 VAL A CA 1
ATOM 4277 C C . VAL A 1 529 ? -11.869 31.573 35.607 1.00 93.25 529 VAL A C 1
ATOM 4279 O O . VAL A 1 529 ? -11.484 30.567 35.007 1.00 93.25 529 VAL A O 1
ATOM 4282 N N . PRO A 1 530 ? -12.453 31.489 36.820 1.00 93.94 530 PRO A N 1
ATOM 4283 C CA . PRO A 1 530 ? -12.655 30.206 37.498 1.00 93.94 530 PRO A CA 1
ATOM 4284 C C . PRO A 1 530 ? -13.529 29.241 36.682 1.00 93.94 530 PRO A C 1
ATOM 4286 O O . PRO A 1 530 ? -13.256 28.043 36.599 1.00 93.94 530 PRO A O 1
ATOM 4289 N N . THR A 1 531 ? -14.558 29.761 36.001 1.00 94.00 531 THR A N 1
ATOM 4290 C CA . THR A 1 531 ? -15.422 28.937 35.142 1.00 94.00 531 THR A CA 1
ATOM 4291 C C . THR A 1 531 ? -14.685 28.469 33.889 1.00 94.00 531 THR A C 1
ATOM 4293 O O . THR A 1 531 ? -14.835 27.320 33.483 1.00 94.00 531 THR A O 1
ATOM 4296 N N . ILE A 1 532 ? -13.866 29.329 33.281 1.00 95.31 532 ILE A N 1
ATOM 4297 C CA . ILE A 1 532 ? -13.027 28.975 32.131 1.00 95.31 532 ILE A CA 1
ATOM 4298 C C . ILE A 1 532 ? -12.035 27.883 32.528 1.00 95.31 532 ILE A C 1
ATOM 4300 O O . ILE A 1 532 ? -11.942 26.885 31.820 1.00 95.31 532 ILE A O 1
ATOM 4304 N N . LEU A 1 533 ? -11.362 28.020 33.676 1.00 95.25 533 LEU A N 1
ATOM 4305 C CA . LEU A 1 533 ? -10.448 27.000 34.188 1.00 95.25 533 LEU A CA 1
ATOM 4306 C C . LEU A 1 533 ? -11.173 25.666 34.411 1.00 95.25 533 LEU A C 1
ATOM 4308 O O . LEU A 1 533 ? -10.699 24.631 33.954 1.00 95.25 533 LEU A O 1
ATOM 4312 N N . SER A 1 534 ? -12.366 25.692 35.016 1.00 95.25 534 SER A N 1
ATOM 4313 C CA . SER A 1 534 ? -13.207 24.497 35.164 1.00 95.25 534 SER A CA 1
ATOM 4314 C C . SER A 1 534 ? -13.529 23.842 33.816 1.00 95.25 534 SER A C 1
ATOM 4316 O O . SER A 1 534 ? -13.421 22.624 33.698 1.00 95.25 534 SER A O 1
ATOM 4318 N N . LEU A 1 535 ? -13.883 24.619 32.788 1.00 95.62 535 LEU A N 1
ATOM 4319 C CA . LEU A 1 535 ? -14.175 24.090 31.451 1.00 95.62 535 LEU A CA 1
ATOM 4320 C C . LEU A 1 535 ? -12.922 23.548 30.741 1.00 95.62 535 LEU A C 1
ATOM 4322 O O . LEU A 1 535 ? -13.041 22.568 30.007 1.00 95.62 535 LEU A O 1
ATOM 4326 N N . ILE A 1 536 ? -11.743 24.145 30.961 1.00 95.56 536 ILE A N 1
ATOM 4327 C CA . ILE A 1 536 ? -10.450 23.635 30.467 1.00 95.56 536 ILE A CA 1
ATOM 4328 C C . ILE A 1 536 ? -10.141 22.283 31.116 1.00 95.56 536 ILE A C 1
ATOM 4330 O O . ILE A 1 536 ? -9.818 21.332 30.409 1.00 95.56 536 ILE A O 1
ATOM 4334 N N . CYS A 1 537 ? -10.295 22.165 32.437 1.00 93.12 537 CYS A N 1
ATOM 4335 C CA . CYS A 1 537 ? -10.085 20.904 33.150 1.00 93.12 537 CYS A CA 1
ATOM 4336 C C . CYS A 1 537 ? -11.052 19.813 32.665 1.00 93.12 537 CYS A C 1
ATOM 4338 O O . CYS A 1 537 ? -10.615 18.715 32.330 1.00 93.12 537 CYS A O 1
ATOM 4340 N N . GLU A 1 538 ? -12.346 20.127 32.528 1.00 93.50 538 GLU A N 1
ATOM 4341 C CA . GLU A 1 538 ? -13.338 19.187 31.988 1.00 93.50 538 GLU A CA 1
ATOM 4342 C C . GLU A 1 538 ? -13.019 18.752 30.540 1.00 93.50 538 GLU A C 1
ATOM 4344 O O . GLU A 1 538 ? -13.231 17.593 30.164 1.00 93.50 538 GLU A O 1
ATOM 4349 N N . LEU A 1 539 ? -12.514 19.669 29.705 1.00 92.56 539 LEU A N 1
ATOM 4350 C CA . LEU A 1 539 ? -12.064 19.344 28.352 1.00 92.56 539 LEU A CA 1
ATOM 4351 C C . LEU A 1 539 ? -10.829 18.436 28.390 1.00 92.56 539 LEU A C 1
ATOM 4353 O O . LE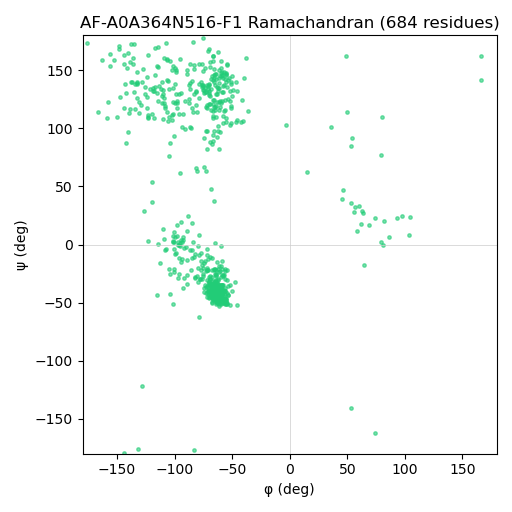U A 1 539 ? -10.810 17.426 27.689 1.00 92.56 539 LEU A O 1
ATOM 4357 N N . ALA A 1 540 ? -9.838 18.742 29.228 1.00 89.62 540 ALA A N 1
ATOM 4358 C CA . ALA A 1 540 ? -8.631 17.936 29.384 1.00 89.62 540 ALA A CA 1
ATOM 4359 C C . ALA A 1 540 ? -8.946 16.517 29.887 1.00 89.62 540 ALA A C 1
ATOM 4361 O O . ALA A 1 540 ? -8.367 15.547 29.391 1.00 89.62 540 ALA A O 1
ATOM 4362 N N . ASP A 1 541 ? -9.914 16.371 30.797 1.00 90.31 541 ASP A N 1
ATOM 4363 C CA . ASP A 1 541 ? -10.447 15.075 31.231 1.00 90.31 541 ASP A CA 1
ATOM 4364 C C . ASP A 1 541 ? -11.052 14.299 30.053 1.00 90.31 541 ASP A C 1
ATOM 4366 O O . ASP A 1 541 ? -10.723 13.128 29.830 1.00 90.31 541 ASP A O 1
ATOM 4370 N N . TYR A 1 542 ? -11.888 14.956 29.240 1.00 86.75 542 TYR A N 1
ATOM 4371 C CA . TYR A 1 542 ? -12.461 14.352 28.034 1.00 86.75 542 TYR A CA 1
ATOM 4372 C C . TYR A 1 542 ? -11.378 13.957 27.017 1.00 86.75 542 TYR A C 1
ATOM 4374 O O . TYR A 1 542 ? -11.474 12.906 26.376 1.00 86.75 542 TYR A O 1
ATOM 4382 N N . GLU A 1 543 ? -10.322 14.761 26.897 1.00 86.31 543 GLU A N 1
ATOM 4383 C CA . GLU A 1 543 ? -9.186 14.517 26.012 1.00 86.31 543 GLU A CA 1
ATOM 4384 C C . GLU A 1 543 ? -8.160 13.512 26.558 1.00 86.31 543 GLU A C 1
ATOM 4386 O O . GLU A 1 543 ? -7.211 13.158 25.852 1.00 86.31 543 GLU A O 1
ATOM 4391 N N . LYS A 1 544 ? -8.380 12.988 27.774 1.00 85.31 544 LYS A N 1
ATOM 4392 C CA . LYS A 1 544 ? -7.481 12.071 28.498 1.00 85.31 544 LYS A CA 1
ATOM 4393 C C . LYS A 1 544 ? -6.097 12.670 28.775 1.00 85.31 544 LYS A C 1
ATOM 4395 O O . LYS A 1 544 ? -5.105 11.941 28.792 1.00 85.31 544 LYS A O 1
ATOM 4400 N N . SER A 1 545 ? -6.049 13.982 28.987 1.00 78.62 545 SER A N 1
ATOM 4401 C CA . SER A 1 545 ? -4.837 14.778 29.216 1.00 78.62 545 SER A CA 1
ATOM 4402 C C . SER A 1 545 ? -4.924 15.612 30.502 1.00 78.62 545 SER A C 1
ATOM 4404 O O . SER A 1 545 ? -4.311 16.670 30.598 1.00 78.62 545 SER A O 1
ATOM 4406 N N . SER A 1 546 ? -5.676 15.143 31.500 1.00 73.12 546 SER A N 1
ATOM 4407 C CA . SER A 1 546 ? -5.950 15.876 32.744 1.00 73.12 546 SER A CA 1
ATOM 4408 C C . SER A 1 546 ? -4.695 16.261 33.534 1.00 73.12 546 SER A C 1
ATOM 4410 O O . SER A 1 546 ? -4.615 17.361 34.069 1.00 73.12 546 SER A O 1
ATOM 4412 N N . SER A 1 547 ? -3.662 15.414 33.525 1.00 69.06 547 SER A N 1
ATOM 4413 C CA . SER A 1 547 ? -2.363 15.698 34.152 1.00 69.06 547 SER A CA 1
ATOM 4414 C C . SER A 1 547 ? -1.519 16.753 33.420 1.00 69.06 547 SER A C 1
ATOM 4416 O O . SER A 1 547 ? -0.416 17.045 33.868 1.00 69.06 547 SER A O 1
ATOM 4418 N N . GLY A 1 548 ? -1.973 17.259 32.268 1.00 77.25 548 GLY A N 1
ATOM 4419 C CA . GLY A 1 548 ? -1.270 18.262 31.461 1.00 77.25 548 GLY A CA 1
ATOM 4420 C C . GLY A 1 548 ? -1.732 19.703 31.690 1.00 77.25 548 GLY A C 1
ATOM 4421 O O . GLY A 1 548 ? -1.210 20.607 31.041 1.00 77.25 548 GLY A O 1
ATOM 4422 N N . VAL A 1 549 ? -2.718 19.935 32.564 1.00 87.44 549 VAL A N 1
ATOM 4423 C CA . VAL A 1 549 ? -3.221 21.285 32.854 1.00 87.44 549 VAL A CA 1
ATOM 4424 C C . VAL A 1 549 ? -2.359 21.933 33.937 1.00 87.44 549 VAL A C 1
ATOM 4426 O O . VAL A 1 549 ? -2.530 21.672 35.122 1.00 87.44 549 VAL A O 1
ATOM 4429 N N . GLU A 1 550 ? -1.443 22.804 33.518 1.00 89.88 550 GLU A N 1
ATOM 4430 C CA . GLU A 1 550 ? -0.617 23.639 34.412 1.00 89.88 550 GLU A CA 1
ATOM 4431 C C . GLU A 1 550 ? -1.209 25.047 34.624 1.00 89.88 550 GLU A C 1
ATOM 4433 O O . GLU A 1 550 ? -0.647 25.874 35.340 1.00 89.88 550 GLU A O 1
ATOM 4438 N N . ALA A 1 551 ? -2.341 25.345 33.979 1.00 91.19 551 ALA A N 1
ATOM 4439 C CA . ALA A 1 551 ? -2.981 26.651 34.049 1.00 91.19 551 ALA A CA 1
ATOM 4440 C C . ALA A 1 551 ? -3.584 26.909 35.440 1.00 91.19 551 ALA A C 1
ATOM 4442 O O . ALA A 1 551 ? -4.352 26.105 35.962 1.00 91.19 551 ALA A O 1
ATOM 4443 N N . THR A 1 552 ? -3.282 28.075 36.008 1.00 92.94 552 THR A N 1
ATOM 4444 C CA . THR A 1 552 ? -3.891 28.606 37.238 1.00 92.94 552 THR A CA 1
ATOM 4445 C C . THR A 1 552 ? -4.800 29.794 36.929 1.00 92.94 552 THR A C 1
ATOM 4447 O O . THR A 1 552 ? -4.643 30.444 35.889 1.00 92.94 552 THR A O 1
ATOM 4450 N N . GLU A 1 553 ? -5.721 30.134 37.836 1.00 92.69 553 GLU A N 1
ATOM 4451 C CA . GLU A 1 553 ? -6.591 31.313 37.684 1.00 92.69 553 GLU A CA 1
ATOM 4452 C C . GLU A 1 553 ? -5.784 32.605 37.488 1.00 92.69 553 GLU A C 1
ATOM 4454 O O . GLU A 1 553 ? -6.101 33.417 36.619 1.00 92.69 553 GLU A O 1
ATOM 4459 N N . GLU A 1 554 ? -4.680 32.763 38.219 1.00 91.19 554 GLU A N 1
ATOM 4460 C CA . GLU A 1 554 ? -3.761 33.896 38.070 1.00 91.19 554 GLU A CA 1
ATOM 4461 C C . GLU A 1 554 ? -3.133 33.942 36.670 1.00 91.19 554 GLU A C 1
ATOM 4463 O O . GLU A 1 554 ? -3.103 34.991 36.019 1.00 91.19 554 GLU A O 1
ATOM 4468 N N . SER A 1 555 ? -2.667 32.792 36.166 1.00 92.81 555 SER A N 1
ATOM 4469 C CA . SER A 1 555 ? -2.052 32.702 34.839 1.00 92.81 555 SER A CA 1
ATOM 4470 C C . SER A 1 555 ? -3.045 33.028 33.718 1.00 92.81 555 SER A C 1
ATOM 4472 O O . SER A 1 555 ? -2.694 33.749 32.781 1.00 92.81 555 SER A O 1
ATOM 4474 N N . LEU A 1 556 ? -4.294 32.564 33.836 1.00 93.25 556 LEU A N 1
ATOM 4475 C CA . LEU A 1 556 ? -5.358 32.824 32.868 1.00 93.25 556 LEU A CA 1
ATOM 4476 C C . LEU A 1 556 ? -5.812 34.283 32.921 1.00 93.25 556 LEU A C 1
ATOM 4478 O O . LEU A 1 556 ? -5.971 34.896 31.871 1.00 93.25 556 LEU A O 1
ATOM 4482 N N . THR A 1 557 ? -5.923 34.867 34.116 1.00 91.38 557 THR A N 1
ATOM 4483 C CA . THR A 1 557 ? -6.254 36.293 34.291 1.00 91.38 557 THR A CA 1
ATOM 4484 C C . THR A 1 557 ? -5.225 37.204 33.618 1.00 91.38 557 THR A C 1
ATOM 4486 O O . THR A 1 557 ? -5.576 38.256 33.093 1.00 91.38 557 THR A O 1
ATOM 4489 N N . ARG A 1 558 ? -3.945 36.810 33.615 1.00 90.12 558 ARG A N 1
ATOM 4490 C CA . ARG A 1 558 ? -2.868 37.574 32.967 1.00 90.12 558 ARG A CA 1
ATOM 4491 C C . ARG A 1 558 ? -2.804 37.376 31.450 1.00 90.12 558 ARG A C 1
ATOM 4493 O O . ARG A 1 558 ? -2.339 38.262 30.743 1.00 90.12 558 ARG A O 1
ATOM 4500 N N . THR A 1 559 ? -3.169 36.197 30.950 1.00 93.50 559 THR A N 1
ATOM 4501 C CA . THR A 1 559 ? -2.926 35.813 29.547 1.00 93.50 559 THR A CA 1
ATOM 4502 C C . THR A 1 559 ? -4.152 35.945 28.649 1.00 93.50 559 THR A C 1
ATOM 4504 O O . THR A 1 559 ? -3.988 36.104 27.437 1.00 93.50 559 THR A O 1
ATOM 4507 N N . LEU A 1 560 ? -5.364 35.906 29.205 1.00 94.31 560 LEU A N 1
ATOM 4508 C CA . LEU A 1 560 ? -6.603 36.085 28.455 1.00 94.31 560 LEU A CA 1
ATOM 4509 C C . LEU A 1 560 ? -6.975 37.564 28.331 1.00 94.31 560 LEU A C 1
ATOM 4511 O O . LEU A 1 560 ? -6.900 38.337 29.279 1.00 94.31 560 LEU A O 1
ATOM 4515 N N . ALA A 1 561 ? -7.433 37.940 27.142 1.00 93.69 561 ALA A N 1
ATOM 4516 C CA . ALA A 1 561 ? -8.039 39.235 26.892 1.00 93.69 561 ALA A CA 1
ATOM 4517 C C . ALA A 1 561 ? -9.510 39.199 27.332 1.00 93.69 561 ALA A C 1
ATOM 4519 O O . ALA A 1 561 ? -10.318 38.426 26.801 1.00 93.69 561 ALA A O 1
ATOM 4520 N N . HIS A 1 562 ? -9.865 40.065 28.277 1.00 91.75 562 HIS A N 1
ATOM 4521 C CA . HIS A 1 562 ? -11.202 40.175 28.847 1.00 91.75 562 HIS A CA 1
ATOM 4522 C C . HIS A 1 562 ? -11.966 41.328 28.207 1.00 91.75 562 HIS A C 1
ATOM 4524 O O . HIS A 1 562 ? -11.414 42.398 27.966 1.00 91.75 562 HIS A O 1
ATOM 4530 N N . TYR A 1 563 ? -13.244 41.106 27.918 1.00 92.06 563 TYR A N 1
ATOM 4531 C CA . TYR A 1 563 ? -14.110 42.130 27.355 1.00 92.06 563 TYR A CA 1
ATOM 4532 C C . TYR A 1 563 ? -14.662 43.030 28.455 1.00 92.06 563 TYR A C 1
ATOM 4534 O O . TYR A 1 563 ? -15.259 42.537 29.416 1.00 92.06 563 TYR A O 1
ATOM 4542 N N . ASP A 1 564 ? -14.524 44.336 28.264 1.00 88.38 564 ASP A N 1
ATOM 4543 C CA . ASP A 1 564 ? -15.148 45.353 29.095 1.00 88.38 564 ASP A CA 1
ATOM 4544 C C . ASP A 1 564 ? -16.395 45.913 28.383 1.00 88.38 564 ASP A C 1
ATOM 4546 O O . ASP A 1 564 ? -16.284 46.569 27.341 1.00 88.38 564 ASP A O 1
ATOM 4550 N N . PRO A 1 565 ? -17.608 45.655 28.910 1.00 84.38 565 PRO A N 1
ATOM 4551 C CA . PRO A 1 565 ? -18.841 46.182 28.340 1.00 84.38 565 PRO A CA 1
ATOM 4552 C C . PRO A 1 565 ? -18.957 47.707 28.372 1.00 84.38 565 PRO A C 1
ATOM 4554 O O . PRO A 1 565 ? -19.687 48.242 27.542 1.00 84.38 565 PRO A O 1
ATOM 4557 N N . SER A 1 566 ? -18.287 48.389 29.308 1.00 84.88 566 SER A N 1
ATOM 4558 C CA . SER A 1 566 ? -18.406 49.841 29.487 1.00 84.88 566 SER A CA 1
ATOM 4559 C C . SER A 1 566 ? -17.669 50.615 28.393 1.00 84.88 566 SER A C 1
ATOM 4561 O O . SER A 1 566 ? -18.203 51.570 27.835 1.00 84.88 566 SER A O 1
ATOM 4563 N N . THR A 1 567 ? -16.482 50.141 28.014 1.00 85.25 567 THR A N 1
ATOM 4564 C CA . THR A 1 567 ? -15.663 50.720 26.939 1.00 85.25 567 THR A CA 1
ATOM 4565 C C . THR A 1 567 ? -15.855 50.018 25.593 1.00 85.25 567 THR A C 1
ATOM 4567 O O . THR A 1 567 ? -15.403 50.513 24.563 1.00 85.25 567 THR A O 1
ATOM 4570 N N . SER A 1 568 ? -16.527 48.860 25.569 1.00 84.44 568 SER A N 1
ATOM 4571 C CA . SER A 1 568 ? -16.645 47.974 24.401 1.00 84.44 568 SER A CA 1
ATOM 4572 C C . SER A 1 568 ? -15.284 47.547 23.819 1.00 84.44 568 SER A C 1
ATOM 4574 O O . SER A 1 568 ? -15.173 47.243 22.623 1.00 84.44 568 SER A O 1
ATOM 4576 N N . THR A 1 569 ? -14.248 47.495 24.659 1.00 88.19 569 THR A N 1
ATOM 4577 C CA . THR A 1 569 ? -12.887 47.095 24.282 1.00 88.19 569 THR A CA 1
ATOM 4578 C C . THR A 1 569 ? -12.465 45.793 24.964 1.00 88.19 569 THR A C 1
ATOM 4580 O O . THR A 1 569 ? -13.172 45.245 25.811 1.00 88.19 569 THR A O 1
ATOM 4583 N N . PHE A 1 570 ? -11.333 45.240 24.529 1.00 90.00 570 PHE A N 1
ATOM 4584 C CA . PHE A 1 570 ? -10.696 44.101 25.183 1.00 90.00 570 PHE A CA 1
ATOM 4585 C C . PHE A 1 570 ? -9.455 44.585 25.926 1.00 90.00 570 PHE A C 1
ATOM 4587 O O . PHE A 1 570 ? -8.717 45.408 25.385 1.00 90.00 570 PHE A O 1
ATOM 4594 N N . SER A 1 571 ? -9.198 44.023 27.107 1.00 90.56 571 SER A N 1
ATOM 4595 C CA . SER A 1 571 ? -7.909 44.169 27.782 1.00 90.56 571 SER A CA 1
ATOM 4596 C C . SER A 1 571 ? -6.777 43.560 26.951 1.00 90.56 571 SER A C 1
ATOM 4598 O O . SER A 1 571 ? -7.008 42.766 26.030 1.00 90.56 571 SER A O 1
ATOM 4600 N N . GLU A 1 572 ? -5.537 43.886 27.312 1.00 88.94 572 GLU A N 1
ATOM 4601 C CA . GLU A 1 572 ? -4.372 43.175 26.790 1.00 88.94 572 GLU A CA 1
ATOM 4602 C C . GLU A 1 572 ? -4.456 41.677 27.121 1.00 88.94 572 GLU A C 1
ATOM 4604 O O . GLU A 1 572 ? -4.966 41.285 28.173 1.00 88.94 572 GLU A O 1
ATOM 4609 N N . GLY A 1 573 ? -3.999 40.842 26.188 1.00 90.62 573 GLY A N 1
ATOM 4610 C CA . GLY A 1 573 ? -4.017 39.387 26.306 1.00 90.62 573 GLY A CA 1
ATOM 4611 C C . GLY A 1 573 ? -3.752 38.697 24.968 1.00 90.62 573 GLY A C 1
ATOM 4612 O O . GLY A 1 573 ? -3.868 39.298 23.899 1.00 90.62 573 GLY A O 1
ATOM 4613 N N . PHE A 1 574 ? -3.390 37.419 25.026 1.00 93.56 574 PHE A N 1
ATOM 4614 C CA . PHE A 1 574 ? -2.980 36.624 23.864 1.00 93.56 574 PHE A CA 1
ATOM 4615 C C . PHE A 1 574 ? -4.144 35.877 23.206 1.00 93.56 574 PHE A C 1
ATOM 4617 O O . PHE A 1 574 ? -4.119 35.632 22.000 1.00 93.56 574 PHE A O 1
ATOM 4624 N N . ALA A 1 575 ? -5.172 35.526 23.982 1.00 95.50 575 ALA A N 1
ATOM 4625 C CA . ALA A 1 575 ? -6.340 34.787 23.511 1.00 95.50 575 ALA A CA 1
ATOM 4626 C C . ALA A 1 575 ? -7.639 35.372 24.069 1.00 95.50 575 ALA A C 1
ATOM 4628 O O . ALA A 1 575 ? -7.653 36.020 25.112 1.00 95.50 575 ALA A O 1
ATOM 4629 N N . ARG A 1 576 ? -8.744 35.145 23.361 1.00 95.75 576 ARG A N 1
ATOM 4630 C CA . ARG A 1 576 ? -10.091 35.586 23.732 1.00 95.75 576 ARG A CA 1
ATOM 4631 C C . ARG A 1 576 ? -10.986 34.379 23.951 1.00 95.75 576 ARG A C 1
ATOM 4633 O O . ARG A 1 576 ? -10.898 33.393 23.221 1.00 95.75 576 ARG A O 1
ATOM 4640 N N . THR A 1 577 ? -11.910 34.509 24.897 1.00 96.38 577 THR A N 1
ATOM 4641 C CA . THR A 1 577 ? -12.865 33.446 25.219 1.00 96.38 577 THR A CA 1
ATOM 4642 C C . THR A 1 577 ? -14.294 33.909 24.985 1.00 96.38 577 THR A C 1
ATOM 4644 O O . THR A 1 577 ? -14.715 34.987 25.415 1.00 96.38 577 THR A O 1
ATOM 4647 N N . THR A 1 578 ? -15.058 33.076 24.290 1.00 96.69 578 THR A N 1
ATOM 4648 C CA . THR A 1 578 ? -16.487 33.239 24.044 1.00 96.69 578 THR A CA 1
ATOM 4649 C C . THR A 1 578 ? -17.245 32.190 24.851 1.00 96.69 578 THR A C 1
ATOM 4651 O O . THR A 1 578 ? -17.013 30.998 24.682 1.00 96.69 578 THR A O 1
ATOM 4654 N N . LEU A 1 579 ? -18.151 32.630 25.720 1.00 96.12 579 LEU A N 1
ATOM 4655 C CA . LEU A 1 579 ? -18.938 31.792 26.621 1.00 96.12 579 LEU A CA 1
ATOM 4656 C C . LEU A 1 579 ? -20.379 31.696 26.131 1.00 96.12 579 LEU A C 1
ATOM 4658 O O . LEU A 1 579 ? -20.955 32.684 25.668 1.00 96.12 579 LEU A O 1
ATOM 4662 N N . LEU A 1 580 ? -20.959 30.504 26.244 1.00 95.88 580 LEU A N 1
ATOM 4663 C CA . LEU A 1 580 ? -22.359 30.239 25.936 1.00 95.88 580 LEU A CA 1
ATOM 4664 C C . LEU A 1 580 ? -23.117 29.926 27.222 1.00 95.88 580 LEU A C 1
ATOM 4666 O O . LEU A 1 580 ? -22.732 29.022 27.962 1.00 95.88 580 LEU A O 1
ATOM 4670 N N . THR A 1 581 ? -24.218 30.636 27.437 1.00 94.25 581 THR A N 1
ATOM 4671 C CA . THR A 1 581 ? -25.093 30.495 28.601 1.00 94.25 581 THR A CA 1
ATOM 4672 C C . THR A 1 581 ? -26.427 29.881 28.173 1.00 94.25 581 THR A C 1
ATOM 4674 O O . THR A 1 581 ? -27.038 30.318 27.193 1.00 94.25 581 THR A O 1
ATOM 4677 N N . ASP A 1 582 ? -26.855 28.836 28.883 1.00 91.06 582 ASP A N 1
ATOM 4678 C CA . ASP A 1 582 ? -28.165 28.187 28.721 1.00 91.06 582 ASP A CA 1
ATOM 4679 C C . ASP A 1 582 ? -29.298 29.149 29.150 1.00 91.06 582 ASP A C 1
ATOM 4681 O O . ASP A 1 582 ? -29.027 30.104 29.881 1.00 91.06 582 ASP A O 1
ATOM 4685 N N . PRO A 1 583 ? -30.569 28.930 28.760 1.00 86.56 583 PRO A N 1
ATOM 4686 C CA . PRO A 1 583 ? -31.685 29.787 29.177 1.00 86.56 583 PRO A CA 1
ATOM 4687 C C . PRO A 1 583 ? -31.851 29.900 30.697 1.00 86.56 583 PRO A C 1
ATOM 4689 O O . PRO A 1 583 ? -32.310 30.928 31.181 1.00 86.56 583 PRO A O 1
ATOM 4692 N N . ASP A 1 584 ? -31.403 28.884 31.437 1.00 84.31 584 ASP A N 1
ATOM 4693 C CA . ASP A 1 584 ? -31.417 28.841 32.903 1.00 84.31 584 ASP A CA 1
ATOM 4694 C C . ASP A 1 584 ? -30.263 29.651 33.544 1.00 84.31 584 ASP A C 1
ATOM 4696 O O . ASP A 1 584 ? -30.001 29.535 34.738 1.00 84.31 584 ASP A O 1
ATOM 4700 N N . GLY A 1 585 ? -29.500 30.424 32.762 1.00 85.31 585 GLY A N 1
ATOM 4701 C CA . GLY A 1 585 ? -28.429 31.300 33.257 1.00 85.31 585 GLY A CA 1
ATOM 4702 C C . GLY A 1 585 ? -27.091 30.607 33.545 1.00 85.31 585 GLY A C 1
ATOM 4703 O O . GLY A 1 585 ? -26.120 31.268 33.903 1.00 85.31 585 GLY A O 1
ATOM 4704 N N . THR A 1 586 ? -26.985 29.290 33.344 1.00 90.25 586 THR A N 1
ATOM 4705 C CA . THR A 1 586 ? -25.741 28.535 33.583 1.00 90.25 586 THR A CA 1
ATOM 4706 C C . THR A 1 586 ? -24.827 28.531 32.354 1.00 90.25 586 THR A C 1
ATOM 4708 O O . THR A 1 586 ? -25.284 28.282 31.236 1.00 90.25 586 THR A O 1
ATOM 4711 N N . ILE A 1 587 ? -23.517 28.722 32.547 1.00 94.06 587 ILE A N 1
ATOM 4712 C CA . ILE A 1 587 ? -22.522 28.585 31.471 1.00 94.06 587 ILE A CA 1
ATOM 4713 C C . ILE A 1 587 ? -22.466 27.119 31.011 1.00 94.06 587 ILE A C 1
ATOM 4715 O O . ILE A 1 587 ? -22.152 26.200 31.772 1.00 94.06 587 ILE A O 1
ATOM 4719 N N . ALA A 1 588 ? -22.801 26.902 29.743 1.00 94.69 588 ALA A N 1
ATOM 4720 C CA . ALA A 1 588 ? -22.942 25.590 29.128 1.00 94.69 588 ALA A CA 1
ATOM 4721 C C . ALA A 1 588 ? -21.730 25.177 28.281 1.00 94.69 588 ALA A C 1
ATOM 4723 O O . ALA A 1 588 ? -21.533 23.983 28.040 1.00 94.69 588 ALA A O 1
ATOM 4724 N N . GLY A 1 589 ? -20.919 26.133 27.827 1.00 95.31 589 GLY A N 1
ATOM 4725 C CA . GLY A 1 589 ? -19.722 25.851 27.040 1.00 95.31 589 GLY A CA 1
ATOM 4726 C C . GLY A 1 589 ? -18.899 27.091 26.711 1.00 95.31 589 GLY A C 1
ATOM 4727 O O . GLY A 1 589 ? -19.329 28.218 26.958 1.00 95.31 589 GLY A O 1
ATOM 4728 N N . MET A 1 590 ? -17.727 26.864 26.120 1.00 97.31 590 MET A N 1
ATOM 4729 C CA . MET A 1 590 ? -16.789 27.907 25.718 1.00 97.31 590 MET A CA 1
ATOM 4730 C C . MET A 1 590 ? -16.146 27.635 24.354 1.00 97.31 590 MET A C 1
ATOM 4732 O O . MET A 1 590 ? -16.049 26.490 23.906 1.00 97.31 590 MET A O 1
ATOM 4736 N N . ALA A 1 591 ? -15.673 28.708 23.726 1.00 97.81 591 ALA A N 1
ATOM 4737 C CA . ALA A 1 591 ? -14.739 28.691 22.611 1.00 97.81 591 ALA A CA 1
ATOM 4738 C C . ALA A 1 591 ? -13.577 29.652 22.909 1.00 97.81 591 ALA A C 1
ATOM 4740 O O . ALA A 1 591 ? -13.817 30.848 23.089 1.00 97.81 591 ALA A O 1
ATOM 4741 N N . LEU A 1 592 ? -12.346 29.144 22.950 1.00 97.56 592 LEU A N 1
ATOM 4742 C CA . LEU A 1 592 ? -11.125 29.912 23.205 1.00 97.56 592 LEU A CA 1
ATOM 4743 C C . LEU A 1 592 ? -10.304 30.019 21.922 1.00 97.56 592 LEU A C 1
ATOM 4745 O O . LEU A 1 592 ? -10.029 29.017 21.264 1.00 97.56 592 LEU A O 1
ATOM 4749 N N . TRP A 1 593 ? -9.957 31.238 21.523 1.00 97.75 593 TRP A N 1
ATOM 4750 C CA . TRP A 1 593 ? -9.416 31.505 20.193 1.00 97.75 593 TRP A CA 1
ATOM 4751 C C . TRP A 1 593 ? -8.500 32.730 20.157 1.00 97.75 593 TRP A C 1
ATOM 4753 O O . TRP A 1 593 ? -8.584 33.620 21.001 1.00 97.75 593 TRP A O 1
ATOM 4763 N N . PHE A 1 594 ? -7.642 32.805 19.143 1.00 96.81 594 PHE A N 1
ATOM 4764 C CA . PHE A 1 594 ? -6.729 33.927 18.910 1.00 96.81 594 PHE A CA 1
ATOM 4765 C C . PHE A 1 594 ? -6.558 34.210 17.415 1.00 96.81 594 PHE A C 1
ATOM 4767 O O . PHE A 1 594 ? -6.914 33.395 16.558 1.00 96.81 594 PHE A O 1
ATOM 4774 N N . TYR A 1 595 ? -6.047 35.394 17.077 1.00 95.25 595 TYR A N 1
ATOM 4775 C CA . TYR A 1 595 ? -5.823 35.758 15.680 1.00 95.25 595 TYR A CA 1
ATOM 4776 C C . TYR A 1 595 ? -4.624 35.005 15.102 1.00 95.25 595 TYR A C 1
ATOM 4778 O O . TYR A 1 595 ? -3.562 34.919 15.710 1.00 95.25 595 TYR A O 1
ATOM 4786 N N . SER A 1 596 ? -4.799 34.481 13.894 1.00 94.12 596 SER A N 1
ATOM 4787 C CA . SER A 1 596 ? -3.734 33.904 13.077 1.00 94.12 596 SER A CA 1
ATOM 4788 C C . SER A 1 596 ? -3.568 34.714 11.793 1.00 94.12 596 SER A C 1
ATOM 4790 O O . SER A 1 596 ? -4.397 35.566 11.470 1.00 94.12 596 SER A O 1
ATOM 4792 N N . TYR A 1 597 ? -2.496 34.460 11.045 1.00 92.62 597 TYR A N 1
ATOM 4793 C CA . TYR A 1 597 ? -2.243 35.141 9.781 1.00 92.62 597 TYR A CA 1
ATOM 4794 C C . TYR A 1 597 ? -1.866 34.151 8.683 1.00 92.62 597 TYR A C 1
ATOM 4796 O O . TYR A 1 597 ? -1.101 33.208 8.894 1.00 92.62 597 TYR A O 1
ATOM 4804 N N . SER A 1 598 ? -2.413 34.362 7.489 1.00 88.69 598 SER A N 1
ATOM 4805 C CA . SER A 1 598 ? -2.117 33.559 6.308 1.00 88.69 598 SER A CA 1
ATOM 4806 C C . SER A 1 598 ? -1.212 34.338 5.365 1.00 88.69 598 SER A C 1
ATOM 4808 O O . SER A 1 598 ? -1.662 35.260 4.691 1.00 88.69 598 SER A O 1
ATOM 4810 N N . THR A 1 599 ? 0.047 33.920 5.242 1.00 88.69 599 THR A N 1
ATOM 4811 C CA . THR A 1 599 ? 1.004 34.550 4.316 1.00 88.69 599 THR A CA 1
ATOM 4812 C C . THR A 1 599 ? 0.628 34.364 2.845 1.00 88.69 599 THR A C 1
ATOM 4814 O O . THR A 1 599 ? 1.044 35.150 2.006 1.00 88.69 599 THR A O 1
ATOM 4817 N N . TRP A 1 600 ? -0.177 33.352 2.508 1.00 86.06 600 TRP A N 1
ATOM 4818 C CA . TRP A 1 600 ? -0.577 33.076 1.119 1.00 86.06 600 TRP A CA 1
ATOM 4819 C C . TRP A 1 600 ? -1.745 33.934 0.642 1.00 86.06 600 TRP A C 1
ATOM 4821 O O . TRP A 1 600 ? -1.867 34.187 -0.551 1.00 86.06 600 TRP A O 1
ATOM 4831 N N . THR A 1 601 ? -2.619 34.350 1.557 1.00 85.75 601 THR A N 1
ATOM 4832 C CA . THR A 1 601 ? -3.766 35.215 1.242 1.00 85.75 601 THR A CA 1
ATOM 4833 C C . THR A 1 601 ? -3.576 36.633 1.765 1.00 85.75 601 THR A C 1
ATOM 4835 O O . THR A 1 601 ? -4.412 37.480 1.491 1.00 85.75 601 THR A O 1
ATOM 4838 N N . SER A 1 602 ? -2.478 36.893 2.486 1.00 91.38 602 SER A N 1
ATOM 4839 C CA . SER A 1 602 ? -2.163 38.176 3.119 1.00 91.38 602 SER A CA 1
ATOM 4840 C C . SER A 1 602 ? -3.291 38.690 4.025 1.00 91.38 602 SER A C 1
ATOM 4842 O O . SER A 1 602 ? -3.552 39.890 4.103 1.00 91.38 602 SER A O 1
ATOM 4844 N N . GLU A 1 603 ? -3.975 37.774 4.709 1.00 91.69 603 GLU A N 1
ATOM 4845 C CA . GLU A 1 603 ? -5.216 38.062 5.428 1.00 91.69 603 GLU A CA 1
ATOM 4846 C C . GLU A 1 603 ? -5.209 37.479 6.839 1.00 91.69 603 GLU A C 1
ATOM 4848 O O . GLU A 1 603 ? -4.630 36.403 7.063 1.00 91.69 603 GLU A O 1
ATOM 4853 N N . PRO A 1 604 ? -5.891 38.152 7.784 1.00 93.88 604 PRO A N 1
ATOM 4854 C CA . PRO A 1 604 ? -6.076 37.619 9.117 1.00 93.88 604 PRO A CA 1
ATOM 4855 C C . PRO A 1 604 ? -6.975 36.376 9.087 1.00 93.88 604 PRO A C 1
ATOM 4857 O O . PRO A 1 604 ? -7.773 36.132 8.178 1.00 93.88 604 PRO A O 1
ATOM 4860 N N . GLY A 1 605 ? -6.848 35.571 10.124 1.00 94.94 605 GLY A N 1
ATOM 4861 C CA . GLY A 1 605 ? -7.716 34.446 10.417 1.00 94.94 605 GLY A CA 1
ATOM 4862 C C . GLY A 1 605 ? -7.893 34.313 11.919 1.00 94.94 605 GLY A C 1
ATOM 4863 O O . GLY A 1 605 ? -7.344 35.089 12.700 1.00 94.94 605 GLY A O 1
ATOM 4864 N N . ILE A 1 606 ? -8.654 33.310 12.333 1.00 97.25 606 ILE A N 1
ATOM 4865 C CA . ILE A 1 606 ? -8.739 32.913 13.737 1.00 97.25 606 ILE A CA 1
ATOM 4866 C C . ILE A 1 606 ? -8.306 31.458 13.844 1.00 97.25 606 ILE A C 1
ATOM 4868 O O . ILE A 1 606 ? -8.718 30.618 13.041 1.00 97.25 606 ILE A O 1
ATOM 4872 N N . TYR A 1 607 ? -7.454 31.184 14.825 1.00 97.12 607 TYR A N 1
ATOM 4873 C CA . TYR A 1 607 ? -7.193 29.834 15.290 1.00 97.12 607 TYR A CA 1
ATOM 4874 C C . TYR A 1 607 ? -8.011 29.602 16.565 1.00 97.12 607 TYR A C 1
ATOM 4876 O O . TYR A 1 607 ? -7.929 30.374 17.519 1.00 97.12 607 TYR A O 1
ATOM 4884 N N . LEU A 1 608 ? -8.862 28.584 16.535 1.00 97.69 608 LEU A N 1
ATOM 4885 C CA . LEU A 1 608 ? -9.674 28.127 17.654 1.00 97.69 608 LEU A CA 1
ATOM 4886 C C . LEU A 1 608 ? -8.885 27.022 18.364 1.00 97.69 608 LEU A C 1
ATOM 4888 O O . LEU A 1 608 ? -8.652 25.963 17.781 1.00 97.69 608 LEU A O 1
ATOM 4892 N N . GLU A 1 609 ? -8.457 27.314 19.590 1.00 96.06 609 GLU A N 1
ATOM 4893 C CA . GLU A 1 609 ? -7.684 26.399 20.433 1.00 96.06 609 GLU A CA 1
ATOM 4894 C C . GLU A 1 609 ? -8.627 25.370 21.058 1.00 96.06 609 GLU A C 1
ATOM 4896 O O . GLU A 1 609 ? -8.582 24.199 20.690 1.00 96.06 609 GLU A O 1
ATOM 4901 N N . ASP A 1 610 ? -9.577 25.841 21.874 1.00 95.62 610 ASP A N 1
ATOM 4902 C CA . ASP A 1 610 ? -10.504 24.979 22.605 1.00 95.62 610 ASP A CA 1
ATOM 4903 C C . ASP A 1 610 ? -11.954 25.252 22.215 1.00 95.62 610 ASP A C 1
ATOM 4905 O O . ASP A 1 610 ? -12.416 26.396 22.184 1.00 95.62 610 ASP A O 1
ATOM 4909 N N . LEU A 1 611 ? -12.710 24.179 21.982 1.00 96.62 611 LEU A N 1
ATOM 4910 C CA . LEU A 1 611 ? -14.163 24.211 21.845 1.00 96.62 611 LEU A CA 1
ATOM 4911 C C . LEU A 1 611 ? -14.772 23.135 22.733 1.00 96.62 611 LEU A C 1
ATOM 4913 O O . LEU A 1 611 ? -14.650 21.942 22.451 1.00 96.62 611 LEU A O 1
ATOM 4917 N N . TYR A 1 612 ? -15.500 23.557 23.762 1.00 96.06 612 TYR A N 1
ATOM 4918 C CA . TYR A 1 612 ? -16.084 22.635 24.723 1.00 96.06 612 TYR A CA 1
ATOM 4919 C C . TYR A 1 612 ? -17.521 23.006 25.086 1.00 96.06 612 TYR A C 1
ATOM 4921 O O . TYR A 1 612 ? -17.873 24.170 25.258 1.00 96.06 612 TYR A O 1
ATOM 4929 N N . VAL A 1 613 ? -18.366 21.982 25.204 1.00 95.62 613 VAL A N 1
ATOM 4930 C CA . VAL A 1 613 ? -19.738 22.075 25.715 1.00 95.62 613 VAL A CA 1
ATOM 4931 C C . VAL A 1 613 ? -19.907 20.958 26.734 1.00 95.62 613 VAL A C 1
ATOM 4933 O O . VAL A 1 613 ? -19.667 19.785 26.399 1.00 95.62 613 VAL A O 1
ATOM 4936 N N . ARG A 1 614 ? -20.341 21.318 27.950 1.00 93.69 614 ARG A N 1
ATOM 4937 C CA . ARG A 1 614 ? -20.551 20.359 29.043 1.00 93.69 614 ARG A CA 1
ATOM 4938 C C . ARG A 1 614 ? -21.497 19.257 28.597 1.00 93.69 614 ARG A C 1
ATOM 4940 O O . ARG A 1 614 ? -22.445 19.500 27.847 1.00 93.69 614 ARG A O 1
ATOM 4947 N N . GLU A 1 615 ? -21.267 18.045 29.086 1.00 90.88 615 GLU A N 1
ATOM 4948 C CA . GLU A 1 615 ? -21.959 16.848 28.604 1.00 90.88 615 GLU A CA 1
ATOM 4949 C C . GLU A 1 615 ? -23.492 16.968 28.641 1.00 90.88 615 GLU A C 1
ATOM 4951 O O . GLU A 1 615 ? -24.148 16.685 27.635 1.00 90.88 615 GLU A O 1
ATOM 4956 N N . LYS A 1 616 ? -24.051 17.514 29.733 1.00 91.06 616 LYS A N 1
ATOM 4957 C CA . LYS A 1 616 ? -25.498 17.756 29.907 1.00 91.06 616 LYS A CA 1
ATOM 4958 C C . LYS A 1 616 ? -26.134 18.695 28.868 1.00 91.06 616 LYS A C 1
ATOM 4960 O O . LYS A 1 616 ? -27.352 18.690 28.702 1.00 91.06 616 LYS A O 1
ATOM 4965 N N . TYR A 1 617 ? -25.334 19.493 28.160 1.00 90.31 617 TYR A N 1
ATOM 4966 C CA . TYR A 1 617 ? -25.799 20.464 27.162 1.00 90.31 617 TYR A CA 1
ATOM 4967 C C . TYR A 1 617 ? -25.458 20.066 25.716 1.00 90.31 617 TYR A C 1
ATOM 4969 O O . TYR A 1 617 ? -25.718 20.820 24.773 1.00 90.31 617 TYR A O 1
ATOM 4977 N N . ARG A 1 618 ? -24.886 18.875 25.502 1.00 89.69 618 ARG A N 1
ATOM 4978 C CA . ARG A 1 618 ? -24.597 18.363 24.155 1.00 89.69 618 ARG A CA 1
ATOM 4979 C C . ARG A 1 618 ? -25.891 18.017 23.415 1.00 89.69 618 ARG A C 1
ATOM 4981 O O . ARG A 1 618 ? -26.926 17.760 24.016 1.00 89.69 618 ARG A O 1
ATOM 4988 N N . LYS A 1 619 ? -25.819 18.004 22.078 1.00 85.25 619 LYS A N 1
ATOM 4989 C CA . LYS A 1 619 ? -26.962 17.762 21.171 1.00 85.25 619 LYS A CA 1
ATOM 4990 C C . LYS A 1 619 ? -28.102 18.797 21.260 1.00 85.25 619 LYS A C 1
ATOM 4992 O O . LYS A 1 619 ? -29.173 18.512 20.763 1.00 85.25 619 LYS A O 1
ATOM 4997 N N . LYS A 1 620 ? -27.860 19.989 21.828 1.00 86.94 620 LYS A N 1
ATOM 4998 C CA . LYS A 1 620 ? -28.772 21.158 21.779 1.00 86.94 620 LYS A CA 1
ATOM 4999 C C . LYS A 1 620 ? -28.367 22.217 20.730 1.00 86.94 620 LYS A C 1
ATOM 5001 O O . LYS A 1 620 ? -28.818 23.358 20.760 1.00 86.94 620 LYS A O 1
ATOM 5006 N N . GLY A 1 621 ? -27.408 21.895 19.856 1.00 88.81 621 GLY A N 1
ATOM 5007 C CA . GLY A 1 621 ? -26.862 22.829 18.856 1.00 88.81 621 GLY A CA 1
ATOM 5008 C C . GLY A 1 621 ? -25.825 23.850 19.366 1.00 88.81 621 GLY A C 1
ATOM 5009 O O . GLY A 1 621 ? -25.313 24.639 18.572 1.00 88.81 621 GLY A O 1
ATOM 5010 N N . TYR A 1 622 ? -25.446 23.824 20.648 1.00 93.00 622 TYR A N 1
ATOM 5011 C CA . TYR A 1 622 ? -24.581 24.847 21.267 1.00 93.00 622 TYR A CA 1
ATOM 5012 C C . TYR A 1 622 ? -23.162 24.920 20.700 1.00 93.00 622 TYR A C 1
ATOM 5014 O O . TYR A 1 622 ? -22.666 26.015 20.445 1.00 93.00 622 TYR A O 1
ATOM 5022 N N . GLY A 1 623 ? -22.540 23.781 20.378 1.00 92.12 623 GLY A N 1
ATOM 5023 C CA . GLY A 1 623 ? -21.226 23.781 19.719 1.00 92.12 623 GLY A CA 1
ATOM 5024 C C . GLY A 1 623 ? -21.262 24.474 18.351 1.00 92.12 623 GLY A C 1
ATOM 5025 O O . GLY A 1 623 ? -20.377 25.256 18.013 1.00 92.12 623 GLY A O 1
ATOM 5026 N N . LYS A 1 624 ? -22.342 24.265 17.582 1.00 92.62 624 LYS A N 1
ATOM 5027 C CA . LYS A 1 624 ? -22.552 24.946 16.295 1.00 92.62 624 LYS A CA 1
ATOM 5028 C C . LYS A 1 624 ? -22.767 26.446 16.496 1.00 92.62 624 LYS A C 1
ATOM 5030 O O . LYS A 1 624 ? -22.303 27.241 15.681 1.00 92.62 624 LYS A O 1
ATOM 5035 N N . ARG A 1 625 ? -23.463 26.844 17.567 1.00 93.19 625 ARG A N 1
ATOM 5036 C CA . ARG A 1 625 ? -23.682 28.258 17.888 1.00 93.19 625 ARG A CA 1
ATOM 5037 C C . ARG A 1 625 ? -22.371 28.970 18.219 1.00 93.19 625 ARG A C 1
ATOM 5039 O O . ARG A 1 625 ? -22.126 30.021 17.637 1.00 93.19 625 ARG A O 1
ATOM 5046 N N . LEU A 1 626 ? -21.528 28.377 19.065 1.00 95.44 626 LEU A N 1
ATOM 5047 C CA . LEU A 1 626 ? -20.196 28.899 19.390 1.00 95.44 626 LEU A CA 1
ATOM 5048 C C . LEU A 1 626 ? -19.333 29.067 18.131 1.00 95.44 626 LEU A C 1
ATOM 5050 O O . LEU A 1 626 ? -18.851 30.166 17.866 1.00 95.44 626 LEU A O 1
ATOM 5054 N N . LEU A 1 627 ? -19.234 28.030 17.289 1.00 96.06 627 LEU A N 1
ATOM 5055 C CA . LEU A 1 627 ? -18.500 28.108 16.017 1.00 96.06 627 LEU A CA 1
ATOM 5056 C C . LEU A 1 627 ? -19.021 29.214 15.095 1.00 96.06 627 LEU A C 1
ATOM 5058 O O . LEU A 1 627 ? -18.235 29.915 14.463 1.00 96.06 627 LEU A O 1
ATOM 5062 N N . LYS A 1 628 ? -20.344 29.398 15.026 1.00 94.88 628 LYS A N 1
ATOM 5063 C CA . LYS A 1 628 ? -20.953 30.463 14.224 1.00 94.88 628 LYS A CA 1
ATOM 5064 C C . LYS A 1 628 ? -20.561 31.850 14.731 1.00 94.88 628 LYS A C 1
ATOM 5066 O O . LYS A 1 628 ? -20.312 32.728 13.911 1.00 94.88 628 LYS A O 1
ATOM 5071 N N . GLU A 1 629 ? -20.513 32.065 16.046 1.00 95.00 629 GLU A N 1
ATOM 5072 C CA . GLU A 1 629 ? -20.084 33.355 16.599 1.00 95.00 629 GLU A CA 1
ATOM 5073 C C . GLU A 1 629 ? -18.597 33.621 16.329 1.00 95.00 629 GLU A C 1
ATOM 5075 O O . GLU A 1 629 ? -18.258 34.721 15.897 1.00 95.00 629 GLU A O 1
ATOM 5080 N N . VAL A 1 630 ? -17.724 32.615 16.452 1.00 96.31 630 VAL A N 1
ATOM 5081 C CA . VAL A 1 630 ? -16.298 32.759 16.097 1.00 96.31 630 VAL A CA 1
ATOM 5082 C C . VAL A 1 630 ? -16.123 33.024 14.595 1.00 96.31 630 VAL A C 1
ATOM 5084 O O . VAL A 1 630 ? -15.374 33.916 14.204 1.00 96.31 630 VAL A O 1
ATOM 5087 N N . ALA A 1 631 ? -16.872 32.334 13.732 1.00 95.81 631 ALA A N 1
ATOM 5088 C CA . ALA A 1 631 ? -16.843 32.573 12.288 1.00 95.81 631 ALA A CA 1
ATOM 5089 C C . ALA A 1 631 ? -17.289 34.000 11.915 1.00 95.81 631 ALA A C 1
ATOM 5091 O O . ALA A 1 631 ? -16.697 34.616 11.030 1.00 95.81 631 ALA A O 1
ATOM 5092 N N . LYS A 1 632 ? -18.283 34.573 12.610 1.00 95.38 632 LYS A N 1
ATOM 5093 C CA . LYS A 1 632 ? -18.634 35.993 12.436 1.00 95.38 632 LYS A CA 1
ATOM 5094 C C . LYS A 1 632 ? -17.484 36.916 12.833 1.00 95.38 632 LYS A C 1
ATOM 5096 O O . LYS A 1 632 ? -17.308 37.940 12.182 1.00 95.38 632 LYS A O 1
ATOM 5101 N N . GLN A 1 633 ? -16.706 36.572 13.861 1.00 94.50 633 GLN A N 1
ATOM 5102 C CA . GLN A 1 633 ? -15.532 37.367 14.231 1.00 94.50 633 GLN A CA 1
ATOM 5103 C C . GLN A 1 633 ? -14.441 37.319 13.167 1.00 94.50 633 GLN A C 1
ATOM 5105 O O . GLN A 1 633 ? -13.874 38.366 12.870 1.00 94.50 633 GLN A O 1
ATOM 5110 N N . VAL A 1 634 ? -14.208 36.160 12.536 1.00 95.19 634 VAL A N 1
ATOM 5111 C CA . VAL A 1 634 ? -13.305 36.057 11.374 1.00 95.19 634 VAL A CA 1
ATOM 5112 C C . VAL A 1 634 ? -13.729 37.043 10.290 1.00 95.19 634 VAL A C 1
ATOM 5114 O O . VAL A 1 634 ? -12.915 37.837 9.831 1.00 95.19 634 VAL A O 1
ATOM 5117 N N . LEU A 1 635 ? -15.015 37.045 9.931 1.00 95.25 635 LEU A N 1
ATOM 5118 C CA . LEU A 1 635 ? -15.540 37.944 8.903 1.00 95.25 635 LEU A CA 1
ATOM 5119 C C . LEU A 1 635 ? -15.474 39.420 9.321 1.00 95.25 635 LEU A C 1
ATOM 5121 O O . LEU A 1 635 ? -15.148 40.268 8.496 1.00 95.25 635 LEU A O 1
ATOM 5125 N N . LYS A 1 636 ? -15.735 39.735 10.598 1.00 93.12 636 LYS A N 1
ATOM 5126 C CA . LYS A 1 636 ? -15.686 41.106 11.131 1.00 93.12 636 LYS A CA 1
ATOM 5127 C C . LYS A 1 636 ? -14.300 41.737 10.984 1.00 93.12 636 LYS A C 1
ATOM 5129 O O . LYS A 1 636 ? -14.213 42.935 10.742 1.00 93.12 636 LYS A O 1
ATOM 5134 N N . VAL A 1 637 ? -13.233 40.948 11.108 1.00 89.69 637 VAL A N 1
ATOM 5135 C CA . VAL A 1 637 ? -11.851 41.428 10.926 1.00 89.69 637 VAL A CA 1
ATOM 5136 C C . VAL A 1 637 ? -11.352 41.327 9.481 1.00 89.69 637 VAL A C 1
ATOM 5138 O O . VAL A 1 637 ? -10.155 41.453 9.242 1.00 89.69 637 VAL A O 1
ATOM 5141 N N . GLY A 1 638 ? -12.237 41.059 8.514 1.00 90.75 638 GLY A N 1
ATOM 5142 C CA . GLY A 1 638 ? -11.858 40.858 7.111 1.00 90.75 638 GLY A CA 1
ATOM 5143 C C . GLY A 1 638 ? -11.064 39.571 6.866 1.00 90.75 638 GLY A C 1
ATOM 5144 O O . GLY A 1 638 ? -10.410 39.429 5.836 1.00 90.75 638 GLY A O 1
ATOM 5145 N N . GLY A 1 639 ? -11.095 38.634 7.813 1.00 90.75 639 GLY A N 1
ATOM 5146 C CA . GLY A 1 639 ? -10.406 37.363 7.693 1.00 90.75 639 GLY A CA 1
ATOM 5147 C C . GLY A 1 639 ? -11.160 36.367 6.819 1.00 90.75 639 GLY A C 1
ATOM 5148 O O . GLY A 1 639 ? -12.384 36.416 6.686 1.00 90.75 639 GLY A O 1
ATOM 5149 N N . LYS A 1 640 ? -10.425 35.414 6.242 1.00 90.06 640 LYS A N 1
ATOM 5150 C CA . LYS A 1 640 ? -10.995 34.380 5.354 1.00 90.06 640 LYS A CA 1
ATOM 5151 C C . LYS A 1 640 ? -10.899 32.960 5.894 1.00 90.06 640 LYS A C 1
ATOM 5153 O O . LYS A 1 640 ? -11.306 32.017 5.216 1.00 90.06 640 LYS A O 1
ATOM 5158 N N . ARG A 1 641 ? -10.340 32.777 7.094 1.00 91.19 641 ARG A N 1
ATOM 5159 C CA . ARG A 1 641 ? -9.995 31.446 7.598 1.00 91.19 641 ARG A CA 1
ATOM 5160 C C . ARG A 1 641 ? -10.260 31.284 9.091 1.00 91.19 641 ARG A C 1
ATOM 5162 O O . ARG A 1 641 ? -9.805 32.093 9.894 1.00 91.19 641 ARG A O 1
ATOM 5169 N N . LEU A 1 642 ? -10.958 30.201 9.429 1.00 95.50 642 LEU A N 1
ATOM 5170 C CA . LEU A 1 642 ? -11.083 29.659 10.780 1.00 95.50 642 LEU A CA 1
ATOM 5171 C C . LEU A 1 642 ? -10.411 28.283 10.794 1.00 95.50 642 LEU A C 1
ATOM 5173 O O . LEU A 1 642 ? -10.763 27.432 9.976 1.00 95.50 642 LEU A O 1
ATOM 5177 N N . GLU A 1 643 ? -9.442 28.076 11.680 1.00 94.19 643 GLU A N 1
ATOM 5178 C CA . GLU A 1 643 ? -8.702 26.814 11.804 1.00 94.19 643 GLU A CA 1
ATOM 5179 C C . GLU A 1 643 ? -8.718 26.320 13.244 1.00 94.19 643 GLU A C 1
ATOM 5181 O O . GLU A 1 643 ? -8.807 27.117 14.167 1.00 94.19 643 GLU A O 1
ATOM 5186 N N . TRP A 1 644 ? -8.647 25.006 13.424 1.00 95.00 644 TRP A N 1
ATOM 5187 C CA . TRP A 1 644 ? -8.504 24.360 14.724 1.00 95.00 644 TRP A CA 1
ATOM 5188 C C . TRP A 1 644 ? -7.877 22.983 14.543 1.00 95.00 644 TRP A C 1
ATOM 5190 O O . TRP A 1 644 ? -7.864 22.430 13.435 1.00 95.00 644 TRP A O 1
ATOM 5200 N N . SER A 1 645 ? -7.382 22.422 15.641 1.00 92.75 645 SER A N 1
ATOM 5201 C CA . SER A 1 645 ? -6.934 21.034 15.702 1.00 92.75 645 SER A CA 1
ATOM 5202 C C . SER A 1 645 ? -7.988 20.158 16.375 1.00 92.75 645 SER A C 1
ATOM 5204 O O . SER A 1 645 ? -8.822 20.620 17.146 1.00 92.75 645 SER A O 1
ATOM 5206 N N . CYS A 1 646 ? -7.991 18.871 16.044 1.00 90.81 646 CYS A N 1
ATOM 5207 C CA . CYS A 1 646 ? -8.836 17.885 16.703 1.00 90.81 646 CYS A CA 1
ATOM 5208 C C . CYS A 1 646 ? -8.054 16.581 16.828 1.00 90.81 646 CYS A C 1
ATOM 5210 O O . CYS A 1 646 ? -7.369 16.177 15.883 1.00 90.81 646 CYS A O 1
ATOM 5212 N N . LEU A 1 647 ? -8.156 15.926 17.985 1.00 87.19 647 LEU A N 1
ATOM 5213 C CA . LEU A 1 647 ? -7.512 14.639 18.219 1.00 87.19 647 LEU A CA 1
ATOM 5214 C C . LEU A 1 647 ? -8.045 13.588 17.237 1.00 87.19 647 LEU A C 1
ATOM 5216 O O . LEU A 1 647 ? -9.251 13.447 17.030 1.00 87.19 647 LEU A O 1
ATOM 5220 N N . ASP A 1 648 ? -7.135 12.818 16.647 1.00 84.94 648 ASP A N 1
ATOM 5221 C CA . ASP A 1 648 ? -7.431 11.849 15.585 1.00 84.94 648 ASP A CA 1
ATOM 5222 C C . ASP A 1 648 ? -8.424 10.752 16.009 1.00 84.94 648 ASP A C 1
ATOM 5224 O O . ASP A 1 648 ? -9.179 10.222 15.186 1.00 84.94 648 ASP A O 1
ATOM 5228 N N . TRP A 1 649 ? -8.451 10.427 17.300 1.00 85.81 649 TRP A N 1
ATOM 5229 C CA . TRP A 1 649 ? -9.361 9.455 17.888 1.00 85.81 649 TRP A CA 1
ATOM 5230 C C . TRP A 1 649 ? -10.767 10.011 18.149 1.00 85.81 649 TRP A C 1
ATOM 5232 O O . TRP A 1 649 ? -11.708 9.217 18.264 1.00 85.81 649 TRP A O 1
ATOM 5242 N N . ASN A 1 650 ? -10.944 11.337 18.225 1.00 88.19 650 ASN A N 1
ATOM 5243 C CA . ASN A 1 650 ? -12.205 11.982 18.593 1.00 88.19 650 ASN A CA 1
ATOM 5244 C C . ASN A 1 650 ? -13.165 12.056 17.393 1.00 88.19 650 ASN A C 1
ATOM 5246 O O . ASN A 1 650 ? -13.511 13.117 16.868 1.00 88.19 650 ASN A O 1
ATOM 5250 N N . LYS A 1 651 ? -13.605 10.874 16.949 1.00 87.81 651 LYS A N 1
ATOM 5251 C CA . LYS A 1 651 ? -14.526 10.715 15.823 1.00 87.81 651 LYS A CA 1
ATOM 5252 C C . LYS A 1 651 ? -15.813 11.542 15.962 1.00 87.81 651 LYS A C 1
ATOM 5254 O O . LYS A 1 651 ? -16.182 12.156 14.969 1.00 87.81 651 LYS A O 1
ATOM 5259 N N . PRO A 1 652 ? -16.487 11.604 17.130 1.00 88.12 652 PRO A N 1
ATOM 5260 C CA . PRO A 1 652 ? -17.700 12.409 17.266 1.00 88.12 652 PRO A CA 1
ATOM 5261 C C . PRO A 1 652 ? -17.491 13.882 16.895 1.00 88.12 652 PRO A C 1
ATOM 5263 O O . PRO A 1 652 ? -18.316 14.446 16.180 1.00 88.12 652 PRO A O 1
ATOM 5266 N N . SER A 1 653 ? -16.376 14.489 17.320 1.00 88.25 653 SER A N 1
ATOM 5267 C CA . SER A 1 653 ? -16.042 15.870 16.952 1.00 88.25 653 SER A CA 1
ATOM 5268 C C . SER A 1 653 ? -15.647 15.995 15.481 1.00 88.25 653 SER A C 1
ATOM 5270 O O . SER A 1 653 ? -16.090 16.924 14.815 1.00 88.25 653 SER A O 1
ATOM 5272 N N . LEU A 1 654 ? -14.876 15.046 14.943 1.00 91.25 654 LEU A N 1
ATOM 5273 C CA . LEU A 1 654 ? -14.506 15.045 13.524 1.00 91.25 654 LEU A CA 1
ATOM 5274 C C . LEU A 1 654 ? -15.729 14.936 12.597 1.00 91.25 654 LEU A C 1
ATOM 5276 O O . LEU A 1 654 ? -15.858 15.735 11.674 1.00 91.25 654 LEU A O 1
ATOM 5280 N N . ASP A 1 655 ? -16.647 14.006 12.876 1.00 90.81 655 ASP A N 1
ATOM 5281 C CA . ASP A 1 655 ? -17.890 13.828 12.115 1.00 90.81 655 ASP A CA 1
ATOM 5282 C C . ASP A 1 655 ? -18.785 15.085 12.226 1.00 90.81 655 ASP A C 1
ATOM 5284 O O . ASP A 1 655 ? -19.439 15.481 11.260 1.00 90.81 655 ASP A O 1
ATOM 5288 N N . PHE A 1 656 ? -18.790 15.752 13.389 1.00 91.19 656 PHE A N 1
ATOM 5289 C CA . PHE A 1 656 ? -19.465 17.037 13.585 1.00 91.19 656 PHE A CA 1
ATOM 5290 C C . PHE A 1 656 ? -18.852 18.144 12.714 1.00 91.19 656 PHE A C 1
ATOM 5292 O O . PHE A 1 656 ? -19.590 18.819 11.993 1.00 91.19 656 PHE A O 1
ATOM 5299 N N . TYR A 1 657 ? -17.527 18.305 12.718 1.00 93.62 657 TYR A N 1
ATOM 5300 C CA . TYR A 1 657 ? -16.836 19.337 11.938 1.00 93.62 657 TYR A CA 1
ATOM 5301 C C . TYR A 1 657 ? -16.971 19.134 10.420 1.00 93.62 657 TYR A C 1
ATOM 5303 O O . TYR A 1 657 ? -17.161 20.106 9.689 1.00 93.62 657 TYR A O 1
ATOM 5311 N N . GLU A 1 658 ? -16.919 17.887 9.947 1.00 92.06 658 GLU A N 1
ATOM 5312 C CA . GLU A 1 658 ? -17.053 17.536 8.522 1.00 92.06 658 GLU A CA 1
ATOM 5313 C C . GLU A 1 658 ? -18.501 17.526 8.020 1.00 92.06 658 GLU A C 1
ATOM 5315 O O . GLU A 1 658 ? -18.736 17.412 6.816 1.00 92.06 658 GLU A O 1
ATOM 5320 N N . SER A 1 659 ? -19.482 17.643 8.919 1.00 90.50 659 SER A N 1
ATOM 5321 C CA . SER A 1 659 ? -20.889 17.711 8.532 1.00 90.50 659 SER A CA 1
ATOM 5322 C C . SER A 1 659 ? -21.151 18.878 7.574 1.00 90.50 659 SER A C 1
ATOM 5324 O O . SER A 1 659 ? -20.545 19.944 7.691 1.00 90.50 659 SER A O 1
ATOM 5326 N N . GLU A 1 660 ? -22.122 18.724 6.667 1.00 81.69 660 GLU A N 1
ATOM 5327 C CA . GLU A 1 660 ? -22.521 19.782 5.717 1.00 81.69 660 GLU A CA 1
ATOM 5328 C C . GLU A 1 660 ? -22.923 21.095 6.413 1.00 81.69 660 GLU A C 1
ATOM 5330 O O . GLU A 1 660 ? -22.845 22.171 5.827 1.00 81.69 660 GLU A O 1
ATOM 5335 N N . ALA A 1 661 ? -23.326 21.019 7.684 1.00 81.00 661 ALA A N 1
ATOM 5336 C CA . ALA A 1 661 ? -23.710 22.167 8.490 1.00 81.00 661 ALA A CA 1
ATOM 5337 C C . ALA A 1 661 ? -22.532 23.059 8.927 1.00 81.00 661 ALA A C 1
ATOM 5339 O O . ALA A 1 661 ? -22.780 24.217 9.271 1.00 81.00 661 ALA A O 1
ATOM 5340 N N . ILE A 1 662 ? -21.305 22.527 8.975 1.00 91.31 662 ILE A N 1
ATOM 5341 C CA . ILE A 1 662 ? -20.077 23.253 9.356 1.00 91.31 662 ILE A CA 1
ATOM 5342 C C . ILE A 1 662 ? -19.117 23.343 8.168 1.00 91.31 662 ILE A C 1
ATOM 5344 O O . ILE A 1 662 ? -18.563 24.408 7.912 1.00 91.31 662 ILE A O 1
ATOM 5348 N N . GLY A 1 663 ? -18.949 22.250 7.420 1.00 91.19 663 GLY A N 1
ATOM 5349 C CA . GLY A 1 663 ? -18.184 22.222 6.176 1.00 91.19 663 GLY A CA 1
ATOM 5350 C C . GLY A 1 663 ? -16.665 22.282 6.354 1.00 91.19 663 GLY A C 1
ATOM 5351 O O . GLY A 1 663 ? -15.964 22.681 5.419 1.00 91.19 663 GLY A O 1
ATOM 5352 N N . ALA A 1 664 ? -16.136 21.904 7.523 1.00 93.25 664 ALA A N 1
ATOM 5353 C CA . ALA A 1 664 ? -14.693 21.860 7.736 1.00 93.25 664 ALA A CA 1
ATOM 5354 C C . ALA A 1 664 ? -14.048 20.753 6.886 1.00 93.25 664 ALA A C 1
ATOM 5356 O O . ALA A 1 664 ? -14.624 19.685 6.678 1.00 93.25 664 ALA A O 1
ATOM 5357 N N . LYS A 1 665 ? -12.827 20.999 6.400 1.00 92.06 665 LYS A N 1
ATOM 5358 C CA . LYS A 1 665 ? -12.046 20.035 5.610 1.00 92.06 665 LYS A CA 1
ATOM 5359 C C . LYS A 1 665 ? -10.752 19.692 6.338 1.00 92.06 665 LYS A C 1
ATOM 5361 O O . LYS A 1 665 ? -10.024 20.597 6.744 1.00 92.06 665 LYS A O 1
ATOM 5366 N N . ARG A 1 666 ? -10.431 18.400 6.449 1.00 88.06 666 ARG A N 1
ATOM 5367 C CA . ARG A 1 666 ? -9.158 17.947 7.034 1.00 88.06 666 ARG A CA 1
ATOM 5368 C C . ARG A 1 666 ? -7.968 18.315 6.149 1.00 88.06 666 ARG A C 1
ATOM 5370 O O . ARG A 1 666 ? -8.033 18.229 4.923 1.00 88.06 666 ARG A O 1
ATOM 5377 N N . LYS A 1 667 ? -6.857 18.689 6.787 1.00 84.31 667 LYS A N 1
ATOM 5378 C CA . LYS A 1 667 ? -5.575 18.993 6.137 1.00 84.31 667 LYS A CA 1
ATOM 5379 C C . LYS A 1 667 ? -4.569 17.858 6.353 1.00 84.31 667 LYS A C 1
ATOM 5381 O O . LYS A 1 667 ? -3.626 17.996 7.120 1.00 84.31 667 LYS A O 1
ATOM 5386 N N . ASP A 1 668 ? -4.734 16.752 5.632 1.00 74.75 668 ASP A N 1
ATOM 5387 C CA . ASP A 1 668 ? -3.937 15.525 5.835 1.00 74.75 668 ASP A CA 1
ATOM 5388 C C . ASP A 1 668 ? -2.452 15.634 5.423 1.00 74.75 668 ASP A C 1
ATOM 5390 O O . ASP A 1 668 ? -1.657 14.731 5.691 1.00 74.75 668 ASP A O 1
ATOM 5394 N N . THR A 1 669 ? -2.057 16.710 4.734 1.00 79.19 669 THR A N 1
ATOM 5395 C CA . THR A 1 669 ? -0.683 16.909 4.239 1.00 79.19 669 THR A CA 1
ATOM 5396 C C . THR A 1 669 ? 0.211 17.707 5.184 1.00 79.19 669 THR A C 1
ATOM 5398 O O . THR A 1 669 ? 1.418 17.757 4.958 1.00 79.19 669 THR A O 1
ATOM 5401 N N . TRP A 1 670 ? -0.355 18.350 6.207 1.00 77.81 670 TRP A N 1
ATOM 5402 C CA . TRP A 1 670 ? 0.385 19.213 7.127 1.00 77.81 670 TRP A CA 1
ATOM 5403 C C . TRP A 1 670 ? 0.673 18.472 8.430 1.0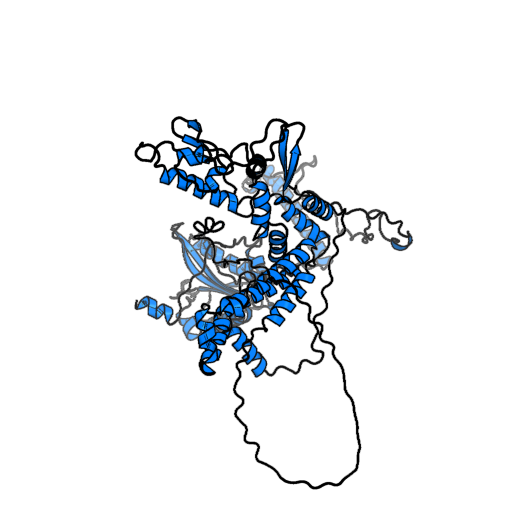0 77.81 670 TRP A C 1
ATOM 5405 O O . TRP A 1 670 ? -0.198 17.810 8.986 1.00 77.81 670 TRP A O 1
ATOM 5415 N N . VAL A 1 671 ? 1.913 18.573 8.908 1.00 83.62 671 VAL A N 1
ATOM 5416 C CA . VAL A 1 671 ? 2.348 17.968 10.171 1.00 83.62 671 VAL A CA 1
ATOM 5417 C C . VAL A 1 671 ? 2.559 19.091 11.176 1.00 83.62 671 VAL A C 1
ATOM 5419 O O . VAL A 1 671 ? 3.392 19.963 10.941 1.00 83.62 671 VAL A O 1
ATOM 5422 N N . GLY A 1 672 ? 1.814 19.068 12.283 1.00 84.75 672 GLY A N 1
ATOM 5423 C CA . GLY A 1 672 ? 2.063 19.959 13.414 1.00 84.75 672 GLY A CA 1
ATOM 5424 C C . GLY A 1 672 ? 3.404 19.617 14.061 1.00 84.75 672 GLY A C 1
ATOM 5425 O O . GLY A 1 672 ? 3.640 18.463 14.423 1.00 84.75 672 GLY A O 1
ATOM 5426 N N . LEU A 1 673 ? 4.289 20.603 14.169 1.00 89.31 673 LEU A N 1
ATOM 5427 C CA . LEU A 1 673 ? 5.572 20.487 14.857 1.00 89.31 673 LEU A CA 1
ATOM 5428 C C . LEU A 1 673 ? 5.536 21.391 16.090 1.00 89.31 673 LEU A C 1
ATOM 5430 O O . LEU A 1 673 ? 5.063 22.521 16.005 1.00 89.31 673 LEU A O 1
ATOM 5434 N N . ARG A 1 674 ? 6.033 20.889 17.222 1.00 91.12 674 ARG A N 1
ATOM 5435 C CA . ARG A 1 674 ? 6.128 21.618 18.491 1.00 91.12 674 ARG A CA 1
ATOM 5436 C C . ARG A 1 674 ? 7.523 21.415 19.075 1.00 91.12 674 ARG A C 1
ATOM 5438 O O . ARG A 1 674 ? 8.054 20.307 19.012 1.00 91.12 674 ARG A O 1
ATOM 5445 N N . VAL A 1 675 ? 8.090 22.487 19.616 1.00 89.94 675 VAL A N 1
ATOM 5446 C CA . VAL A 1 675 ? 9.289 22.471 20.459 1.00 89.94 675 VAL A CA 1
ATOM 5447 C C . VAL A 1 675 ? 8.890 23.148 21.766 1.00 89.94 675 VAL A C 1
ATOM 5449 O O . VAL A 1 675 ? 8.475 24.303 21.744 1.00 89.94 675 VAL A O 1
ATOM 5452 N N . ASP A 1 676 ? 8.955 22.418 22.872 1.00 89.88 676 ASP A N 1
ATOM 5453 C CA . ASP A 1 676 ? 8.541 22.852 24.207 1.00 89.88 676 ASP A CA 1
ATOM 5454 C C . ASP A 1 676 ? 9.584 22.462 25.272 1.00 89.88 676 ASP A C 1
ATOM 5456 O O . ASP A 1 676 ? 10.595 21.810 24.977 1.00 89.88 676 ASP A O 1
ATOM 5460 N N . GLY A 1 677 ? 9.377 22.941 26.503 1.00 90.94 677 GLY A N 1
ATOM 5461 C CA . GLY A 1 677 ? 10.252 22.683 27.651 1.00 90.94 677 GLY A CA 1
ATOM 5462 C C . GLY A 1 677 ? 11.727 23.012 27.388 1.00 90.94 677 GLY A C 1
ATOM 5463 O O . GLY A 1 677 ? 12.062 23.979 26.701 1.00 90.94 677 GLY A O 1
ATOM 5464 N N . ASP A 1 678 ? 12.627 22.165 27.891 1.00 91.56 678 ASP A N 1
ATOM 5465 C CA . ASP A 1 678 ? 14.081 22.331 27.749 1.00 91.56 678 ASP A CA 1
ATOM 5466 C C . ASP A 1 678 ? 14.554 22.438 26.295 1.00 91.56 678 ASP A C 1
ATOM 5468 O O . ASP A 1 678 ? 15.587 23.049 26.017 1.00 91.56 678 ASP A O 1
ATOM 5472 N N . ALA A 1 679 ? 13.846 21.806 25.354 1.00 93.19 679 ALA A N 1
ATOM 5473 C CA . ALA A 1 679 ? 14.221 21.846 23.946 1.00 93.19 679 ALA A CA 1
ATOM 5474 C C . ALA A 1 679 ? 14.028 23.248 23.356 1.00 93.19 679 ALA A C 1
ATOM 5476 O O . ALA A 1 679 ? 14.838 23.669 22.530 1.00 93.19 679 ALA A O 1
ATOM 5477 N N . LEU A 1 680 ? 13.007 23.981 23.810 1.00 94.69 680 LEU A N 1
ATOM 5478 C CA . LEU A 1 680 ? 12.780 25.368 23.410 1.00 94.69 680 LEU A CA 1
ATOM 5479 C C . LEU A 1 680 ? 13.881 26.274 23.966 1.00 94.69 680 LEU A C 1
ATOM 5481 O O . LEU A 1 680 ? 14.474 27.044 23.213 1.00 94.69 680 LEU A O 1
ATOM 5485 N N . SER A 1 681 ? 14.228 26.108 25.246 1.00 93.88 681 SER A N 1
ATOM 5486 C CA . SER A 1 681 ? 15.341 26.833 25.874 1.00 93.88 681 SER A CA 1
ATOM 5487 C C . SER A 1 681 ? 16.674 26.554 25.176 1.00 93.88 681 SER A C 1
ATOM 5489 O O . SER A 1 681 ? 17.489 27.455 25.003 1.00 93.88 681 SER A O 1
ATOM 5491 N N . LYS A 1 682 ? 16.906 25.315 24.731 1.00 94.69 682 LYS A N 1
ATOM 5492 C CA . LYS A 1 682 ? 18.097 24.957 23.947 1.00 94.69 682 LYS A CA 1
ATOM 5493 C C . LYS A 1 682 ? 18.098 25.600 22.567 1.00 94.69 682 LYS A C 1
ATOM 5495 O O . LYS A 1 682 ? 19.148 26.059 22.151 1.00 94.69 682 LYS A O 1
ATOM 5500 N N . LEU A 1 683 ? 16.954 25.635 21.884 1.00 94.19 683 LEU A N 1
ATOM 5501 C CA . LEU A 1 683 ? 16.829 26.263 20.568 1.00 94.19 683 LEU A CA 1
ATOM 5502 C C . LEU A 1 683 ? 17.052 27.781 20.631 1.00 94.19 683 LEU A C 1
ATOM 5504 O O . LEU A 1 683 ? 17.616 28.349 19.707 1.00 94.19 683 LEU A O 1
ATOM 5508 N N . ALA A 1 684 ? 16.614 28.435 21.709 1.00 91.88 684 ALA A N 1
ATOM 5509 C CA . ALA A 1 684 ? 16.834 29.867 21.907 1.00 91.88 684 ALA A CA 1
ATOM 5510 C C . ALA A 1 684 ? 18.309 30.214 22.183 1.00 91.88 684 ALA A C 1
ATOM 5512 O O . ALA A 1 684 ? 18.751 31.308 21.849 1.00 91.88 684 ALA A O 1
ATOM 5513 N N . ASN A 1 685 ? 19.053 29.285 22.792 1.00 90.44 685 ASN A N 1
ATOM 5514 C CA . ASN A 1 685 ? 20.455 29.462 23.180 1.00 90.44 685 ASN A CA 1
ATOM 5515 C C . ASN A 1 685 ? 21.456 28.799 22.212 1.00 90.44 685 ASN A C 1
ATOM 5517 O O . ASN A 1 685 ? 22.654 28.787 22.500 1.00 90.44 685 ASN A O 1
ATOM 5521 N N . SER A 1 686 ? 20.979 28.198 21.117 1.00 68.44 686 SER A N 1
ATOM 5522 C CA . SER A 1 686 ? 21.803 27.612 20.049 1.00 68.44 686 SER A CA 1
ATOM 5523 C C . SER A 1 686 ? 22.030 28.609 18.931 1.00 68.44 686 SER A C 1
ATOM 5525 O O . SER A 1 686 ? 23.177 28.677 18.440 1.00 68.44 686 SER A O 1
#

Radius of gyration: 38.57 Å; Cα contacts (8 Å, |Δi|>4): 662; chains: 1; bounding box: 96×105×104 Å

Solvent-accessible surface area (backbone atoms only — not comparable to full-atom values): 42372 Å² total; per-residue (Å²): 145,84,91,80,88,83,75,88,74,86,76,88,77,77,100,72,91,85,85,90,81,87,88,77,92,78,84,88,75,89,79,86,78,83,88,82,88,84,89,88,80,88,87,89,86,82,87,83,92,80,89,82,78,93,71,84,79,76,77,70,77,78,76,80,69,74,73,70,91,62,71,54,71,67,55,47,49,52,52,39,48,52,45,31,64,39,37,60,47,70,64,40,22,55,43,45,44,53,50,53,52,50,58,56,63,72,61,47,64,80,66,79,68,54,65,62,82,72,48,63,68,52,57,77,77,54,56,74,74,60,61,52,50,55,54,51,53,49,50,63,67,40,47,65,55,52,52,51,50,53,53,50,37,51,35,41,48,42,24,62,48,26,34,62,73,47,36,54,50,50,47,31,40,50,72,18,72,35,70,72,48,22,58,58,41,38,52,69,40,72,42,69,63,79,84,85,65,100,64,79,85,76,74,83,67,82,77,65,72,36,64,32,19,57,76,59,75,42,91,56,74,78,44,61,52,31,40,54,72,40,79,76,50,101,54,29,29,35,34,41,60,28,79,58,31,43,59,44,50,28,46,44,44,48,38,41,75,68,68,61,52,95,70,71,75,54,71,64,68,56,46,78,44,61,47,42,44,99,81,71,42,75,50,52,60,73,57,55,54,48,51,53,50,51,52,49,54,53,41,64,73,52,57,64,42,53,44,60,59,73,61,45,51,50,48,50,33,40,38,78,53,82,41,84,76,75,65,50,83,73,78,80,75,86,69,74,93,69,72,73,80,72,47,71,66,55,54,48,50,50,51,49,52,52,59,74,64,59,62,84,68,48,86,74,64,49,80,65,81,93,61,72,60,38,80,86,40,68,71,55,50,23,58,51,40,39,62,53,35,48,65,33,27,30,74,45,77,37,77,91,74,75,40,55,43,55,52,59,43,66,83,79,90,68,87,72,77,82,79,80,83,64,95,68,66,70,77,81,48,71,75,41,46,102,85,75,41,63,76,68,74,76,72,79,78,80,69,70,88,77,78,66,84,66,56,54,50,101,87,68,49,77,61,79,82,62,92,62,42,82,78,48,58,79,85,39,68,68,28,44,55,50,52,53,48,52,49,55,50,50,53,52,51,51,55,52,50,52,56,49,67,75,63,78,67,89,76,66,62,71,63,57,51,72,59,41,47,75,46,67,36,33,64,78,95,60,58,38,50,66,58,50,51,52,52,51,48,54,45,26,50,75,69,74,41,54,93,70,70,82,82,43,62,68,57,47,64,62,40,37,24,30,44,40,83,90,79,72,44,65,50,77,50,71,34,39,43,38,38,32,27,40,76,87,71,46,80,38,32,43,37,33,32,31,82,40,75,38,86,90,75,75,34,42,23,30,36,39,71,46,78,48,58,44,76,95,50,57,91,39,54,53,70,60,50,51,52,51,55,54,52,50,51,24,50,74,69,67,18,87,43,80,45,69,80,76,65,90,81,46,50,74,61,51,57,55,39,51,28,87,90,65,59,50,76,87,66,90,87,67,79,92,82,88,75,58,71,72,57,35,59,47,63,75,75,106

Foldseek 3Di:
DPDDDPPDPPDDDDDDDDDDDDDDDDDDDDDDDDDDDDDDDDDDDDDDDDDDDDDDPPPPDPPPPPPPVQDDPVRLLVLQLQLLCQQLDPLLSVLSNCVSVVLVVVDDLVVVLDDDPVVVVVVVVDDPVVVVVSVVVSCVVCVVVSVVSVLSSLLSVLLSLADQVSVLVSVCSSQLVDDDVVVVLVVVLLDFDDDPDPDDDDDDPVVDQAPQCVVLVHPDPLSNQWHDWDDPDPWKTKIAGDPRRQSNLQQQQVQQVVQDWPDDTADHRIDIDTQADPVRHGDDSVVVVVSSVVNSVRNSNTGGGAGEPVVLVVLVCLLLPVDDRPRDDRDDDDDPPDDPPQDPVNVVVVVVSVVVVDDPNPPSRPDDPPDRRDDDDSNSVSQSSLVVQQSHWHWDQDPVVRGIHTDGRDRDPDSPPDPPPDPDDVVVQVQADPVRHRPDPPPPPPDDPPLPLQDADPVGDGDDQPPCLCVDPCPDPSVVSVVVSVVVNVVSVVVVVVVVVVPPDDPQQPVQVVLKDKDWQAPPPDHCLVVVLVQVLVVCVVVVNNVVDPDDSVNCVVAEWHADPVVRDTDDHAKIKMWIAGNVRHTFWIWIKGWDADPVVRFIAIETEDTDGPPVCPSNCVSVVRVVVRVVVCVVRVHDDYHYDDDPNPVVVVCVCCDPSNNDDDDPPDDDDDQDDVRVVVVVVD

Nearest PDB structures (foldseek):
  2fe7-assembly1_B  TM=9.374E-01  e=3.115E-14  Pseudomonas aeruginosa UCBPP-PA14
  8xj5-assembly1_A  TM=8.547E-01  e=9.988E-13  Arabidopsis thaliana
  8xbn-assembly1_C  TM=8.495E-01  e=2.609E-12  Arabidopsis thaliana
  8xj9-assembly1_A  TM=8.014E-01  e=2.108E-12  Arabidopsis thaliana
  1vkc-assembly1_A  TM=7.274E-01  e=1.692E-05  Pyrococcus furiosus